Protein AF-A0A504YRT8-F1 (afdb_monomer_lite)

Organism: Fasciola gigantica (NCBI:txid46835)

Radius of gyration: 29.78 Å; chains: 1; bounding box: 108×51×91 Å

InterPro domains:
  IPR002293 Amino acid/polyamine transporter I [PF13520] (34-214)
  IPR029485 Cationic amino acid transporter, C-terminal [PF13906] (409-459)

Sequence (488 aa):
MGAIEKMKYFLSSLSRRKHIKAADINKTQLSRCLSLVDLTALGIGSTLGAGVYVVVGEVARTSAGPGVILSFLIAALSSILSGLCYAEFGARVPKTGSAYIYSYVAVGELMAFVTGWNLILQYIIGTSSVARAWSSNFDGIVNGQISGFFSKHLAMNATGLADYIDPFAFGITLAVTGVLSVGAQESSLVNNVFTLINLGVISYVTITGLFRVKLANWQVNPEDVPPDDPNRAHVTRGGGGGGAGRVGGGGGGGGGGEGGGGGEGGGGCGLTGMISPHENRILIITPECHYESSERKNSRTNSVSSQGRLTSSAPCSFKQYIKLCFTLRRDPIEPTPTSQWITVTNTYLLLLVIICLNAGLIYFDGRTAEYGEFSFVASVATIVVFGILALLICVSLQMQPENKSKVTFKVPGVPWLPALSILVNLHLMFKMSGTTWISYAVWMFFGFLIYFAYGFWKSTERKRENETDADASIQLERNSYCVDLVST

Structure (mmCIF, N/CA/C/O backbone):
data_AF-A0A504YRT8-F1
#
_entry.id   AF-A0A504YRT8-F1
#
loop_
_atom_site.group_PDB
_atom_site.id
_atom_site.type_symbol
_at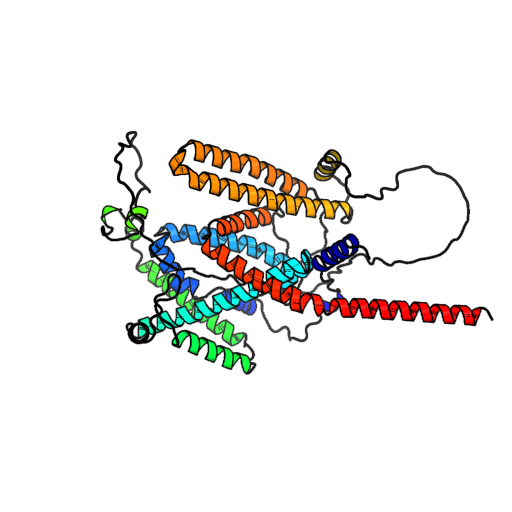om_site.label_atom_id
_atom_site.label_alt_id
_atom_site.label_comp_id
_atom_site.label_asym_id
_atom_site.label_entity_id
_atom_site.label_seq_id
_atom_site.pdbx_PDB_ins_code
_atom_site.Cartn_x
_atom_site.Cartn_y
_atom_site.Cartn_z
_atom_site.occupancy
_atom_site.B_iso_or_equiv
_atom_site.auth_seq_id
_atom_site.auth_comp_id
_atom_site.auth_asym_id
_atom_site.auth_atom_id
_atom_site.pdbx_PDB_model_num
ATOM 1 N N . MET A 1 1 ? -34.758 23.478 11.475 1.00 53.84 1 MET A N 1
ATOM 2 C CA . MET A 1 1 ? -33.375 23.035 11.757 1.00 53.84 1 MET A CA 1
ATOM 3 C C . MET A 1 1 ? -32.393 24.129 11.388 1.00 53.84 1 MET A C 1
ATOM 5 O O . MET A 1 1 ? -32.345 24.523 10.221 1.00 53.84 1 MET A O 1
ATOM 9 N N . GLY A 1 2 ? -31.647 24.633 12.371 1.00 71.69 2 GLY A N 1
ATOM 10 C CA . GLY A 1 2 ? -30.612 25.651 12.155 1.00 71.69 2 GLY A CA 1
ATOM 11 C C . GLY A 1 2 ? -29.423 25.110 11.349 1.00 71.69 2 GLY A C 1
ATOM 12 O O . GLY A 1 2 ? -29.207 23.900 11.286 1.00 71.69 2 GLY A O 1
ATOM 13 N N . ALA A 1 3 ? -28.624 25.993 10.741 1.00 71.00 3 ALA A N 1
ATOM 14 C CA . ALA A 1 3 ? -27.450 25.604 9.944 1.00 71.00 3 ALA A CA 1
ATOM 15 C C . ALA A 1 3 ? -26.454 24.725 10.731 1.00 71.00 3 ALA A C 1
ATOM 17 O O . ALA A 1 3 ? -25.880 23.789 10.184 1.00 71.00 3 ALA A O 1
ATOM 18 N N . ILE A 1 4 ? -26.321 24.968 12.039 1.00 71.44 4 ILE A N 1
ATOM 19 C CA . ILE A 1 4 ? -25.465 24.189 12.944 1.00 71.44 4 ILE A CA 1
ATOM 20 C C . ILE A 1 4 ? -26.008 22.768 13.154 1.00 71.44 4 ILE A C 1
ATOM 22 O O . ILE A 1 4 ? -25.230 21.820 13.186 1.00 71.44 4 ILE A O 1
ATOM 26 N N . GLU A 1 5 ? -27.326 22.589 13.264 1.00 70.62 5 GLU A N 1
ATOM 27 C CA . GLU A 1 5 ? -27.931 21.254 13.379 1.00 70.62 5 GLU A CA 1
ATOM 28 C C . GLU A 1 5 ? -27.801 20.472 12.079 1.00 70.62 5 GLU A C 1
ATOM 30 O O . GLU A 1 5 ? -27.438 19.300 12.108 1.00 70.62 5 GLU A O 1
ATOM 35 N N . LYS A 1 6 ? -28.010 21.136 10.934 1.00 71.06 6 LYS A N 1
ATOM 36 C CA . LYS A 1 6 ? -27.776 20.528 9.618 1.00 71.06 6 LYS A CA 1
ATOM 37 C C . LYS A 1 6 ? -26.317 20.105 9.451 1.00 71.06 6 LYS A C 1
ATOM 39 O O . LYS A 1 6 ? -26.062 19.009 8.967 1.00 71.06 6 LYS A O 1
ATOM 44 N N . MET A 1 7 ? -25.369 20.929 9.901 1.00 69.19 7 MET A N 1
ATOM 45 C CA . MET A 1 7 ? -23.941 20.603 9.863 1.00 69.19 7 MET A CA 1
ATOM 46 C C . MET A 1 7 ? -23.586 19.447 10.805 1.00 69.19 7 MET A C 1
ATOM 48 O O . MET A 1 7 ? -22.847 18.548 10.415 1.00 69.19 7 MET A O 1
ATOM 52 N N . LYS A 1 8 ? -24.141 19.417 12.023 1.00 69.31 8 LYS A N 1
ATOM 53 C CA . LYS A 1 8 ? -23.951 18.298 12.961 1.00 69.31 8 LYS A CA 1
ATOM 54 C C . LYS A 1 8 ? -24.527 16.993 12.414 1.00 69.31 8 LYS A C 1
ATOM 56 O O . LYS A 1 8 ? -23.851 15.974 12.498 1.00 69.31 8 LYS A O 1
ATOM 61 N N . TYR A 1 9 ? -25.722 17.035 11.825 1.00 69.06 9 TYR A N 1
ATOM 62 C CA . TYR A 1 9 ? -26.346 15.882 11.173 1.00 69.06 9 TYR A CA 1
ATOM 63 C C . TYR A 1 9 ? -25.541 15.408 9.956 1.00 69.06 9 TYR A C 1
ATOM 65 O O . TYR A 1 9 ? -25.356 14.216 9.737 1.00 69.06 9 TYR A O 1
ATOM 73 N N . PHE A 1 10 ? -25.007 16.342 9.170 1.00 69.56 10 PHE A N 1
ATOM 74 C CA . PHE A 1 10 ? -24.143 16.017 8.042 1.00 69.56 10 PHE A CA 1
ATOM 75 C C . PHE A 1 10 ? -22.844 15.332 8.496 1.00 69.56 10 PHE A C 1
ATOM 77 O O . PHE A 1 10 ? -22.493 14.274 7.977 1.00 69.56 10 PHE A O 1
ATOM 84 N N . LEU A 1 11 ? -22.169 15.878 9.512 1.00 67.62 11 LEU A N 1
ATOM 85 C CA . LEU A 1 11 ? -20.951 15.292 10.082 1.00 67.62 11 LEU A CA 1
ATOM 86 C C . LEU A 1 11 ? -21.208 13.928 10.738 1.00 67.62 11 LEU A C 1
ATOM 88 O O . LEU A 1 11 ? -20.389 13.019 10.592 1.00 67.62 11 LEU A O 1
ATOM 92 N N . SER A 1 12 ? -22.341 13.755 11.426 1.00 66.31 12 SER A N 1
ATOM 93 C CA . SER A 1 12 ? -22.705 12.460 12.012 1.00 66.31 12 SER A CA 1
ATOM 94 C C . SER A 1 12 ? -23.036 11.423 10.939 1.00 66.31 12 SER A C 1
ATOM 96 O O . SER A 1 12 ? -22.651 10.263 11.084 1.00 66.31 12 SER A O 1
ATOM 98 N N . SER A 1 13 ? -23.667 11.840 9.838 1.00 65.31 13 SER A N 1
ATOM 99 C CA . SER A 1 13 ? -23.930 10.981 8.683 1.00 65.31 13 SER A CA 1
ATOM 100 C C . SER A 1 13 ? -22.630 10.478 8.046 1.00 65.31 13 SER A C 1
ATOM 102 O O . SER A 1 13 ? -22.472 9.280 7.844 1.00 65.31 13 SER A O 1
ATOM 104 N N . LEU A 1 14 ? -21.634 11.351 7.848 1.00 69.19 14 LEU A N 1
ATOM 105 C CA . LEU A 1 14 ? -20.332 10.968 7.276 1.00 69.19 14 LEU A CA 1
ATOM 106 C C . LEU A 1 14 ? -19.501 10.028 8.166 1.00 69.19 14 LEU A C 1
ATOM 108 O O . LEU A 1 14 ? -18.634 9.309 7.664 1.00 69.19 14 LEU A O 1
ATOM 112 N N . SER A 1 15 ? -19.744 10.031 9.480 1.00 69.06 15 SER A N 1
ATOM 113 C CA . SER A 1 15 ? -19.041 9.167 10.437 1.00 69.06 15 SER A CA 1
ATOM 114 C C . SER A 1 15 ? -19.791 7.867 10.761 1.00 69.06 15 SER A C 1
ATOM 116 O O . SER A 1 15 ? -19.355 7.114 11.641 1.00 69.06 15 SER A O 1
ATOM 118 N N . ARG A 1 16 ? -20.918 7.595 10.092 1.00 70.31 16 ARG A N 1
ATOM 119 C CA . ARG A 1 16 ? -21.762 6.421 10.346 1.00 70.31 16 ARG A CA 1
ATOM 120 C C . ARG A 1 16 ? -20.976 5.127 10.116 1.00 70.31 16 ARG A C 1
ATOM 122 O O . ARG A 1 16 ? -20.227 5.006 9.154 1.00 70.31 16 ARG A O 1
ATOM 129 N N . ARG A 1 17 ? -21.133 4.149 11.009 1.00 68.94 17 ARG A N 1
ATOM 130 C CA . ARG A 1 17 ? -20.477 2.832 10.925 1.00 68.94 17 ARG A CA 1
ATOM 131 C C . ARG A 1 17 ? -21.501 1.763 10.577 1.00 68.94 17 ARG A C 1
ATOM 133 O O . ARG A 1 17 ? -22.638 1.833 11.042 1.00 68.94 17 ARG A O 1
ATOM 140 N N . LYS A 1 18 ? -21.104 0.744 9.808 1.00 67.75 18 LYS A N 1
ATOM 141 C CA . LYS A 1 18 ? -21.999 -0.394 9.531 1.00 67.75 18 LYS A CA 1
ATOM 142 C C . LYS A 1 18 ? -22.050 -1.271 10.752 1.00 67.75 18 LYS A C 1
ATOM 144 O O . LYS A 1 18 ? -21.040 -1.860 11.136 1.00 67.75 18 LYS A O 1
ATOM 149 N N . HIS A 1 19 ? -23.245 -1.424 11.295 1.00 57.94 19 HIS A N 1
ATOM 150 C CA . HIS A 1 19 ? -23.479 -2.438 12.293 1.00 57.94 19 HIS A CA 1
ATOM 151 C C . HIS A 1 19 ? -23.740 -3.782 11.607 1.00 57.94 19 HIS A C 1
ATOM 153 O O . HIS A 1 19 ? -24.767 -3.976 10.955 1.00 57.94 19 HIS A O 1
ATOM 159 N N . ILE A 1 20 ? -22.791 -4.713 11.703 1.00 60.22 20 ILE A N 1
ATOM 160 C CA . ILE A 1 20 ? -22.975 -6.067 11.178 1.00 60.22 20 ILE A CA 1
ATOM 161 C C . ILE A 1 20 ? -23.629 -6.899 12.281 1.00 60.22 20 ILE A C 1
ATOM 163 O O . ILE A 1 20 ? -22.967 -7.301 13.233 1.00 60.22 20 ILE A O 1
ATOM 167 N N . LYS A 1 21 ? -24.932 -7.172 12.146 1.00 54.66 21 LYS A N 1
ATOM 168 C CA . LYS A 1 21 ? -25.647 -8.075 13.058 1.00 54.66 21 LYS A CA 1
ATOM 169 C C . LYS A 1 21 ? -24.999 -9.464 13.023 1.00 54.66 21 LYS A C 1
ATOM 171 O O . LYS A 1 21 ? -24.708 -9.984 11.944 1.00 54.66 21 LYS A O 1
ATOM 176 N N . ALA A 1 22 ? -24.831 -10.089 14.191 1.00 52.69 22 ALA A N 1
ATOM 177 C CA . ALA A 1 22 ? -24.201 -11.408 14.325 1.00 52.69 22 ALA A CA 1
ATOM 178 C C . ALA A 1 22 ? -24.860 -12.489 13.439 1.00 52.69 22 ALA A C 1
ATOM 180 O O . ALA A 1 22 ? -24.171 -13.344 12.885 1.00 52.69 22 ALA A O 1
ATOM 181 N N . ALA A 1 23 ? -26.178 -12.394 13.223 1.00 51.81 23 ALA A N 1
ATOM 182 C CA . ALA A 1 23 ? -26.950 -13.292 12.361 1.00 51.81 23 ALA A CA 1
ATOM 183 C C . ALA A 1 23 ? -26.563 -13.231 10.869 1.00 51.81 23 ALA A C 1
ATOM 185 O O . ALA A 1 23 ? -26.784 -14.199 10.142 1.00 51.81 23 ALA A O 1
ATOM 186 N N . ASP A 1 24 ? -25.971 -12.125 10.412 1.00 60.75 24 ASP A N 1
ATOM 187 C CA . ASP A 1 24 ? -25.579 -11.940 9.015 1.00 60.75 24 ASP A CA 1
ATOM 188 C C . ASP A 1 24 ? -24.104 -12.274 8.769 1.00 60.75 24 ASP A C 1
ATOM 190 O O . ASP A 1 24 ? -23.693 -12.301 7.612 1.00 60.75 24 ASP A O 1
ATOM 194 N N . ILE A 1 25 ? -23.289 -12.496 9.812 1.00 60.59 25 ILE A N 1
ATOM 195 C CA . ILE A 1 25 ? -21.844 -12.779 9.685 1.00 60.59 25 ILE A CA 1
ATOM 196 C C . ILE A 1 25 ? -21.600 -14.080 8.909 1.00 60.59 25 ILE A C 1
ATOM 198 O O . ILE A 1 25 ? -20.715 -14.123 8.063 1.00 60.59 25 ILE A O 1
ATOM 202 N N . ASN A 1 26 ? -22.438 -15.095 9.131 1.00 56.81 26 ASN A N 1
ATOM 203 C CA . ASN A 1 26 ? -22.283 -16.425 8.534 1.00 56.81 26 ASN A CA 1
ATOM 204 C C . ASN A 1 26 ? -23.195 -16.692 7.327 1.00 56.81 26 ASN A C 1
ATOM 206 O O . ASN A 1 26 ? -23.107 -17.762 6.728 1.00 56.81 26 ASN A O 1
ATOM 210 N N . LYS A 1 27 ? -24.078 -15.755 6.959 1.00 51.25 27 LYS A N 1
ATOM 211 C CA . LYS A 1 27 ? -24.962 -15.917 5.798 1.00 51.25 27 LYS A CA 1
ATOM 212 C C . LYS A 1 27 ? -24.205 -15.554 4.525 1.00 51.25 27 LYS A C 1
ATOM 214 O O . LYS A 1 27 ? -24.113 -14.385 4.160 1.00 51.25 27 LYS A O 1
ATOM 219 N N . THR A 1 28 ? -23.680 -16.563 3.843 1.00 59.34 28 THR A N 1
ATOM 220 C CA . THR A 1 28 ? -23.096 -16.427 2.506 1.00 59.34 28 THR A CA 1
ATOM 221 C C . THR A 1 28 ? -23.783 -17.396 1.557 1.00 59.34 28 THR A C 1
ATOM 223 O O . THR A 1 28 ? -23.972 -18.556 1.905 1.00 59.34 28 THR A O 1
ATOM 226 N N . GLN A 1 29 ? -24.141 -16.932 0.358 1.00 54.00 29 GLN A N 1
ATOM 227 C CA . GLN A 1 29 ? -24.755 -17.781 -0.673 1.00 54.00 29 GLN A CA 1
ATOM 228 C C . GLN A 1 29 ? -23.737 -18.611 -1.477 1.00 54.00 29 GLN A C 1
ATOM 230 O O . GLN A 1 29 ? -24.128 -19.387 -2.339 1.00 54.00 29 GLN A O 1
ATOM 235 N N . LEU A 1 30 ? -22.438 -18.454 -1.202 1.00 63.66 30 LEU A N 1
ATOM 236 C CA . LEU A 1 30 ? -21.358 -19.169 -1.882 1.00 63.66 30 LEU A CA 1
ATOM 237 C C . LEU A 1 30 ? -20.956 -20.421 -1.095 1.00 63.66 30 LEU A C 1
ATOM 239 O O . LEU A 1 30 ? -20.836 -20.377 0.133 1.00 63.66 30 LEU A O 1
ATOM 243 N N . SER A 1 31 ? -20.711 -21.521 -1.808 1.00 56.59 31 SER A N 1
ATOM 244 C CA . SER A 1 31 ? -20.175 -22.751 -1.231 1.00 56.59 31 SER A CA 1
ATOM 245 C C . SER A 1 31 ? -18.743 -22.528 -0.736 1.00 56.59 31 SER A C 1
ATOM 247 O O . SER A 1 31 ? -17.891 -21.979 -1.436 1.00 56.59 31 SER A O 1
ATOM 249 N N . ARG A 1 32 ? -18.455 -22.955 0.497 1.00 66.00 32 ARG A N 1
ATOM 250 C CA . ARG A 1 32 ? -17.098 -22.917 1.058 1.00 66.00 32 ARG A CA 1
ATOM 251 C C . ARG A 1 32 ? -16.286 -24.072 0.472 1.00 66.00 32 ARG A C 1
ATOM 253 O O . ARG A 1 32 ? -16.315 -25.172 1.009 1.00 66.00 32 ARG A O 1
ATOM 260 N N . CYS A 1 33 ? -15.601 -23.818 -0.639 1.00 70.00 33 CYS A N 1
ATOM 261 C CA . CYS A 1 33 ? -14.839 -24.834 -1.380 1.00 70.00 33 CYS A CA 1
ATOM 262 C C . CYS A 1 33 ? -13.317 -24.647 -1.310 1.00 70.00 33 CYS A C 1
ATOM 264 O O . CYS A 1 33 ? -12.587 -25.460 -1.861 1.00 70.00 33 CYS A O 1
ATOM 266 N N . LEU A 1 34 ? -12.844 -23.570 -0.677 1.00 75.44 34 LEU A N 1
ATOM 267 C CA . LEU A 1 34 ? -11.444 -23.158 -0.718 1.00 75.44 34 LEU A CA 1
ATOM 268 C C . LEU A 1 34 ? -10.669 -23.720 0.477 1.00 75.44 34 LEU A C 1
ATOM 270 O O . LEU A 1 34 ? -11.030 -23.464 1.630 1.00 75.44 34 LEU A O 1
ATOM 274 N N . SER A 1 35 ? -9.604 -24.468 0.196 1.00 84.06 35 SER A N 1
ATOM 275 C CA . SER A 1 35 ? -8.669 -24.971 1.204 1.00 84.06 35 SER A CA 1
ATOM 276 C C . SER A 1 35 ? -7.630 -23.910 1.597 1.00 84.06 35 SER A C 1
ATOM 278 O O . SER A 1 35 ? -7.496 -22.868 0.954 1.00 84.06 35 SER A O 1
ATOM 280 N N . LEU A 1 36 ? -6.845 -24.188 2.642 1.00 86.56 36 LEU A N 1
ATOM 281 C CA . LEU A 1 36 ? -5.711 -23.353 3.050 1.00 86.56 36 LEU A CA 1
ATOM 282 C C . LEU A 1 36 ? -4.700 -23.193 1.907 1.00 86.56 36 LEU A C 1
ATOM 284 O O . LEU A 1 36 ? -4.233 -22.086 1.659 1.00 86.56 36 LEU A O 1
ATOM 288 N N . VAL A 1 37 ? -4.412 -24.279 1.182 1.00 85.25 37 VAL A N 1
ATOM 289 C CA . VAL A 1 37 ? -3.484 -24.257 0.041 1.00 85.25 37 VAL A CA 1
ATOM 290 C C . VAL A 1 37 ? -4.022 -23.358 -1.069 1.00 85.25 37 VAL A C 1
ATOM 292 O O . VAL A 1 37 ? -3.305 -22.471 -1.524 1.00 85.25 37 VAL A O 1
ATOM 295 N N . ASP A 1 38 ? -5.297 -23.509 -1.426 1.00 85.00 38 ASP A N 1
ATOM 296 C CA . ASP A 1 38 ? -5.953 -22.686 -2.447 1.00 85.00 38 ASP A CA 1
ATOM 297 C C . ASP A 1 38 ? -5.922 -21.201 -2.069 1.00 85.00 38 ASP A C 1
ATOM 299 O O . ASP A 1 38 ? -5.614 -20.346 -2.895 1.00 85.00 38 ASP A O 1
ATOM 303 N N . LEU A 1 39 ? -6.175 -20.881 -0.797 1.00 82.69 39 LEU A N 1
ATOM 304 C CA . LEU A 1 39 ? -6.152 -19.505 -0.311 1.00 82.69 39 LEU A CA 1
ATOM 305 C C . LEU A 1 39 ? -4.737 -18.910 -0.319 1.00 82.69 39 LEU A C 1
ATOM 307 O O . LEU A 1 39 ? -4.556 -17.751 -0.696 1.00 82.69 39 LEU A O 1
ATOM 311 N N . THR A 1 40 ? -3.725 -19.694 0.062 1.00 88.75 40 THR A N 1
ATOM 312 C CA . THR A 1 40 ? -2.324 -19.254 -0.029 1.00 88.75 40 THR A CA 1
ATOM 313 C C . THR A 1 40 ? -1.883 -19.071 -1.479 1.00 88.75 40 THR A C 1
ATOM 315 O O . THR A 1 40 ? -1.228 -18.079 -1.790 1.00 88.75 40 THR A O 1
ATOM 318 N N . ALA A 1 41 ? -2.294 -19.962 -2.383 1.00 86.19 41 ALA A N 1
ATOM 319 C CA . ALA A 1 41 ? -1.988 -19.869 -3.804 1.00 86.19 41 ALA A CA 1
ATOM 320 C C . ALA A 1 41 ? -2.683 -18.673 -4.467 1.00 86.19 41 ALA A C 1
ATOM 322 O O . ALA A 1 41 ? -2.077 -18.020 -5.315 1.00 86.19 41 ALA A O 1
ATOM 323 N N . LEU A 1 42 ? -3.913 -18.349 -4.058 1.00 83.38 42 LEU A N 1
ATOM 324 C CA . LEU A 1 42 ? -4.609 -17.122 -4.454 1.00 83.38 42 LEU A CA 1
ATOM 325 C C . LEU A 1 42 ? -3.865 -15.868 -3.981 1.00 83.38 42 LEU A C 1
ATOM 327 O O . LEU A 1 42 ? -3.685 -14.945 -4.767 1.00 83.38 42 LEU A O 1
ATOM 331 N N . GLY A 1 43 ? -3.385 -15.840 -2.733 1.00 84.69 43 GLY A N 1
ATOM 332 C CA . GLY A 1 43 ? -2.613 -14.706 -2.209 1.00 84.69 43 GLY A CA 1
ATOM 333 C C . GLY A 1 43 ? -1.246 -14.525 -2.884 1.00 84.69 43 GLY A C 1
ATOM 334 O O . GLY A 1 43 ? -0.836 -13.405 -3.182 1.00 84.69 43 GLY A O 1
ATOM 335 N N . ILE A 1 44 ? -0.534 -15.620 -3.162 1.00 87.94 44 ILE A N 1
ATOM 336 C CA . ILE A 1 44 ? 0.736 -15.573 -3.905 1.00 87.94 44 ILE A CA 1
ATOM 337 C C . ILE A 1 44 ? 0.475 -15.167 -5.363 1.00 87.94 44 ILE A C 1
ATOM 339 O O . ILE A 1 44 ? 1.166 -14.306 -5.897 1.00 87.94 44 ILE A O 1
ATOM 343 N N . GLY A 1 45 ? -0.553 -15.733 -5.999 1.00 83.12 45 GLY A N 1
ATOM 344 C CA . GLY A 1 45 ? -0.912 -15.426 -7.384 1.00 83.12 45 GLY A CA 1
ATOM 345 C C . GLY A 1 45 ? -1.300 -13.961 -7.587 1.00 83.12 45 GLY A C 1
ATOM 346 O O . GLY A 1 45 ? -0.882 -13.353 -8.567 1.00 83.12 45 GLY A O 1
ATOM 347 N N . SER A 1 46 ? -2.028 -13.362 -6.638 1.00 78.94 46 SER A N 1
ATOM 348 C CA . SER A 1 46 ? -2.431 -11.952 -6.722 1.00 78.94 46 SER A CA 1
ATOM 349 C C . SER A 1 46 ? -1.305 -10.956 -6.423 1.00 78.94 46 SER A C 1
ATOM 351 O O . SER A 1 46 ? -1.403 -9.793 -6.813 1.00 78.94 46 SER A O 1
ATOM 353 N N . THR A 1 47 ? -0.233 -11.387 -5.749 1.00 82.56 47 THR A N 1
ATOM 354 C CA . THR A 1 47 ? 0.925 -10.535 -5.417 1.00 82.56 47 THR A CA 1
ATOM 355 C C . THR A 1 47 ? 2.052 -10.637 -6.445 1.00 82.56 47 THR A C 1
ATOM 357 O O . THR A 1 47 ? 2.773 -9.660 -6.669 1.00 82.56 47 THR A O 1
ATOM 360 N N . LEU A 1 48 ? 2.191 -11.784 -7.115 1.00 82.75 48 LEU A N 1
ATOM 361 C CA . LEU A 1 48 ? 3.139 -11.989 -8.210 1.00 82.75 48 LEU A CA 1
ATOM 362 C C . LEU A 1 48 ? 2.621 -11.355 -9.509 1.00 82.75 48 LEU A C 1
ATOM 364 O O . LEU A 1 48 ? 1.980 -12.001 -10.332 1.00 82.75 48 LEU A O 1
ATOM 368 N N . GLY A 1 49 ? 2.922 -10.071 -9.699 1.00 76.75 49 GLY A N 1
ATOM 369 C CA . GLY A 1 49 ? 2.603 -9.335 -10.924 1.00 76.75 49 GLY A CA 1
ATOM 370 C C . GLY A 1 49 ? 3.826 -8.982 -11.773 1.00 76.75 49 GLY A C 1
ATOM 371 O O . GLY A 1 49 ? 4.957 -9.391 -11.503 1.00 76.75 49 GLY A O 1
ATOM 372 N N . ALA A 1 50 ? 3.604 -8.109 -12.759 1.00 76.06 50 ALA A N 1
ATOM 373 C CA . ALA A 1 50 ? 4.656 -7.515 -13.589 1.00 76.06 50 ALA A CA 1
ATOM 374 C C . ALA A 1 50 ? 5.789 -6.853 -12.775 1.00 76.06 50 ALA A C 1
ATOM 376 O O . ALA A 1 50 ? 6.919 -6.758 -13.250 1.00 76.06 50 ALA A O 1
ATOM 377 N N . GLY A 1 51 ? 5.506 -6.436 -11.535 1.00 79.06 51 GLY A N 1
ATOM 378 C CA . GLY A 1 51 ? 6.479 -5.819 -10.634 1.00 79.06 51 GLY A CA 1
ATOM 379 C C . GLY A 1 51 ? 7.720 -6.677 -10.377 1.00 79.06 51 GLY A C 1
ATOM 380 O O . GLY A 1 51 ? 8.832 -6.164 -10.452 1.00 79.06 51 GLY A O 1
ATOM 381 N N . VAL A 1 52 ? 7.558 -7.982 -10.137 1.00 83.31 52 VAL A N 1
ATOM 382 C CA . VAL A 1 52 ? 8.697 -8.874 -9.835 1.00 83.31 52 VAL A CA 1
ATOM 383 C C . VAL A 1 52 ? 9.590 -9.080 -11.062 1.00 83.31 52 VAL A C 1
ATOM 385 O O . VAL A 1 52 ? 10.805 -9.184 -10.927 1.00 83.31 52 VAL A O 1
ATOM 388 N N . TYR A 1 53 ? 9.002 -9.103 -12.258 1.00 84.12 53 TYR A N 1
ATOM 389 C CA . TYR A 1 53 ? 9.719 -9.425 -13.492 1.00 84.12 53 TYR A CA 1
ATOM 390 C C . TYR A 1 53 ? 10.332 -8.204 -14.186 1.00 84.12 53 TYR A C 1
ATOM 392 O O . TYR A 1 53 ? 11.405 -8.316 -14.769 1.00 84.12 53 TYR A O 1
ATOM 400 N N . VAL A 1 54 ? 9.670 -7.045 -14.125 1.00 81.69 54 VAL A N 1
ATOM 401 C CA . VAL A 1 54 ? 10.086 -5.838 -14.860 1.00 81.69 54 VAL A CA 1
ATOM 402 C C . VAL A 1 54 ? 10.671 -4.786 -13.919 1.00 81.69 54 VAL A C 1
ATOM 404 O O . VAL A 1 54 ? 11.770 -4.285 -14.145 1.00 81.69 54 VAL A O 1
ATOM 407 N N . VAL A 1 55 ? 9.970 -4.469 -12.827 1.00 80.94 55 VAL A N 1
ATOM 408 C CA . VAL A 1 55 ? 10.324 -3.325 -11.965 1.00 80.94 55 VAL A CA 1
ATOM 409 C C . VAL A 1 55 ? 11.589 -3.594 -11.147 1.00 80.94 55 VAL A C 1
ATOM 411 O O . VAL A 1 55 ? 12.371 -2.675 -10.928 1.00 80.94 55 VAL A O 1
ATOM 414 N N . VAL A 1 56 ? 11.843 -4.842 -10.735 1.00 86.69 56 VAL A N 1
ATOM 415 C CA . VAL A 1 56 ? 13.065 -5.199 -9.984 1.00 86.69 56 VAL A CA 1
ATOM 416 C C . VAL A 1 56 ? 14.330 -4.846 -10.775 1.00 86.69 56 VAL A C 1
ATOM 418 O O . VAL A 1 56 ? 15.258 -4.265 -10.214 1.00 86.69 56 VAL A O 1
ATOM 421 N N . GLY A 1 57 ? 14.359 -5.174 -12.072 1.00 84.50 57 GLY A N 1
ATOM 422 C CA . GLY A 1 57 ? 15.501 -4.893 -12.945 1.00 84.50 57 GLY A CA 1
ATOM 423 C C . GLY A 1 57 ? 15.695 -3.398 -13.187 1.00 84.50 57 GLY A C 1
ATOM 424 O O . GLY A 1 57 ? 16.819 -2.907 -13.113 1.00 84.50 57 GLY A O 1
ATOM 425 N N . GLU A 1 58 ? 14.596 -2.672 -13.396 1.00 82.88 58 GLU A N 1
ATOM 426 C CA . GLU A 1 58 ? 14.619 -1.221 -13.585 1.00 82.88 58 GLU A CA 1
ATOM 427 C C . GLU A 1 58 ? 15.162 -0.502 -12.343 1.00 82.88 58 GLU A C 1
ATOM 429 O O . GLU A 1 58 ? 16.126 0.253 -12.437 1.00 82.88 58 GLU A O 1
ATOM 434 N N . VAL A 1 59 ? 14.638 -0.818 -11.154 1.00 84.69 59 VAL A N 1
ATOM 435 C CA . VAL A 1 59 ? 15.095 -0.213 -9.890 1.00 84.69 59 VAL A CA 1
ATOM 436 C C . VAL A 1 59 ? 16.558 -0.555 -9.598 1.00 84.69 59 VAL A C 1
ATOM 438 O O . VAL A 1 59 ? 17.301 0.293 -9.096 1.00 84.69 59 VAL A O 1
ATOM 441 N N . ALA A 1 60 ? 16.996 -1.774 -9.924 1.00 86.00 60 ALA A N 1
ATOM 442 C CA . ALA A 1 60 ? 18.399 -2.159 -9.803 1.00 86.00 60 ALA A CA 1
ATOM 443 C C . ALA A 1 60 ? 19.301 -1.359 -10.759 1.00 86.00 60 ALA A C 1
ATOM 445 O O . ALA A 1 60 ? 20.423 -1.026 -10.387 1.00 86.00 60 ALA A O 1
ATOM 446 N N . ARG A 1 61 ? 18.819 -1.020 -11.960 1.00 81.19 61 ARG A N 1
ATOM 447 C CA . ARG A 1 61 ? 19.578 -0.273 -12.971 1.00 81.19 61 ARG A CA 1
ATOM 448 C C . ARG A 1 61 ? 19.639 1.230 -12.687 1.00 81.19 61 ARG A C 1
ATOM 450 O O . ARG A 1 61 ? 20.710 1.805 -12.840 1.00 81.19 61 ARG A O 1
ATOM 457 N N . THR A 1 62 ? 18.523 1.860 -12.319 1.00 79.31 62 THR A N 1
ATOM 458 C CA . THR A 1 62 ? 18.401 3.332 -12.322 1.00 79.31 62 THR A CA 1
ATOM 459 C C . THR A 1 62 ? 18.404 3.985 -10.949 1.00 79.31 62 THR A C 1
ATOM 461 O O . THR A 1 62 ? 18.578 5.193 -10.861 1.00 79.31 62 THR A O 1
ATOM 464 N N . SER A 1 63 ? 18.189 3.227 -9.868 1.00 78.44 63 SER A N 1
ATOM 465 C CA . SER A 1 63 ? 18.012 3.821 -8.533 1.00 78.44 63 SER A CA 1
ATOM 466 C C . SER A 1 63 ? 18.903 3.205 -7.456 1.00 78.44 63 SER A C 1
ATOM 468 O O . SER A 1 63 ? 19.623 3.921 -6.767 1.00 78.44 63 SER A O 1
ATOM 470 N N . ALA A 1 64 ? 18.833 1.885 -7.260 1.00 81.56 64 ALA A N 1
ATOM 471 C CA . ALA A 1 64 ? 19.383 1.236 -6.066 1.00 81.56 64 ALA A CA 1
ATOM 472 C C . ALA A 1 64 ? 20.702 0.479 -6.300 1.00 81.56 64 ALA A C 1
ATOM 474 O O . ALA A 1 64 ? 21.409 0.179 -5.333 1.00 81.56 64 ALA A O 1
ATOM 475 N N . GLY A 1 65 ? 21.040 0.137 -7.549 1.00 85.12 65 GLY A N 1
ATOM 476 C CA . GLY A 1 65 ? 22.220 -0.680 -7.842 1.00 85.12 65 GLY A CA 1
ATOM 477 C C . GLY A 1 65 ? 22.182 -2.038 -7.117 1.00 85.12 65 GLY A C 1
ATOM 478 O O . GLY A 1 65 ? 21.102 -2.584 -6.862 1.00 85.12 65 GLY A O 1
ATOM 479 N N . PRO A 1 66 ? 23.342 -2.574 -6.689 1.00 84.50 66 PRO A N 1
ATOM 480 C CA . PRO A 1 66 ? 23.412 -3.769 -5.837 1.00 84.50 66 PRO A CA 1
ATOM 481 C C . PRO A 1 66 ? 22.665 -3.627 -4.495 1.00 84.50 66 PRO A C 1
ATOM 483 O O . PRO A 1 66 ? 22.257 -4.625 -3.899 1.00 84.50 66 PRO A O 1
ATOM 486 N N . GLY A 1 67 ? 22.430 -2.391 -4.032 1.00 85.44 67 GLY A N 1
ATOM 487 C CA . GLY A 1 67 ? 21.667 -2.077 -2.820 1.00 85.44 67 GLY A CA 1
ATOM 488 C C . GLY A 1 67 ? 20.167 -2.378 -2.916 1.00 85.44 67 GLY A C 1
ATOM 489 O O . GLY A 1 67 ? 19.472 -2.313 -1.901 1.00 85.44 67 GLY A O 1
ATOM 490 N N . VAL A 1 68 ? 19.668 -2.773 -4.094 1.00 88.62 68 VAL A N 1
ATOM 491 C CA . VAL A 1 68 ? 18.265 -3.153 -4.337 1.00 88.62 68 VAL A CA 1
ATOM 492 C C . VAL A 1 68 ? 17.746 -4.204 -3.346 1.00 88.62 68 VAL A C 1
ATOM 494 O O . VAL A 1 68 ? 16.579 -4.166 -2.959 1.00 88.62 68 VAL A O 1
ATOM 497 N N . ILE A 1 69 ? 18.618 -5.089 -2.849 1.00 89.88 69 ILE A N 1
ATOM 498 C CA . ILE A 1 69 ? 18.274 -6.103 -1.839 1.00 89.88 69 ILE A CA 1
ATOM 499 C C . ILE A 1 69 ? 17.793 -5.444 -0.538 1.00 89.88 69 ILE A C 1
ATOM 501 O O . ILE A 1 69 ? 16.793 -5.876 0.036 1.00 89.88 69 ILE A O 1
ATOM 505 N N . LEU A 1 70 ? 18.463 -4.379 -0.085 1.00 90.12 70 LEU A N 1
ATOM 506 C CA . LEU A 1 70 ? 18.068 -3.647 1.122 1.00 90.12 70 LEU A CA 1
ATOM 507 C C . LEU A 1 70 ? 16.740 -2.915 0.910 1.00 90.12 70 LEU A C 1
ATOM 509 O O . LEU A 1 70 ? 15.883 -2.940 1.794 1.00 90.12 70 LEU A O 1
ATOM 513 N N . SER A 1 71 ? 16.532 -2.330 -0.273 1.00 89.62 71 SER A N 1
ATOM 514 C CA . SER A 1 71 ? 15.268 -1.677 -0.634 1.00 89.62 71 SER A CA 1
ATOM 515 C C . SER A 1 71 ? 14.089 -2.656 -0.580 1.00 89.62 71 SER A C 1
ATOM 517 O O . SER A 1 71 ? 13.081 -2.369 0.071 1.00 89.62 71 SER A O 1
ATOM 519 N N . PHE A 1 72 ? 14.225 -3.840 -1.190 1.00 89.88 72 PHE A N 1
ATOM 520 C CA . PHE A 1 72 ? 13.180 -4.870 -1.154 1.00 89.88 72 PHE A CA 1
ATOM 521 C C . PHE A 1 72 ? 12.990 -5.475 0.238 1.00 89.88 72 PHE A C 1
ATOM 523 O O . PHE A 1 72 ? 11.855 -5.771 0.608 1.00 89.88 72 PHE A O 1
ATOM 530 N N . LEU A 1 73 ? 14.051 -5.611 1.039 1.00 91.94 73 LEU A N 1
ATOM 531 C CA . LEU A 1 73 ? 13.940 -6.091 2.417 1.00 91.94 73 LEU A CA 1
ATOM 532 C C . LEU A 1 73 ? 13.104 -5.135 3.283 1.00 91.94 73 LEU A C 1
ATOM 534 O O . LEU A 1 73 ? 12.212 -5.582 4.003 1.00 91.94 73 LEU A O 1
ATOM 538 N N . ILE A 1 74 ? 13.345 -3.823 3.184 1.00 90.00 74 ILE A N 1
ATOM 539 C CA . ILE A 1 74 ? 12.570 -2.807 3.917 1.00 90.00 74 ILE A CA 1
ATOM 540 C C . ILE A 1 74 ? 11.101 -2.820 3.466 1.00 90.00 74 ILE A C 1
ATOM 542 O O . ILE A 1 74 ? 10.196 -2.812 4.307 1.00 90.00 74 ILE A O 1
ATOM 546 N N . ALA A 1 75 ? 10.848 -2.903 2.155 1.00 89.12 75 ALA A N 1
ATOM 547 C CA . ALA A 1 75 ? 9.492 -2.995 1.610 1.00 89.12 75 ALA A CA 1
ATOM 548 C C . ALA A 1 75 ? 8.761 -4.278 2.062 1.00 89.12 75 ALA A C 1
ATOM 550 O O . ALA A 1 75 ? 7.581 -4.229 2.430 1.00 89.12 75 ALA A O 1
ATOM 551 N N . ALA A 1 76 ? 9.464 -5.415 2.096 1.00 91.88 76 ALA A N 1
ATOM 552 C CA . ALA A 1 76 ? 8.928 -6.692 2.561 1.00 91.88 76 ALA A CA 1
ATOM 553 C C . ALA A 1 76 ? 8.578 -6.648 4.054 1.00 91.88 76 ALA A C 1
ATOM 555 O O . ALA A 1 76 ? 7.473 -7.039 4.434 1.00 91.88 76 ALA A O 1
ATOM 556 N N . LEU A 1 77 ? 9.463 -6.107 4.899 1.00 91.81 77 LEU A N 1
ATOM 557 C CA . LEU A 1 77 ? 9.195 -5.933 6.330 1.00 91.81 77 LEU A CA 1
ATOM 558 C C . LEU A 1 77 ? 7.975 -5.033 6.571 1.00 91.81 77 LEU A C 1
ATOM 560 O O . LEU A 1 77 ? 7.093 -5.400 7.346 1.00 91.81 77 LEU A O 1
ATOM 564 N N . SER A 1 78 ? 7.871 -3.905 5.859 1.00 91.12 78 SER A N 1
ATOM 565 C CA . SER A 1 78 ? 6.700 -3.014 5.927 1.00 91.12 78 SER A CA 1
ATOM 566 C C . SER A 1 78 ? 5.391 -3.731 5.558 1.00 91.12 78 SER A C 1
ATOM 568 O O . SER A 1 78 ? 4.357 -3.577 6.224 1.00 91.12 78 SER A O 1
ATOM 570 N N . SER A 1 79 ? 5.448 -4.568 4.519 1.00 91.88 79 SER A N 1
ATOM 571 C CA . SER A 1 79 ? 4.305 -5.349 4.040 1.00 91.88 79 SER A CA 1
ATOM 572 C C . SER A 1 79 ? 3.892 -6.436 5.035 1.00 91.88 79 SER A C 1
ATOM 574 O O . SER A 1 79 ? 2.699 -6.619 5.263 1.00 91.88 79 SER A O 1
ATOM 576 N N . ILE A 1 80 ? 4.847 -7.113 5.685 1.00 93.06 80 ILE A N 1
ATOM 577 C CA . ILE A 1 80 ? 4.571 -8.122 6.725 1.00 93.06 80 ILE A CA 1
ATOM 578 C C . ILE A 1 80 ? 3.888 -7.480 7.938 1.00 93.06 80 ILE A C 1
ATOM 580 O O . ILE A 1 80 ? 2.882 -8.004 8.417 1.00 93.06 80 ILE A O 1
ATOM 584 N N . LEU A 1 81 ? 4.385 -6.331 8.412 1.00 91.62 81 LEU A N 1
ATOM 585 C CA . LEU A 1 81 ? 3.781 -5.608 9.540 1.00 91.62 81 LEU A CA 1
ATOM 586 C C . LEU A 1 81 ? 2.324 -5.219 9.243 1.00 91.62 81 LEU A C 1
ATOM 588 O O . LEU A 1 81 ? 1.433 -5.436 10.070 1.00 91.62 81 LEU A O 1
ATOM 592 N N . SER A 1 82 ? 2.073 -4.720 8.031 1.00 91.00 82 SER A N 1
ATOM 593 C CA . SER A 1 82 ? 0.723 -4.394 7.563 1.00 91.00 82 SER A CA 1
ATOM 594 C C . SER A 1 82 ? -0.142 -5.653 7.438 1.00 91.00 82 SER A C 1
ATOM 596 O O . SER A 1 82 ? -1.282 -5.671 7.902 1.00 91.00 82 SER A O 1
ATOM 598 N N . GLY A 1 83 ? 0.407 -6.732 6.872 1.00 90.56 83 GLY A N 1
ATOM 599 C CA . GLY A 1 83 ? -0.268 -8.017 6.688 1.00 90.56 83 GLY A CA 1
ATOM 600 C C . GLY A 1 83 ? -0.732 -8.649 8.000 1.00 90.56 83 GLY A C 1
ATOM 601 O O . GLY A 1 83 ? -1.861 -9.131 8.075 1.00 90.56 83 GLY A O 1
ATOM 602 N N . LEU A 1 84 ? 0.076 -8.568 9.064 1.00 90.75 84 LEU A N 1
ATOM 603 C CA . LEU A 1 84 ? -0.321 -9.012 10.405 1.00 90.75 84 LEU A CA 1
ATOM 604 C C . LEU A 1 84 ? -1.543 -8.232 10.914 1.00 90.75 84 LEU A C 1
ATOM 606 O O . LEU A 1 84 ? -2.487 -8.835 11.426 1.00 90.75 84 LEU A O 1
ATOM 610 N N . CYS A 1 85 ? -1.568 -6.909 10.719 1.00 89.75 85 CYS A N 1
ATOM 611 C CA . CYS A 1 85 ? -2.715 -6.073 11.088 1.00 89.75 85 CYS A CA 1
ATOM 612 C C . CYS A 1 85 ? -3.980 -6.466 10.310 1.00 89.75 85 CYS A C 1
ATOM 614 O O . CYS A 1 85 ? -5.060 -6.593 10.890 1.00 89.75 85 CYS A O 1
ATOM 616 N N . TYR A 1 86 ? -3.846 -6.724 9.008 1.00 87.31 86 TYR A N 1
ATOM 617 C CA . TYR A 1 86 ? -4.951 -7.203 8.175 1.00 87.31 86 TYR A CA 1
ATOM 618 C C . TYR A 1 86 ? -5.444 -8.601 8.570 1.00 87.31 86 TYR A C 1
ATOM 620 O O . TYR A 1 86 ? -6.651 -8.848 8.508 1.00 87.31 86 TYR A O 1
ATOM 628 N N . ALA A 1 87 ? -4.558 -9.496 9.014 1.00 88.25 87 ALA A N 1
ATOM 629 C CA . ALA A 1 87 ? -4.933 -10.831 9.477 1.00 88.25 87 ALA A CA 1
ATOM 630 C C . ALA A 1 87 ? -5.850 -10.775 10.711 1.00 88.25 87 ALA A C 1
ATOM 632 O O . ALA A 1 87 ? -6.831 -11.516 10.792 1.00 88.25 87 ALA A O 1
ATOM 633 N N . GLU A 1 88 ? -5.599 -9.851 11.643 1.00 86.56 88 GLU A N 1
ATOM 634 C CA . GLU A 1 88 ? -6.486 -9.638 12.792 1.00 86.56 88 GLU A CA 1
ATOM 635 C C . GLU A 1 88 ? -7.848 -9.063 12.381 1.00 86.56 88 GLU A C 1
ATOM 637 O O . GLU A 1 88 ? -8.878 -9.513 12.891 1.00 86.56 88 GLU A O 1
ATOM 642 N N . PHE A 1 89 ? -7.896 -8.129 11.424 1.00 83.75 89 PHE A N 1
ATOM 643 C CA . PHE A 1 89 ? -9.175 -7.645 10.890 1.00 83.75 89 PHE A CA 1
ATOM 644 C C . PHE A 1 89 ? -9.971 -8.752 10.190 1.00 83.75 89 PHE A C 1
ATOM 646 O O . PHE A 1 89 ? -11.173 -8.868 10.434 1.00 83.75 89 PHE A O 1
ATOM 653 N N . GLY A 1 90 ? -9.313 -9.603 9.398 1.00 82.50 90 GLY A N 1
ATOM 654 C CA . GLY A 1 90 ? -9.949 -10.753 8.749 1.00 82.50 90 GLY A CA 1
ATOM 655 C C . GLY A 1 90 ? -10.470 -11.795 9.742 1.00 82.50 90 GLY A C 1
ATOM 656 O O . GLY A 1 90 ? -11.553 -12.344 9.549 1.00 82.50 90 GLY A O 1
ATOM 657 N N . ALA A 1 91 ? -9.756 -12.011 10.852 1.00 83.94 91 ALA A N 1
ATOM 658 C CA . ALA A 1 91 ? -10.213 -12.885 11.933 1.00 83.94 91 ALA A CA 1
ATOM 659 C C . ALA A 1 91 ? -11.404 -12.300 12.718 1.00 83.94 91 ALA A C 1
ATOM 661 O O . ALA A 1 91 ? -12.227 -13.053 13.238 1.00 83.94 91 ALA A O 1
ATOM 662 N N . ARG A 1 92 ? -11.507 -10.966 12.818 1.00 79.06 92 ARG A N 1
ATOM 663 C CA . ARG A 1 92 ? -12.588 -10.266 13.540 1.00 79.06 92 ARG A CA 1
ATOM 664 C C . ARG A 1 92 ? -13.845 -10.058 12.695 1.00 79.06 92 ARG A C 1
ATOM 666 O O . ARG A 1 92 ? -14.950 -10.090 13.232 1.00 79.06 92 ARG A O 1
ATOM 673 N N . VAL A 1 93 ? -13.690 -9.824 11.393 1.00 79.25 93 VAL A N 1
ATOM 674 C CA . VAL A 1 93 ? -14.790 -9.556 10.458 1.00 79.25 93 VAL A CA 1
ATOM 675 C C . VAL A 1 93 ? -14.681 -10.528 9.278 1.00 79.25 93 VAL A C 1
ATOM 677 O O . VAL A 1 93 ? -14.207 -10.137 8.212 1.00 79.25 93 VAL A O 1
ATOM 680 N N . PRO A 1 94 ? -15.139 -11.789 9.425 1.00 72.50 94 PRO A N 1
ATOM 681 C CA . PRO A 1 94 ? -15.020 -12.825 8.395 1.00 72.50 94 PRO A CA 1
ATOM 682 C C . PRO A 1 94 ? -16.084 -12.652 7.294 1.00 72.50 94 PRO A C 1
ATOM 684 O O . PRO A 1 94 ? -16.818 -13.578 6.951 1.00 72.50 94 PRO A O 1
ATOM 687 N N . LYS A 1 95 ? -16.208 -11.433 6.760 1.00 70.19 95 LYS A N 1
ATOM 688 C CA . LYS A 1 95 ? -17.070 -11.098 5.625 1.00 70.19 95 LYS A CA 1
ATOM 689 C C . LYS A 1 95 ? -16.231 -10.737 4.410 1.00 70.19 95 LYS A C 1
ATOM 691 O O . LYS A 1 95 ? -15.225 -10.042 4.517 1.00 70.19 95 LYS A O 1
ATOM 696 N N . THR A 1 96 ? -16.707 -11.139 3.238 1.00 67.69 96 THR A N 1
ATOM 697 C CA . THR A 1 96 ? -16.102 -10.778 1.955 1.00 67.69 96 THR A CA 1
ATOM 698 C C . THR A 1 96 ? -16.192 -9.270 1.727 1.00 67.69 96 THR A C 1
ATOM 700 O O . THR A 1 96 ? -17.290 -8.744 1.556 1.00 67.69 96 THR A O 1
ATOM 703 N N . GLY A 1 97 ? -15.051 -8.575 1.708 1.00 65.50 97 GLY A N 1
ATOM 704 C CA . GLY A 1 97 ? -14.993 -7.171 1.278 1.00 65.50 97 GLY A CA 1
ATOM 705 C C . GLY A 1 97 ? -13.738 -6.367 1.623 1.00 65.50 97 GLY A C 1
ATOM 706 O O . GLY A 1 97 ? -13.805 -5.139 1.591 1.00 65.50 97 GLY A O 1
ATOM 707 N N . SER A 1 98 ? -12.612 -7.042 1.897 1.00 78.94 98 SER A N 1
ATOM 708 C CA . SER A 1 98 ? -11.263 -6.453 2.017 1.00 78.94 98 SER A CA 1
ATOM 709 C C . SER A 1 98 ? -11.224 -5.187 2.907 1.00 78.94 98 SER A C 1
ATOM 711 O O . SER A 1 98 ? -12.042 -5.021 3.816 1.00 78.94 98 SER A O 1
ATOM 713 N N . ALA A 1 99 ? -10.264 -4.291 2.667 1.00 83.00 99 ALA A N 1
ATOM 714 C CA . ALA A 1 99 ? -10.033 -3.073 3.438 1.00 83.00 99 ALA A CA 1
ATOM 715 C C . ALA A 1 99 ? -11.266 -2.153 3.506 1.00 83.00 99 ALA A C 1
ATOM 717 O O . ALA A 1 99 ? -11.475 -1.493 4.520 1.00 83.00 99 ALA A O 1
ATOM 718 N N . TYR A 1 100 ? -12.120 -2.145 2.474 1.00 85.75 100 TYR A N 1
ATOM 719 C CA . TYR A 1 100 ? -13.345 -1.341 2.452 1.00 85.75 100 TYR A CA 1
ATOM 720 C C . TYR A 1 100 ? -14.288 -1.692 3.611 1.00 85.75 100 TYR A C 1
ATOM 722 O O . TYR A 1 100 ? -14.674 -0.808 4.380 1.00 85.75 100 TYR A O 1
ATOM 730 N N . ILE A 1 101 ? -14.637 -2.975 3.776 1.00 80.94 101 ILE A N 1
ATOM 731 C CA . ILE A 1 101 ? -15.537 -3.396 4.862 1.00 80.94 101 ILE A CA 1
ATOM 732 C C . ILE A 1 101 ? -14.879 -3.178 6.225 1.00 80.94 101 ILE A C 1
ATOM 734 O O . ILE A 1 101 ? -15.559 -2.741 7.156 1.00 80.94 101 ILE A O 1
ATOM 738 N N . TYR A 1 102 ? -13.572 -3.428 6.346 1.00 85.19 102 TYR A N 1
ATOM 739 C CA . TYR A 1 102 ? -12.849 -3.210 7.601 1.00 85.19 102 TYR A CA 1
ATOM 740 C C . TYR A 1 102 ? -12.886 -1.733 8.020 1.00 85.19 102 TYR A C 1
ATOM 742 O O . TYR A 1 102 ? -13.259 -1.435 9.156 1.00 85.19 102 TYR A O 1
ATOM 750 N N . SER A 1 103 ? -12.620 -0.805 7.095 1.00 85.56 103 SER A N 1
ATOM 751 C CA . SER A 1 103 ? -12.720 0.643 7.330 1.00 85.56 103 SER A CA 1
ATOM 752 C C . SER A 1 103 ? -14.148 1.092 7.656 1.00 85.56 103 SER A C 1
ATOM 754 O O . SER A 1 103 ? -14.345 1.937 8.533 1.00 85.56 103 SER A O 1
ATOM 756 N N . TYR A 1 104 ? -15.156 0.499 7.007 1.00 82.38 104 TYR A N 1
ATOM 757 C CA . TYR A 1 104 ? -16.567 0.834 7.235 1.00 82.38 104 TYR A CA 1
ATOM 758 C C . TYR A 1 104 ? -17.037 0.431 8.641 1.00 82.38 104 TYR A C 1
ATOM 760 O O . TYR A 1 104 ? -17.804 1.154 9.282 1.00 82.38 104 TYR A O 1
ATOM 768 N N . VAL A 1 105 ? -16.571 -0.715 9.143 1.00 79.62 105 VAL A N 1
ATOM 769 C CA . VAL A 1 105 ? -16.903 -1.196 10.494 1.00 79.62 105 VAL A CA 1
ATOM 770 C C . VAL A 1 105 ? -16.076 -0.472 11.565 1.00 79.62 105 VAL A C 1
ATOM 772 O O . VAL A 1 105 ? -16.614 -0.104 12.610 1.00 79.62 105 VAL A O 1
ATOM 775 N N . ALA A 1 106 ? -14.781 -0.246 11.323 1.00 78.88 106 ALA A N 1
ATOM 776 C CA . ALA A 1 106 ? -13.864 0.282 12.333 1.00 78.88 106 ALA A CA 1
ATOM 777 C C . ALA A 1 106 ? -13.905 1.812 12.475 1.00 78.88 106 ALA A C 1
ATOM 779 O O . ALA A 1 106 ? -13.840 2.317 13.599 1.00 78.88 106 ALA A O 1
ATOM 780 N N . VAL A 1 107 ? -14.000 2.552 11.365 1.00 81.50 107 VAL A N 1
ATOM 781 C CA . VAL A 1 107 ? -13.824 4.014 11.350 1.00 81.50 107 VAL A CA 1
ATOM 782 C C . VAL A 1 107 ? -15.129 4.724 11.003 1.00 81.50 107 VAL A C 1
ATOM 784 O O . VAL A 1 107 ? -15.616 5.508 11.823 1.00 81.50 107 VAL A O 1
ATOM 787 N N . GLY A 1 108 ? -15.722 4.405 9.850 1.00 79.19 108 GLY A N 1
ATOM 788 C CA . GLY A 1 108 ? -16.982 4.985 9.378 1.00 79.19 108 GLY A CA 1
ATOM 789 C C . GLY A 1 108 ? -17.061 5.132 7.857 1.00 79.19 108 GLY A C 1
ATOM 790 O O . GLY A 1 108 ? -16.128 4.783 7.131 1.00 79.19 108 GLY A O 1
ATOM 791 N N . GLU A 1 109 ? -18.186 5.661 7.384 1.00 82.81 109 GLU A N 1
ATOM 792 C CA . GLU A 1 109 ? -18.573 5.724 5.972 1.00 82.81 109 GLU A CA 1
ATOM 793 C C . GLU A 1 109 ? -17.596 6.527 5.109 1.00 82.81 109 GLU A C 1
ATOM 795 O O . GLU A 1 109 ? -17.172 6.034 4.065 1.00 82.81 109 GLU A O 1
ATOM 800 N N . LEU A 1 110 ? -17.160 7.712 5.554 1.00 85.06 110 LEU A N 1
ATOM 801 C CA . LEU A 1 110 ? -16.234 8.547 4.779 1.00 85.06 110 LEU A CA 1
ATOM 802 C C . LEU A 1 110 ? -14.890 7.847 4.526 1.00 85.06 110 LEU A C 1
ATOM 804 O O . LEU A 1 110 ? -14.404 7.815 3.399 1.00 85.06 110 LEU A O 1
ATOM 808 N N . MET A 1 111 ? -14.292 7.259 5.565 1.00 86.44 111 MET A N 1
ATOM 809 C CA . MET A 1 111 ? -13.006 6.561 5.435 1.00 86.44 111 MET A CA 1
ATOM 810 C C . MET A 1 111 ? -13.149 5.260 4.653 1.00 86.44 111 MET A C 1
ATOM 812 O O . MET A 1 111 ? -12.238 4.881 3.915 1.00 86.44 111 MET A O 1
ATOM 816 N N . ALA A 1 112 ? -14.305 4.603 4.743 1.00 86.25 112 ALA A N 1
ATOM 817 C CA . ALA A 1 112 ? -14.616 3.481 3.877 1.00 86.25 112 ALA A CA 1
ATOM 818 C C . ALA A 1 112 ? -14.737 3.911 2.415 1.00 86.25 112 ALA A C 1
ATOM 820 O O . ALA A 1 112 ? -14.162 3.250 1.559 1.00 86.25 112 ALA A O 1
ATOM 821 N N . PHE A 1 113 ? -15.406 5.028 2.120 1.00 89.06 113 PHE A N 1
ATOM 822 C CA . PHE A 1 113 ? -15.482 5.566 0.764 1.00 89.06 113 PHE A CA 1
ATOM 823 C C . PHE A 1 113 ? -14.090 5.867 0.200 1.00 89.06 113 PHE A C 1
ATOM 825 O O . PHE A 1 113 ? -13.762 5.368 -0.873 1.00 89.06 113 PHE A O 1
ATOM 832 N N . VAL A 1 114 ? -13.248 6.594 0.945 1.00 90.38 114 VAL A N 1
ATOM 833 C CA . VAL A 1 114 ? -11.857 6.878 0.544 1.00 90.38 114 VAL A CA 1
ATOM 834 C C . VAL A 1 114 ? -11.094 5.577 0.276 1.00 90.38 114 VAL A C 1
ATOM 836 O O . VAL A 1 114 ? -10.474 5.428 -0.773 1.00 90.38 114 VAL A O 1
ATOM 839 N N . THR A 1 115 ? -11.199 4.597 1.180 1.00 89.19 115 THR A N 1
ATOM 840 C CA . THR A 1 115 ? -10.564 3.278 1.011 1.00 89.19 115 THR A CA 1
ATOM 841 C C . THR A 1 115 ? -11.064 2.565 -0.252 1.00 89.19 115 THR A C 1
ATOM 843 O O . THR A 1 115 ? -10.266 2.042 -1.023 1.00 89.19 115 THR A O 1
ATOM 846 N N . GLY A 1 116 ? -12.377 2.545 -0.487 1.00 88.81 116 GLY A N 1
ATOM 847 C CA . GLY A 1 116 ? -12.988 1.885 -1.643 1.00 88.81 116 GLY A CA 1
ATOM 848 C C . GLY A 1 116 ? -12.636 2.559 -2.970 1.00 88.81 116 GLY A C 1
ATOM 849 O O . GLY A 1 116 ? -12.307 1.875 -3.935 1.00 88.81 116 GLY A O 1
ATOM 850 N N . TRP A 1 117 ? -12.643 3.892 -3.007 1.00 91.00 117 TRP A N 1
ATOM 851 C CA . TRP A 1 117 ? -12.246 4.670 -4.181 1.00 91.00 117 TRP A CA 1
ATOM 852 C C . TRP A 1 117 ? -10.769 4.451 -4.535 1.00 91.00 117 TRP A C 1
ATOM 854 O O . TRP A 1 117 ? -10.429 4.267 -5.705 1.00 91.00 117 TRP A O 1
ATOM 864 N N . ASN A 1 118 ? -9.907 4.363 -3.518 1.00 90.25 118 ASN A N 1
ATOM 865 C CA . ASN A 1 118 ? -8.497 4.023 -3.695 1.00 90.25 118 ASN A CA 1
ATOM 866 C C . ASN A 1 118 ? -8.287 2.599 -4.208 1.00 90.25 118 ASN A C 1
ATOM 868 O O . ASN A 1 118 ? -7.436 2.395 -5.068 1.00 90.25 118 ASN A O 1
ATOM 872 N N . LEU A 1 119 ? -9.074 1.625 -3.738 1.00 88.06 119 LEU A N 1
ATOM 873 C CA . LEU A 1 119 ? -9.013 0.260 -4.267 1.00 88.06 119 LEU A CA 1
ATOM 874 C C . LEU A 1 119 ? -9.356 0.229 -5.762 1.00 88.06 119 LEU A C 1
ATOM 876 O O . LEU A 1 119 ? -8.671 -0.447 -6.522 1.00 88.06 119 LEU A O 1
ATOM 880 N N . ILE A 1 120 ? -10.364 0.990 -6.205 1.00 88.94 120 ILE A N 1
ATOM 881 C CA . ILE A 1 120 ? -10.713 1.088 -7.633 1.00 88.94 120 ILE A CA 1
ATOM 882 C C . ILE A 1 120 ? -9.542 1.661 -8.438 1.00 88.94 120 ILE A C 1
ATOM 884 O O . ILE A 1 120 ? -9.140 1.057 -9.432 1.00 88.94 120 ILE A O 1
ATOM 888 N N . LEU A 1 121 ? -8.963 2.785 -7.995 1.00 86.69 121 LEU A N 1
ATOM 889 C CA . LEU A 1 121 ? -7.788 3.378 -8.644 1.00 86.69 121 LEU A CA 1
ATOM 890 C C . LEU A 1 121 ? -6.632 2.376 -8.727 1.00 86.69 121 LEU A C 1
ATOM 892 O O . LEU A 1 121 ? -6.040 2.199 -9.791 1.00 86.69 121 LEU A O 1
ATOM 896 N N . GLN A 1 122 ? -6.347 1.685 -7.625 1.00 85.38 122 GLN A N 1
ATOM 897 C CA . GLN A 1 122 ? -5.285 0.690 -7.553 1.00 85.38 122 GLN A CA 1
ATOM 898 C C . GLN A 1 122 ? -5.507 -0.449 -8.555 1.00 85.38 122 GLN A C 1
ATOM 900 O O . GLN A 1 122 ? -4.561 -0.840 -9.238 1.00 85.38 122 GLN A O 1
ATOM 905 N N . TYR A 1 123 ? -6.733 -0.966 -8.683 1.00 85.75 123 TYR A N 1
ATOM 906 C CA . TYR A 1 123 ? -7.036 -2.032 -9.641 1.00 85.75 123 TYR A CA 1
ATOM 907 C C . TYR A 1 123 ? -6.919 -1.569 -11.097 1.00 85.75 123 TYR A C 1
ATOM 909 O O . TYR A 1 123 ? -6.415 -2.326 -11.928 1.00 85.75 123 TYR A O 1
ATOM 917 N N . ILE A 1 124 ? -7.325 -0.335 -11.412 1.00 88.62 124 ILE A N 1
ATOM 918 C CA . ILE A 1 124 ? -7.199 0.229 -12.767 1.00 88.62 124 ILE A CA 1
ATOM 919 C C . ILE A 1 124 ? -5.722 0.394 -13.145 1.00 88.62 124 ILE A C 1
ATOM 921 O O . ILE A 1 124 ? -5.302 -0.066 -14.211 1.00 88.62 124 ILE A O 1
ATOM 925 N N . ILE A 1 125 ? -4.920 0.999 -12.261 1.00 85.31 125 ILE A N 1
ATOM 926 C CA . ILE A 1 125 ? -3.478 1.193 -12.483 1.00 85.31 125 ILE A CA 1
ATOM 927 C C . ILE A 1 125 ? -2.764 -0.160 -12.564 1.00 85.31 125 ILE A C 1
ATOM 929 O O . ILE A 1 125 ? -1.965 -0.378 -13.473 1.00 85.31 125 ILE A O 1
ATOM 933 N N . GLY A 1 126 ? -3.087 -1.090 -11.661 1.00 84.94 126 GLY A N 1
ATOM 934 C CA . GLY A 1 126 ? -2.509 -2.433 -11.640 1.00 84.94 126 GLY A CA 1
ATOM 935 C C . GLY A 1 126 ? -2.794 -3.210 -12.926 1.00 84.94 126 GLY A C 1
ATOM 936 O O . GLY A 1 126 ? -1.869 -3.737 -13.539 1.00 84.94 126 GLY A O 1
ATOM 937 N N . THR A 1 127 ? -4.049 -3.216 -13.385 1.00 85.50 127 THR A N 1
ATOM 938 C CA . THR A 1 127 ? -4.446 -3.905 -14.628 1.00 85.50 127 THR A CA 1
ATOM 939 C C . THR A 1 127 ? -3.754 -3.296 -15.848 1.00 85.50 127 THR A C 1
ATOM 941 O O . THR A 1 127 ? -3.206 -4.023 -16.675 1.00 85.50 127 THR A O 1
ATOM 944 N N . SER A 1 128 ? -3.702 -1.962 -15.923 1.00 87.81 128 SER A N 1
ATOM 945 C CA . SER A 1 128 ? -3.035 -1.244 -17.018 1.00 87.81 128 SER A CA 1
ATOM 946 C C . SER A 1 128 ? -1.526 -1.517 -17.045 1.00 87.81 128 SER A C 1
ATOM 948 O O . SER A 1 128 ? -0.949 -1.738 -18.109 1.00 87.81 128 SER A O 1
ATOM 950 N N . SER A 1 129 ? -0.890 -1.558 -15.870 1.00 86.81 129 SER A N 1
ATOM 951 C CA . SER A 1 129 ? 0.533 -1.880 -15.714 1.00 86.81 129 SER A CA 1
ATOM 952 C C . SER A 1 129 ? 0.851 -3.302 -16.186 1.00 86.81 129 SER A C 1
ATOM 954 O O . SER A 1 129 ? 1.796 -3.504 -16.949 1.00 86.81 129 SER A O 1
ATOM 956 N N . VAL A 1 130 ? 0.023 -4.285 -15.814 1.00 86.50 130 VAL A N 1
ATOM 957 C CA . VAL A 1 130 ? 0.191 -5.676 -16.263 1.00 86.50 130 VAL A CA 1
ATOM 958 C C . VAL A 1 130 ? 0.020 -5.788 -17.779 1.00 86.50 130 VAL A C 1
ATOM 960 O O . VAL A 1 130 ? 0.861 -6.406 -18.430 1.00 86.50 130 VAL A O 1
ATOM 963 N N . ALA A 1 131 ? -1.002 -5.156 -18.362 1.00 89.94 131 ALA A N 1
ATOM 964 C CA . ALA A 1 131 ? -1.210 -5.165 -19.811 1.00 89.94 131 ALA A CA 1
ATOM 965 C C . ALA A 1 131 ? -0.022 -4.547 -20.573 1.00 89.94 131 ALA A C 1
ATOM 967 O O . ALA A 1 131 ? 0.461 -5.127 -21.548 1.00 89.94 131 ALA A O 1
ATOM 968 N N . ARG A 1 132 ? 0.509 -3.416 -20.088 1.00 86.75 132 ARG A N 1
ATOM 969 C CA . ARG A 1 132 ? 1.704 -2.776 -20.662 1.00 86.75 132 ARG A CA 1
ATOM 970 C C . ARG A 1 132 ? 2.946 -3.658 -20.535 1.00 86.75 132 ARG A C 1
ATOM 972 O O . ARG A 1 132 ? 3.741 -3.735 -21.467 1.00 86.75 132 ARG A O 1
ATOM 979 N N . ALA A 1 133 ? 3.118 -4.343 -19.406 1.00 87.25 133 ALA A N 1
ATOM 980 C CA . ALA A 1 133 ? 4.234 -5.263 -19.224 1.00 87.25 133 ALA A CA 1
ATOM 981 C C . ALA A 1 133 ? 4.175 -6.426 -20.222 1.00 87.25 133 ALA A C 1
ATOM 983 O O . ALA A 1 133 ? 5.197 -6.769 -20.811 1.00 87.25 133 ALA A O 1
ATOM 984 N N . TRP A 1 134 ? 2.993 -6.996 -20.465 1.00 87.00 134 TRP A N 1
ATOM 985 C CA . TRP A 1 134 ? 2.811 -8.022 -21.497 1.00 87.00 134 TRP A CA 1
ATOM 986 C C . TRP A 1 134 ? 3.150 -7.508 -22.895 1.00 87.00 134 TRP A C 1
ATOM 988 O O . TRP A 1 134 ? 3.862 -8.189 -23.629 1.00 87.00 134 TRP A O 1
ATOM 998 N N . SER A 1 135 ? 2.699 -6.299 -23.232 1.00 89.31 135 SER A N 1
ATOM 999 C CA . SER A 1 135 ? 3.021 -5.658 -24.508 1.00 89.31 135 SER A CA 1
ATOM 1000 C C . SER A 1 135 ? 4.524 -5.472 -24.709 1.00 89.31 135 SER A C 1
ATOM 1002 O O . SER A 1 135 ? 5.073 -5.919 -25.712 1.00 89.31 135 SER A O 1
ATOM 1004 N N . SER A 1 136 ? 5.213 -4.930 -23.702 1.00 85.69 136 SER A N 1
ATOM 1005 C CA . SER A 1 136 ? 6.668 -4.737 -23.727 1.00 85.69 136 SER A CA 1
ATOM 1006 C C . SER A 1 136 ? 7.437 -6.059 -23.872 1.00 85.69 136 SER A C 1
ATOM 1008 O O . SER A 1 136 ? 8.350 -6.169 -24.689 1.00 85.69 136 SER A O 1
ATOM 1010 N N . ASN A 1 137 ? 7.032 -7.105 -23.142 1.00 87.38 137 ASN A N 1
ATOM 1011 C CA . ASN A 1 137 ? 7.658 -8.424 -23.266 1.00 87.38 137 ASN A CA 1
ATOM 1012 C C . ASN A 1 137 ? 7.424 -9.043 -24.653 1.00 87.38 137 ASN A C 1
ATOM 1014 O O . ASN A 1 137 ? 8.338 -9.641 -25.218 1.00 87.38 137 ASN A O 1
ATOM 1018 N N . PHE A 1 138 ? 6.221 -8.897 -25.213 1.00 89.06 138 PHE A N 1
ATOM 1019 C CA . PHE A 1 138 ? 5.911 -9.404 -26.546 1.00 89.06 138 PHE A CA 1
ATOM 1020 C C . PHE A 1 138 ? 6.686 -8.653 -27.634 1.00 89.06 138 PHE A C 1
ATOM 1022 O O . PHE A 1 138 ? 7.262 -9.284 -28.517 1.00 89.06 138 PHE A O 1
ATOM 1029 N N . ASP A 1 139 ? 6.790 -7.328 -27.531 1.00 88.56 139 ASP A N 1
ATOM 1030 C CA . ASP A 1 139 ? 7.614 -6.520 -28.432 1.00 88.56 139 ASP A CA 1
ATOM 1031 C C . ASP A 1 139 ? 9.095 -6.933 -28.377 1.00 88.56 139 ASP A C 1
ATOM 1033 O O . ASP A 1 139 ? 9.737 -7.074 -29.420 1.00 88.56 139 ASP A O 1
ATOM 1037 N N . GLY A 1 140 ? 9.613 -7.255 -27.186 1.00 85.88 140 GLY A N 1
ATOM 1038 C CA . GLY A 1 140 ? 10.953 -7.825 -27.017 1.00 85.88 140 GLY A CA 1
ATOM 1039 C C . GLY A 1 140 ? 11.156 -9.155 -27.756 1.00 85.88 140 GLY A C 1
ATOM 1040 O O . GLY A 1 140 ? 12.213 -9.373 -28.346 1.00 85.88 140 GLY A O 1
ATOM 1041 N N . ILE A 1 141 ? 10.139 -10.024 -27.792 1.00 89.31 141 ILE A N 1
ATOM 1042 C CA . ILE A 1 141 ? 10.182 -11.299 -28.535 1.00 89.31 141 ILE A CA 1
ATOM 1043 C C . ILE A 1 141 ? 10.169 -11.060 -30.054 1.00 89.31 141 ILE A C 1
ATOM 1045 O O . ILE A 1 141 ? 10.817 -11.793 -30.802 1.00 89.31 141 ILE A O 1
ATOM 1049 N N . VAL A 1 142 ? 9.470 -10.022 -30.522 1.00 89.31 142 VAL A N 1
ATOM 1050 C CA . VAL A 1 142 ? 9.374 -9.655 -31.949 1.00 89.31 142 VAL A CA 1
ATOM 1051 C C . VAL A 1 142 ? 10.468 -8.644 -32.350 1.00 89.31 142 VAL A C 1
ATOM 1053 O O . VAL A 1 142 ? 10.356 -7.962 -33.365 1.00 89.31 142 VAL A O 1
ATOM 1056 N N . ASN A 1 143 ? 11.564 -8.553 -31.587 1.00 86.44 143 ASN A N 1
ATOM 1057 C CA . ASN A 1 143 ? 12.705 -7.665 -31.856 1.00 86.44 143 ASN A CA 1
ATOM 1058 C C . ASN A 1 143 ? 12.321 -6.180 -32.058 1.00 86.44 143 ASN A C 1
ATOM 1060 O O . ASN A 1 143 ? 12.882 -5.510 -32.928 1.00 86.44 143 ASN A O 1
ATOM 1064 N N . GLY A 1 144 ? 11.355 -5.661 -31.298 1.00 83.31 144 GLY A N 1
ATOM 1065 C CA . GLY A 1 144 ? 11.004 -4.234 -31.300 1.00 83.31 144 GLY A CA 1
ATOM 1066 C C . GLY A 1 144 ? 10.200 -3.752 -32.514 1.00 83.31 144 GLY A C 1
ATOM 1067 O O . GLY A 1 144 ? 10.092 -2.549 -32.755 1.00 83.31 144 GLY A O 1
ATOM 1068 N N . GLN A 1 145 ? 9.669 -4.660 -33.338 1.00 83.31 145 GLN A N 1
ATOM 1069 C CA . GLN A 1 145 ? 8.931 -4.277 -34.549 1.00 83.31 145 GLN A CA 1
ATOM 1070 C C . GLN A 1 145 ? 7.599 -3.579 -34.234 1.00 83.31 145 GLN A C 1
ATOM 1072 O O . GLN A 1 145 ? 7.159 -2.725 -35.006 1.00 83.31 145 GLN A O 1
ATOM 1077 N N . ILE A 1 146 ? 6.955 -3.923 -33.114 1.00 81.50 146 ILE A N 1
ATOM 1078 C CA . ILE A 1 146 ? 5.642 -3.383 -32.739 1.00 81.50 146 ILE A CA 1
ATOM 1079 C C . ILE A 1 146 ? 5.820 -1.954 -32.233 1.00 81.50 146 ILE A C 1
ATOM 1081 O O . ILE A 1 146 ? 5.154 -1.043 -32.735 1.00 81.50 146 ILE A O 1
ATOM 1085 N N . SER A 1 147 ? 6.767 -1.734 -31.316 1.00 80.12 147 SER A N 1
ATOM 1086 C CA . SER A 1 147 ? 7.105 -0.384 -30.854 1.00 80.12 147 SER A CA 1
ATOM 1087 C C . SER A 1 147 ? 7.634 0.485 -31.993 1.00 80.12 147 SER A C 1
ATOM 1089 O O . SER A 1 147 ? 7.198 1.626 -32.125 1.00 80.12 147 SER A O 1
ATOM 1091 N N . GLY A 1 148 ? 8.479 -0.046 -32.883 1.00 79.81 148 GLY A N 1
ATOM 1092 C CA . GLY A 1 148 ? 8.979 0.688 -34.050 1.00 79.81 148 GLY A CA 1
ATOM 1093 C C . GLY A 1 148 ? 7.874 1.111 -35.028 1.00 79.81 148 GLY A C 1
ATOM 1094 O O . GLY A 1 148 ? 7.865 2.247 -35.512 1.00 79.81 148 GLY A O 1
ATOM 1095 N N . PHE A 1 149 ? 6.904 0.231 -35.296 1.00 83.88 149 PHE A N 1
ATOM 1096 C CA . PHE A 1 149 ? 5.770 0.544 -36.167 1.00 83.88 149 PHE A CA 1
ATOM 1097 C C . PHE A 1 149 ? 4.844 1.601 -35.551 1.00 83.88 149 PHE A C 1
ATOM 1099 O O . PHE A 1 149 ? 4.473 2.564 -36.233 1.00 83.88 149 PHE A O 1
ATOM 1106 N N . PHE A 1 150 ? 4.486 1.451 -34.272 1.00 82.56 150 PHE A N 1
ATOM 1107 C CA . PHE A 1 150 ? 3.548 2.356 -33.606 1.00 82.56 150 PHE A CA 1
ATOM 1108 C C . PHE A 1 150 ? 4.183 3.667 -33.157 1.00 82.56 150 PHE A C 1
ATOM 1110 O O . PHE A 1 150 ? 3.525 4.697 -33.248 1.00 82.56 150 PHE A O 1
ATOM 1117 N N . SER A 1 151 ? 5.464 3.688 -32.800 1.00 80.00 151 SER A N 1
ATOM 1118 C CA . SER A 1 151 ? 6.192 4.938 -32.566 1.00 80.00 151 SER A CA 1
ATOM 1119 C C . SER A 1 151 ? 6.232 5.806 -33.829 1.00 80.00 151 SER A C 1
ATOM 1121 O O . SER A 1 151 ? 6.125 7.022 -33.744 1.00 80.00 151 SER A O 1
ATOM 1123 N N . LYS A 1 152 ? 6.272 5.207 -35.028 1.00 79.12 152 LYS A N 1
ATOM 1124 C CA . LYS A 1 152 ? 6.248 5.970 -36.285 1.00 79.12 152 LYS A CA 1
ATOM 1125 C C . LYS A 1 152 ? 4.862 6.512 -36.662 1.00 79.12 152 LYS A C 1
ATOM 1127 O O . LYS A 1 152 ? 4.779 7.592 -37.241 1.00 79.12 152 LYS A O 1
ATOM 1132 N N . HIS A 1 153 ? 3.789 5.769 -36.383 1.00 81.94 153 HIS A N 1
ATOM 1133 C CA . HIS A 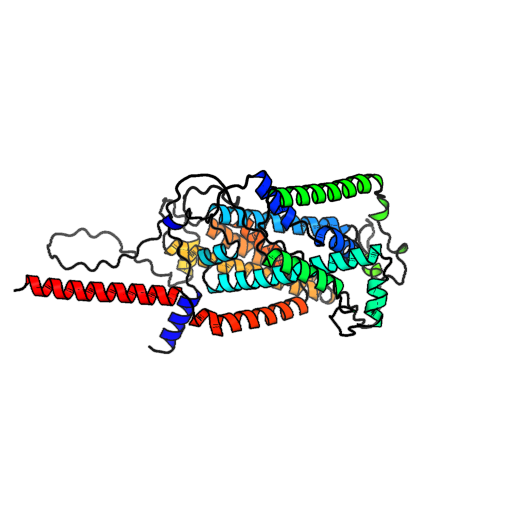1 153 ? 2.431 6.117 -36.835 1.00 81.94 153 HIS A CA 1
ATOM 1134 C C . HIS A 1 153 ? 1.540 6.736 -35.743 1.00 81.94 153 HIS A C 1
ATOM 1136 O O . HIS A 1 153 ? 0.581 7.429 -36.070 1.00 81.94 153 HIS A O 1
ATOM 1142 N N . LEU A 1 154 ? 1.835 6.486 -34.465 1.00 80.25 154 LEU A N 1
ATOM 1143 C CA . LEU A 1 154 ? 1.042 6.864 -33.288 1.00 80.25 154 LEU A CA 1
ATOM 1144 C C . LEU A 1 154 ? 1.944 7.395 -32.152 1.00 80.25 154 LEU A C 1
ATOM 1146 O O . LEU A 1 154 ? 1.762 7.038 -30.984 1.00 80.25 154 LEU A O 1
ATOM 1150 N N . ALA A 1 155 ? 2.927 8.236 -32.493 1.00 79.38 155 ALA A N 1
ATOM 1151 C CA . ALA A 1 155 ? 3.764 8.928 -31.513 1.00 79.38 155 ALA A CA 1
ATOM 1152 C C . ALA A 1 155 ? 2.932 9.883 -30.653 1.00 79.38 155 ALA A C 1
ATOM 1154 O O . ALA A 1 155 ? 2.116 10.655 -31.166 1.00 79.38 155 ALA A O 1
ATOM 1155 N N . MET A 1 156 ? 3.196 9.885 -29.353 1.00 77.38 156 MET A N 1
ATOM 1156 C CA . MET A 1 156 ? 2.538 10.767 -28.402 1.00 77.38 156 MET A CA 1
ATOM 1157 C C . MET A 1 156 ? 3.618 11.563 -27.672 1.00 77.38 156 MET A C 1
ATOM 1159 O O . MET A 1 156 ? 4.178 11.140 -26.673 1.00 77.38 156 MET A O 1
ATOM 1163 N N . ASN A 1 157 ? 3.958 12.725 -28.228 1.00 66.00 157 ASN A N 1
ATOM 1164 C CA . ASN A 1 157 ? 5.124 13.503 -27.806 1.00 66.00 157 ASN A CA 1
ATOM 1165 C C . ASN A 1 157 ? 4.744 14.568 -26.760 1.00 66.00 157 ASN A C 1
ATOM 1167 O O . ASN A 1 157 ? 4.966 15.764 -26.955 1.00 66.00 157 ASN A O 1
ATOM 1171 N N . ALA A 1 158 ? 4.084 14.137 -25.683 1.00 72.69 158 ALA A N 1
ATOM 1172 C CA . ALA A 1 158 ? 3.679 14.996 -24.573 1.00 72.69 158 ALA A CA 1
ATOM 1173 C C . ALA A 1 158 ? 4.461 14.627 -23.308 1.00 72.69 158 ALA A C 1
ATOM 1175 O O . ALA A 1 158 ? 4.617 13.452 -22.978 1.00 72.69 158 ALA A O 1
ATOM 1176 N N . THR A 1 159 ? 4.938 15.637 -22.582 1.00 69.12 159 THR A N 1
ATOM 1177 C CA . THR A 1 159 ? 5.686 15.444 -21.338 1.00 69.12 159 THR A CA 1
ATOM 1178 C C . THR A 1 159 ? 4.835 14.694 -20.307 1.00 69.12 159 THR A C 1
ATOM 1180 O O . THR A 1 159 ? 3.709 15.083 -20.003 1.00 69.12 159 THR A O 1
ATOM 1183 N N . GLY A 1 160 ? 5.366 13.585 -19.783 1.00 65.19 160 GLY A N 1
ATOM 1184 C CA . GLY A 1 160 ? 4.682 12.730 -18.803 1.00 65.19 160 GLY A CA 1
ATOM 1185 C C . GLY A 1 160 ? 3.750 11.660 -19.389 1.00 65.19 160 GLY A C 1
ATOM 1186 O O . GLY A 1 160 ? 3.203 10.865 -18.626 1.00 65.19 160 GLY A O 1
ATOM 1187 N N . LEU A 1 161 ? 3.579 11.603 -20.712 1.00 70.81 161 LEU A N 1
ATOM 1188 C CA . LEU A 1 161 ? 2.843 10.543 -21.406 1.00 70.81 161 LEU A CA 1
ATOM 1189 C C . LEU A 1 161 ? 3.810 9.524 -22.033 1.00 70.81 161 LEU A C 1
ATOM 1191 O O . LEU A 1 161 ? 5.003 9.778 -22.157 1.00 70.81 161 LEU A O 1
ATOM 1195 N N . ALA A 1 162 ? 3.301 8.337 -22.378 1.00 72.12 162 ALA A N 1
ATOM 1196 C CA . ALA A 1 162 ? 4.095 7.314 -23.060 1.00 72.12 162 ALA A CA 1
ATOM 1197 C C . ALA A 1 162 ? 4.482 7.768 -24.477 1.00 72.12 162 ALA A C 1
ATOM 1199 O O .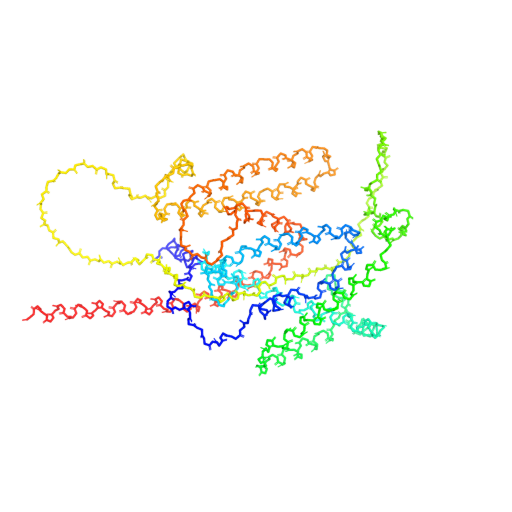 ALA A 1 162 ? 3.673 8.411 -25.137 1.00 72.12 162 ALA A O 1
ATOM 1200 N N . ASP A 1 163 ? 5.659 7.354 -24.961 1.00 76.88 163 ASP A N 1
ATOM 1201 C CA . ASP A 1 163 ? 6.209 7.751 -26.272 1.00 76.88 163 ASP A CA 1
ATOM 1202 C C . ASP A 1 163 ? 5.284 7.423 -27.459 1.00 76.88 163 ASP A C 1
ATOM 1204 O O . ASP A 1 163 ? 5.316 8.080 -28.502 1.00 76.88 163 ASP A O 1
ATOM 1208 N N . TYR A 1 164 ? 4.449 6.393 -27.312 1.00 83.31 164 TYR A N 1
ATOM 1209 C CA . TYR A 1 164 ? 3.465 5.970 -28.300 1.00 83.31 164 TYR A CA 1
ATOM 1210 C C . TYR A 1 164 ? 2.205 5.425 -27.623 1.00 83.31 164 TYR A C 1
ATOM 1212 O O . TYR A 1 164 ? 2.229 4.967 -26.477 1.00 83.31 164 TYR A O 1
ATOM 1220 N N . ILE A 1 165 ? 1.087 5.464 -28.348 1.00 84.81 165 ILE A N 1
ATOM 1221 C CA . ILE A 1 165 ? -0.143 4.780 -27.931 1.00 84.81 165 ILE A CA 1
ATOM 1222 C C . ILE A 1 165 ? 0.039 3.280 -28.165 1.00 84.81 165 ILE A C 1
ATOM 1224 O O . ILE A 1 165 ? 0.365 2.882 -29.278 1.00 84.81 165 ILE A O 1
ATOM 1228 N N . ASP A 1 166 ? -0.217 2.459 -27.144 1.00 87.44 166 ASP A N 1
ATOM 1229 C CA . ASP A 1 166 ? -0.075 1.000 -27.194 1.00 87.44 166 ASP A CA 1
ATOM 1230 C C . ASP A 1 166 ? -1.429 0.296 -27.460 1.00 87.44 166 ASP A C 1
ATOM 1232 O O . ASP A 1 166 ? -2.162 -0.039 -26.519 1.00 87.44 166 ASP A O 1
ATOM 1236 N N . PRO A 1 167 ? -1.805 0.059 -28.736 1.00 88.19 167 PRO A N 1
ATOM 1237 C CA . PRO A 1 167 ? -3.052 -0.624 -29.073 1.00 88.19 167 PRO A CA 1
ATOM 1238 C C . PRO A 1 167 ? -3.038 -2.110 -28.700 1.00 88.19 167 PRO A C 1
ATOM 1240 O O . PRO A 1 167 ? -4.107 -2.705 -28.555 1.00 88.19 167 PRO A O 1
ATOM 1243 N N . PHE A 1 168 ? -1.864 -2.723 -28.533 1.00 89.25 168 PHE A N 1
ATOM 1244 C CA . PHE A 1 168 ? -1.755 -4.137 -28.190 1.00 89.25 168 PHE A CA 1
ATOM 1245 C C . PHE A 1 168 ? -2.143 -4.374 -26.726 1.00 89.25 168 PHE A C 1
ATOM 1247 O O . PHE A 1 168 ? -3.003 -5.215 -26.447 1.00 89.25 168 PHE A O 1
ATOM 1254 N N . ALA A 1 169 ? -1.613 -3.567 -25.799 1.00 90.81 169 ALA A N 1
ATOM 1255 C CA . ALA A 1 169 ? -2.033 -3.589 -24.395 1.00 90.81 169 ALA A CA 1
ATOM 1256 C C . ALA A 1 169 ? -3.540 -3.300 -24.238 1.00 90.81 169 ALA A C 1
ATOM 1258 O O . ALA A 1 169 ? -4.234 -3.959 -23.452 1.00 90.81 169 ALA A O 1
ATOM 1259 N N . PHE A 1 170 ? -4.067 -2.350 -25.020 1.00 91.88 170 PHE A N 1
ATOM 1260 C CA . PHE A 1 170 ? -5.501 -2.050 -25.053 1.00 91.88 170 PHE A CA 1
ATOM 1261 C C . PHE A 1 170 ? -6.331 -3.250 -25.541 1.00 91.88 170 PHE A C 1
ATOM 1263 O O . PHE A 1 170 ? -7.323 -3.615 -24.905 1.00 91.88 170 PHE A O 1
ATOM 1270 N N . GLY A 1 171 ? -5.893 -3.914 -26.616 1.00 93.19 171 GLY A N 1
ATOM 1271 C CA . GLY A 1 171 ? -6.539 -5.109 -27.160 1.00 93.19 171 GLY A CA 1
ATOM 1272 C C . GLY A 1 171 ? -6.588 -6.276 -26.170 1.00 93.19 171 GLY A C 1
ATOM 1273 O O . GLY A 1 171 ? -7.649 -6.876 -25.993 1.00 93.19 171 GLY A O 1
ATOM 1274 N N . ILE A 1 172 ? -5.484 -6.555 -25.465 1.00 92.25 172 ILE A N 1
ATOM 1275 C CA . ILE A 1 172 ? -5.446 -7.588 -24.411 1.00 92.25 172 ILE A CA 1
ATOM 1276 C C . ILE A 1 172 ? -6.437 -7.252 -23.294 1.00 92.25 172 ILE A C 1
ATOM 1278 O O . ILE A 1 172 ? -7.204 -8.115 -22.864 1.00 92.25 172 ILE A O 1
ATOM 1282 N N . THR A 1 173 ? -6.462 -5.995 -22.850 1.00 92.38 173 THR A N 1
ATOM 1283 C CA . THR A 1 173 ? -7.367 -5.551 -21.781 1.00 92.38 173 THR A CA 1
ATOM 1284 C C . THR A 1 173 ? -8.834 -5.740 -22.176 1.00 92.38 173 THR A C 1
ATOM 1286 O O . THR A 1 173 ? -9.626 -6.259 -21.385 1.00 92.38 173 THR A O 1
ATOM 1289 N N . LEU A 1 174 ? -9.204 -5.385 -23.412 1.00 94.12 174 LEU A N 1
ATOM 1290 C CA . LEU A 1 174 ? -10.555 -5.609 -23.934 1.00 94.12 174 LEU A CA 1
ATOM 1291 C C . LEU A 1 174 ? -10.900 -7.094 -24.055 1.00 94.12 174 LEU A C 1
ATOM 1293 O O . LEU A 1 174 ? -12.008 -7.483 -23.691 1.00 94.12 174 LEU A O 1
ATOM 1297 N N . ALA A 1 175 ? -9.969 -7.926 -24.523 1.00 92.31 175 ALA A N 1
ATOM 1298 C CA . ALA A 1 175 ? -10.190 -9.364 -24.649 1.00 92.31 175 ALA A CA 1
ATOM 1299 C C . ALA A 1 175 ? -10.463 -10.012 -23.283 1.00 92.31 175 ALA A C 1
ATOM 1301 O O . ALA A 1 175 ? -11.459 -10.721 -23.126 1.00 92.31 175 ALA A O 1
ATOM 1302 N N . VAL A 1 176 ? -9.637 -9.710 -22.275 1.00 89.75 176 VAL A N 1
ATOM 1303 C CA . VAL A 1 176 ? -9.831 -10.204 -20.901 1.00 89.75 176 VAL A CA 1
ATOM 1304 C C . VAL A 1 176 ? -11.145 -9.684 -20.317 1.00 89.75 176 VAL A C 1
ATOM 1306 O O . VAL A 1 176 ? -11.904 -10.453 -19.734 1.00 89.75 176 VAL A O 1
ATOM 1309 N N . THR A 1 177 ? -11.470 -8.407 -20.538 1.00 91.62 177 THR A N 1
ATOM 1310 C CA . THR A 1 177 ? -12.759 -7.834 -20.114 1.00 91.62 177 THR A CA 1
ATOM 1311 C C . THR A 1 177 ? -13.935 -8.567 -20.761 1.00 91.62 177 THR A C 1
ATOM 1313 O O . THR A 1 177 ? -14.914 -8.874 -20.083 1.00 91.62 177 THR A O 1
ATOM 1316 N N . GLY A 1 178 ? -13.829 -8.904 -22.049 1.00 91.25 178 GLY A N 1
ATOM 1317 C CA . GLY A 1 178 ? -14.812 -9.706 -22.771 1.00 91.25 178 GLY A CA 1
ATOM 1318 C C . GLY A 1 178 ? -15.020 -11.076 -22.126 1.00 91.25 178 GLY A C 1
ATOM 1319 O O . GLY A 1 178 ? -16.153 -11.426 -21.803 1.00 91.25 178 GLY A O 1
ATOM 1320 N N . VAL A 1 179 ? -13.939 -11.811 -21.850 1.00 89.06 179 VAL A N 1
ATOM 1321 C CA . VAL A 1 179 ? -13.996 -13.125 -21.178 1.00 89.06 179 VAL A CA 1
ATOM 1322 C C . VAL A 1 179 ? -14.660 -13.026 -19.802 1.00 89.06 179 VAL A C 1
ATOM 1324 O O . VAL A 1 179 ? -15.550 -13.817 -19.487 1.00 89.06 179 VAL A O 1
ATOM 1327 N N . LEU A 1 180 ? -14.290 -12.023 -19.003 1.00 86.06 180 LEU A N 1
ATOM 1328 C CA . LEU A 1 180 ? -14.874 -11.811 -17.676 1.00 86.06 180 LEU A CA 1
ATOM 1329 C C . LEU A 1 180 ? -16.351 -11.397 -17.752 1.00 86.06 180 LEU A C 1
ATOM 1331 O O . LEU A 1 180 ? -17.151 -11.818 -16.916 1.00 86.06 180 LEU A O 1
ATOM 1335 N N . SER A 1 181 ? -16.745 -10.625 -18.770 1.00 88.56 181 SER A N 1
ATOM 1336 C CA . SER A 1 181 ? -18.139 -10.201 -18.965 1.00 88.56 181 SER A CA 1
ATOM 1337 C C . SER A 1 181 ? -19.093 -11.359 -19.283 1.00 88.56 181 SER A C 1
ATOM 1339 O O . SER A 1 181 ? -20.273 -11.282 -18.947 1.00 88.56 181 SER A O 1
ATOM 1341 N N . VAL A 1 182 ? -18.581 -12.459 -19.852 1.00 89.81 182 VAL A N 1
ATOM 1342 C CA . VAL A 1 182 ? -19.342 -13.702 -20.093 1.00 89.81 182 VAL A CA 1
ATOM 1343 C C . VAL A 1 182 ? -19.636 -14.447 -18.778 1.00 89.81 182 VAL A C 1
ATOM 1345 O O . VAL A 1 182 ? -20.427 -15.387 -18.751 1.00 89.81 182 VAL A O 1
ATOM 1348 N N . GLY A 1 183 ? -19.056 -14.001 -17.659 1.00 78.44 183 GLY A N 1
ATOM 1349 C CA . GLY A 1 183 ? -19.278 -14.593 -16.344 1.00 78.44 183 GLY A CA 1
ATOM 1350 C C . GLY A 1 183 ? -18.522 -15.904 -16.160 1.00 78.44 183 GLY A C 1
ATOM 1351 O O . GLY A 1 183 ? -18.987 -16.774 -15.422 1.00 78.44 183 GLY A O 1
ATOM 1352 N N . ALA A 1 184 ? -17.374 -16.054 -16.834 1.00 73.25 184 ALA A N 1
ATOM 1353 C CA . ALA A 1 184 ? -16.467 -17.170 -16.607 1.00 73.25 184 ALA A CA 1
ATOM 1354 C C . ALA A 1 184 ? -16.161 -17.260 -15.106 1.00 73.25 184 ALA A C 1
ATOM 1356 O O . ALA A 1 184 ? -15.610 -16.336 -14.509 1.00 73.25 184 ALA A O 1
ATOM 1357 N N . GLN A 1 185 ? -16.591 -18.352 -14.476 1.00 64.44 185 GLN A N 1
ATOM 1358 C CA . GLN A 1 185 ? -16.316 -18.567 -13.065 1.00 64.44 185 GLN A CA 1
ATOM 1359 C C . GLN A 1 185 ? -14.838 -18.914 -12.910 1.00 64.44 185 GLN A C 1
ATOM 1361 O O . GLN A 1 185 ? -14.359 -19.888 -13.491 1.00 64.44 185 GLN A O 1
ATOM 1366 N N . GLU A 1 186 ? -14.132 -18.112 -12.117 1.00 64.50 186 GLU A N 1
ATOM 1367 C CA . GLU A 1 186 ? -12.739 -18.357 -11.761 1.00 64.50 186 GLU A CA 1
ATOM 1368 C C . GLU A 1 186 ? -12.617 -19.716 -11.064 1.00 64.50 186 GLU A C 1
ATOM 1370 O O . GLU A 1 186 ? -13.114 -19.923 -9.953 1.00 64.50 186 GLU A O 1
ATOM 1375 N N . SER A 1 187 ? -11.969 -20.668 -11.733 1.00 73.50 187 SER A N 1
ATOM 1376 C CA . SER A 1 187 ? -11.698 -21.982 -11.161 1.00 73.50 187 SER A CA 1
ATOM 1377 C C . SER A 1 187 ? -10.471 -21.897 -10.258 1.00 73.50 187 SER A C 1
ATOM 1379 O O . SER A 1 187 ? -9.389 -21.501 -10.698 1.00 73.50 187 SER A O 1
ATOM 1381 N N . SER A 1 188 ? -10.604 -22.326 -9.001 1.00 76.88 188 SER A N 1
ATOM 1382 C CA . SER A 1 188 ? -9.479 -22.381 -8.056 1.00 76.88 188 SER A CA 1
ATOM 1383 C C . SER A 1 188 ? -8.335 -23.264 -8.564 1.00 76.88 188 SER A C 1
ATOM 1385 O O . SER A 1 188 ? -7.170 -22.959 -8.319 1.00 76.88 188 SER A O 1
ATOM 1387 N N . LEU A 1 189 ? -8.646 -24.313 -9.334 1.00 82.00 189 LEU A N 1
ATOM 1388 C CA . LEU A 1 189 ? -7.643 -25.171 -9.966 1.00 82.00 189 LEU A CA 1
ATOM 1389 C C . LEU A 1 189 ? -6.809 -24.390 -10.980 1.00 82.00 189 LEU A C 1
ATOM 1391 O O . LEU A 1 189 ? -5.584 -24.482 -10.961 1.00 82.00 189 LEU A O 1
ATOM 1395 N N . VAL A 1 190 ? -7.465 -23.607 -11.840 1.00 84.25 190 VAL A N 1
ATOM 1396 C CA . VAL A 1 190 ? -6.786 -22.790 -12.854 1.00 84.25 190 VAL A CA 1
ATOM 1397 C C . VAL A 1 190 ? -5.847 -21.796 -12.174 1.00 84.25 190 VAL A C 1
ATOM 1399 O O . VAL A 1 190 ? -4.673 -21.725 -12.535 1.00 84.25 190 VAL A O 1
ATOM 1402 N N . ASN A 1 191 ? -6.317 -21.120 -11.122 1.00 84.00 191 ASN A N 1
ATOM 1403 C CA . ASN A 1 191 ? -5.470 -20.235 -10.327 1.00 84.00 191 ASN A CA 1
ATOM 1404 C C . ASN A 1 191 ? -4.260 -20.971 -9.723 1.00 84.00 191 ASN A C 1
ATOM 1406 O O . ASN A 1 191 ? -3.129 -20.514 -9.865 1.00 84.00 191 ASN A O 1
ATOM 1410 N N . ASN A 1 192 ? -4.472 -22.127 -9.087 1.00 86.00 192 ASN A N 1
ATOM 1411 C CA . ASN A 1 192 ? -3.385 -22.894 -8.474 1.00 86.00 192 ASN A CA 1
ATOM 1412 C C . ASN A 1 192 ? -2.320 -23.315 -9.498 1.00 86.00 192 ASN A C 1
ATOM 1414 O O . ASN A 1 192 ? -1.128 -23.248 -9.196 1.00 86.00 192 ASN A O 1
ATOM 1418 N N . VAL A 1 193 ? -2.732 -23.713 -10.707 1.00 90.12 193 VAL A N 1
ATOM 1419 C CA . VAL A 1 193 ? -1.810 -24.058 -11.800 1.00 90.12 193 VAL A CA 1
ATOM 1420 C C . VAL A 1 193 ? -0.987 -22.839 -12.221 1.00 90.12 193 VAL A C 1
ATOM 1422 O O . VAL A 1 193 ? 0.237 -22.942 -12.300 1.00 90.12 193 VAL A O 1
ATOM 1425 N N . PHE A 1 194 ? -1.615 -21.677 -12.429 1.00 87.12 194 PHE A N 1
ATOM 1426 C CA . PHE A 1 194 ? -0.890 -20.448 -12.774 1.00 87.12 194 PHE A CA 1
ATOM 1427 C C . PHE A 1 194 ? 0.092 -20.022 -11.680 1.00 87.12 194 PHE A C 1
ATOM 1429 O O . PHE A 1 194 ? 1.241 -19.687 -11.980 1.00 87.12 194 PHE A O 1
ATOM 1436 N N . THR A 1 195 ? -0.312 -20.091 -10.411 1.00 89.62 195 THR A N 1
ATOM 1437 C CA . THR A 1 195 ? 0.582 -19.791 -9.287 1.00 89.62 195 THR A CA 1
ATOM 1438 C C . THR A 1 195 ? 1.761 -20.764 -9.241 1.00 89.62 195 THR A C 1
ATOM 1440 O O . THR A 1 195 ? 2.896 -20.332 -9.041 1.00 89.62 195 THR A O 1
ATOM 1443 N N . LEU A 1 196 ? 1.532 -22.060 -9.475 1.00 90.81 196 LEU A N 1
ATOM 1444 C CA . LEU A 1 196 ? 2.598 -23.064 -9.493 1.00 90.81 196 LEU A CA 1
ATOM 1445 C C . LEU A 1 196 ? 3.595 -22.820 -10.634 1.00 90.81 196 LEU A C 1
ATOM 1447 O O . LEU A 1 196 ? 4.802 -22.900 -10.410 1.00 90.81 196 LEU A O 1
ATOM 1451 N N . ILE A 1 197 ? 3.107 -22.476 -11.830 1.00 92.38 197 ILE A N 1
ATOM 1452 C CA . ILE A 1 197 ? 3.958 -22.105 -12.971 1.00 92.38 197 ILE A CA 1
ATOM 1453 C C . ILE A 1 197 ? 4.815 -20.886 -12.615 1.00 92.38 197 ILE A C 1
ATOM 1455 O O . ILE A 1 197 ? 6.032 -20.926 -12.797 1.00 92.38 197 ILE A O 1
ATOM 1459 N N . ASN A 1 198 ? 4.212 -19.835 -12.054 1.00 90.19 198 ASN A N 1
ATOM 1460 C CA . ASN A 1 198 ? 4.932 -18.624 -11.651 1.00 90.19 198 ASN A CA 1
ATOM 1461 C C . ASN A 1 198 ? 6.018 -18.911 -10.604 1.00 90.19 198 ASN A C 1
ATOM 1463 O O . ASN A 1 198 ? 7.155 -18.459 -10.750 1.00 90.19 198 ASN A O 1
ATOM 1467 N N . LEU A 1 199 ? 5.707 -19.709 -9.580 1.00 91.69 199 LEU A N 1
ATOM 1468 C CA . LEU A 1 199 ? 6.702 -20.144 -8.595 1.00 91.69 199 LEU A CA 1
ATOM 1469 C C . LEU A 1 199 ? 7.818 -20.977 -9.241 1.00 91.69 199 LEU A C 1
ATOM 1471 O O . LEU A 1 199 ? 8.989 -20.806 -8.896 1.00 91.69 199 LEU A O 1
ATOM 1475 N N . GLY A 1 200 ? 7.476 -21.821 -10.217 1.00 93.56 200 GLY A N 1
ATOM 1476 C CA . GLY A 1 200 ? 8.433 -22.565 -11.032 1.00 93.56 200 GLY A CA 1
ATOM 1477 C C . GLY A 1 200 ? 9.412 -21.643 -11.763 1.00 93.56 200 GLY A C 1
ATOM 1478 O O . GLY A 1 200 ? 10.624 -21.811 -11.621 1.00 93.56 200 GLY A O 1
ATOM 1479 N N . VAL A 1 201 ? 8.913 -20.622 -12.464 1.00 92.19 201 VAL A N 1
ATOM 1480 C CA . VAL A 1 201 ? 9.750 -19.638 -13.176 1.00 92.19 201 VAL A CA 1
ATOM 1481 C C . VAL A 1 201 ? 10.683 -18.898 -12.213 1.00 92.19 201 VAL A C 1
ATOM 1483 O O . VAL A 1 201 ? 11.886 -18.822 -12.467 1.00 92.19 201 VAL A O 1
ATOM 1486 N N . ILE A 1 202 ? 10.168 -18.411 -11.080 1.00 91.44 202 ILE A N 1
ATOM 1487 C CA . ILE A 1 202 ? 10.979 -17.708 -10.070 1.00 91.44 202 ILE A CA 1
ATOM 1488 C C . ILE A 1 202 ? 12.073 -18.625 -9.511 1.00 91.44 202 ILE A C 1
ATOM 1490 O O . ILE A 1 202 ? 13.230 -18.212 -9.389 1.00 91.44 202 ILE A O 1
ATOM 1494 N N . SER A 1 203 ? 11.738 -19.881 -9.205 1.00 92.94 203 SER A N 1
ATOM 1495 C CA . SER A 1 203 ? 12.717 -20.855 -8.718 1.00 92.94 203 SER A CA 1
ATOM 1496 C C . SER A 1 203 ? 13.807 -21.136 -9.757 1.00 92.94 203 SER A C 1
ATOM 1498 O O . SER A 1 203 ? 14.989 -21.129 -9.418 1.00 92.94 203 SER A O 1
ATOM 1500 N N . TYR A 1 204 ? 13.438 -21.276 -11.033 1.00 94.06 204 TYR A N 1
ATOM 1501 C CA . TYR A 1 204 ? 14.378 -21.491 -12.130 1.00 94.06 204 TYR A CA 1
ATOM 1502 C C . TYR A 1 204 ? 15.342 -20.309 -12.298 1.00 94.06 204 TYR A C 1
ATOM 1504 O O . TYR A 1 204 ? 16.559 -20.509 -12.359 1.00 94.06 204 TYR A O 1
ATOM 1512 N N . VAL A 1 205 ? 14.824 -19.076 -12.319 1.00 91.56 205 VAL A N 1
ATOM 1513 C CA . VAL A 1 205 ? 15.645 -17.855 -12.410 1.00 91.56 205 VAL A CA 1
ATOM 1514 C C . VAL A 1 205 ? 16.581 -17.741 -11.207 1.00 91.56 205 VAL A C 1
ATOM 1516 O O . VAL A 1 205 ? 17.753 -17.414 -11.368 1.00 91.56 205 VAL A O 1
ATOM 1519 N N . THR A 1 206 ? 16.102 -18.080 -10.009 1.00 91.81 206 THR A N 1
ATOM 1520 C CA . THR A 1 206 ? 16.919 -18.050 -8.788 1.00 91.81 206 THR A CA 1
ATOM 1521 C C . THR A 1 206 ? 18.051 -19.074 -8.859 1.00 91.81 206 THR A C 1
ATOM 1523 O O . THR A 1 206 ? 19.210 -18.724 -8.652 1.00 91.81 206 THR A O 1
ATOM 1526 N N . ILE A 1 207 ? 17.750 -20.328 -9.208 1.00 94.44 207 ILE A N 1
ATOM 1527 C CA . ILE A 1 207 ? 18.741 -21.412 -9.270 1.00 94.44 207 ILE A CA 1
ATOM 1528 C C . ILE A 1 207 ? 19.788 -21.130 -10.354 1.00 94.44 207 ILE A C 1
ATOM 1530 O O . ILE A 1 207 ? 20.986 -21.203 -10.090 1.00 94.44 207 ILE A O 1
ATOM 1534 N N . THR A 1 208 ? 19.361 -20.770 -11.566 1.00 93.25 208 THR A N 1
ATOM 1535 C CA . THR A 1 208 ? 20.289 -20.440 -12.663 1.00 93.25 208 THR A CA 1
ATOM 1536 C C . THR A 1 208 ? 21.095 -19.174 -12.379 1.00 93.25 208 THR A C 1
ATOM 1538 O O . THR A 1 208 ? 22.286 -19.123 -12.695 1.00 93.25 208 THR A O 1
ATOM 1541 N N . GLY A 1 209 ? 20.471 -18.188 -11.729 1.00 89.94 209 GLY A N 1
ATOM 1542 C CA . GLY A 1 209 ? 21.114 -16.975 -11.245 1.00 89.94 209 GLY A CA 1
ATOM 1543 C C . GLY A 1 209 ? 22.259 -17.285 -10.289 1.00 89.94 209 GLY A C 1
ATOM 1544 O O . GLY A 1 209 ? 23.365 -16.808 -10.526 1.00 89.94 209 GLY A O 1
ATOM 1545 N N . LEU A 1 210 ? 22.036 -18.148 -9.288 1.00 90.94 210 LEU A N 1
ATOM 1546 C CA . LEU A 1 210 ? 23.046 -18.551 -8.297 1.00 90.94 210 LEU A CA 1
ATOM 1547 C C . LEU A 1 210 ? 24.326 -19.110 -8.937 1.00 90.94 210 LEU A C 1
ATOM 1549 O O . LEU A 1 210 ? 25.421 -18.752 -8.511 1.00 90.94 210 LEU A O 1
ATOM 1553 N N . PHE A 1 211 ? 24.214 -19.916 -9.997 1.00 91.94 211 PHE A N 1
ATOM 1554 C CA . PHE A 1 211 ? 25.384 -20.456 -10.708 1.00 91.94 211 PHE A CA 1
ATOM 1555 C C . PHE A 1 211 ? 26.127 -19.423 -11.569 1.00 91.94 211 PHE A C 1
ATOM 1557 O O . PHE A 1 211 ? 27.270 -19.656 -11.962 1.00 91.94 211 PHE A O 1
ATOM 1564 N N . ARG A 1 212 ? 25.491 -18.292 -11.896 1.00 88.75 212 ARG A N 1
ATOM 1565 C CA . ARG A 1 212 ? 26.037 -17.239 -12.770 1.00 88.75 212 ARG A CA 1
ATOM 1566 C C . ARG A 1 212 ? 26.422 -15.963 -12.007 1.00 88.75 212 ARG A C 1
ATOM 1568 O O . ARG A 1 212 ? 26.871 -15.007 -12.643 1.00 88.75 212 ARG A O 1
ATOM 1575 N N . VAL A 1 213 ? 26.279 -15.927 -10.675 1.00 86.81 213 VAL A N 1
ATOM 1576 C CA . VAL A 1 213 ? 26.634 -14.753 -9.860 1.00 86.81 213 VAL A CA 1
ATOM 1577 C C . VAL A 1 213 ? 28.143 -14.519 -9.891 1.00 86.81 213 VAL A C 1
ATOM 1579 O O . VAL A 1 213 ? 28.935 -15.366 -9.485 1.00 86.81 213 VAL A O 1
ATOM 1582 N N . LYS A 1 214 ? 28.542 -13.317 -10.310 1.00 86.50 214 LYS A N 1
ATOM 1583 C CA . LYS A 1 214 ? 29.902 -12.800 -10.134 1.00 86.50 214 LYS A CA 1
ATOM 1584 C C . LYS A 1 214 ? 29.881 -11.756 -9.023 1.00 86.50 214 LYS A C 1
ATOM 1586 O O . LYS A 1 214 ? 29.244 -10.718 -9.178 1.00 86.50 214 LYS A O 1
ATOM 1591 N N . LEU A 1 215 ? 30.604 -12.013 -7.931 1.00 82.50 215 LEU A N 1
ATOM 1592 C CA . LEU A 1 215 ? 30.717 -11.088 -6.792 1.00 82.50 215 LEU A CA 1
ATOM 1593 C C . LEU A 1 215 ? 31.312 -9.725 -7.189 1.00 82.50 215 LEU A C 1
ATOM 1595 O O . LEU A 1 215 ? 30.998 -8.721 -6.563 1.00 82.50 215 LEU A O 1
ATOM 1599 N N . ALA A 1 216 ? 32.092 -9.670 -8.275 1.00 80.25 216 ALA A N 1
ATOM 1600 C CA . ALA A 1 216 ? 32.602 -8.422 -8.843 1.00 80.25 216 ALA A CA 1
ATOM 1601 C C . ALA A 1 216 ? 31.482 -7.431 -9.217 1.00 80.25 216 ALA A C 1
ATOM 1603 O O . ALA A 1 216 ? 31.638 -6.233 -9.028 1.00 80.25 216 ALA A O 1
ATOM 1604 N N . ASN A 1 217 ? 30.311 -7.917 -9.649 1.00 81.69 217 ASN A N 1
ATOM 1605 C CA . ASN A 1 217 ? 29.183 -7.052 -10.014 1.00 81.69 217 ASN A CA 1
ATOM 1606 C C . ASN A 1 217 ? 28.540 -6.352 -8.799 1.00 81.69 217 ASN A C 1
ATOM 1608 O O . ASN A 1 217 ? 27.696 -5.479 -8.977 1.00 81.69 217 ASN A O 1
ATOM 1612 N N . TRP A 1 218 ? 28.888 -6.751 -7.570 1.00 80.44 218 TRP A N 1
ATOM 1613 C CA . TRP A 1 218 ? 28.394 -6.120 -6.340 1.00 80.44 218 TRP A CA 1
ATOM 1614 C C . TRP A 1 218 ? 29.301 -4.980 -5.863 1.00 80.44 218 TRP A C 1
ATOM 1616 O O . TRP A 1 218 ? 28.857 -4.142 -5.082 1.00 80.44 218 TRP A O 1
ATOM 1626 N N . GLN A 1 219 ? 30.550 -4.940 -6.331 1.00 75.94 219 GLN A N 1
ATOM 1627 C CA . GLN A 1 219 ? 31.541 -3.910 -6.021 1.00 75.94 219 GLN A CA 1
ATOM 1628 C C . GLN A 1 219 ? 31.854 -3.140 -7.303 1.00 75.94 219 GLN A C 1
ATOM 1630 O O . GLN A 1 219 ? 32.898 -3.325 -7.920 1.00 75.94 219 GLN A O 1
ATOM 1635 N N . VAL A 1 220 ? 30.903 -2.318 -7.744 1.00 68.12 220 VAL A N 1
ATOM 1636 C CA . VAL A 1 220 ? 31.095 -1.483 -8.933 1.00 68.12 220 VAL A CA 1
ATOM 1637 C C . VAL A 1 220 ? 32.011 -0.321 -8.553 1.00 68.12 220 VAL A C 1
ATOM 1639 O O . VAL A 1 220 ? 31.630 0.517 -7.735 1.00 68.12 220 VAL A O 1
ATOM 1642 N N . ASN A 1 221 ? 33.215 -0.271 -9.127 1.00 65.31 221 ASN A N 1
ATOM 1643 C CA . ASN A 1 221 ? 34.091 0.884 -8.971 1.00 65.31 221 ASN A CA 1
ATOM 1644 C C . ASN A 1 221 ? 33.574 2.047 -9.838 1.00 65.31 221 ASN A C 1
ATOM 1646 O O . ASN A 1 221 ? 33.178 1.821 -10.983 1.00 65.31 221 ASN A O 1
ATOM 1650 N N . PRO A 1 222 ? 33.623 3.304 -9.353 1.00 61.75 222 PRO A N 1
ATOM 1651 C CA . PRO A 1 222 ? 33.186 4.477 -10.124 1.00 61.75 222 PRO A CA 1
ATOM 1652 C C . PRO A 1 222 ? 33.938 4.684 -11.451 1.00 61.75 222 PRO A C 1
ATOM 1654 O O . PRO A 1 222 ? 33.469 5.414 -12.325 1.00 61.75 222 PRO A O 1
ATOM 1657 N N . GLU A 1 223 ? 35.121 4.081 -11.581 1.00 60.41 223 GLU A N 1
ATOM 1658 C CA . GLU A 1 223 ? 35.999 4.175 -12.751 1.00 60.41 223 GLU A CA 1
ATOM 1659 C C . GLU A 1 223 ? 35.569 3.250 -13.900 1.00 60.41 223 GLU A C 1
ATOM 1661 O O . GLU A 1 223 ? 35.830 3.570 -15.056 1.00 60.41 223 GLU A O 1
ATOM 1666 N N . ASP A 1 224 ? 34.845 2.165 -13.601 1.00 66.25 224 ASP A N 1
ATOM 1667 C CA . ASP A 1 224 ? 34.368 1.186 -14.591 1.00 66.25 224 ASP A CA 1
ATOM 1668 C C . ASP A 1 224 ? 33.036 1.603 -15.250 1.00 66.25 224 ASP A C 1
ATOM 1670 O O . ASP A 1 224 ? 32.534 0.928 -16.152 1.00 66.25 224 ASP A O 1
ATOM 1674 N N . VAL A 1 225 ? 32.441 2.715 -14.801 1.00 66.75 225 VAL A N 1
ATOM 1675 C CA . VAL A 1 225 ? 31.177 3.247 -15.324 1.00 66.75 225 VAL A CA 1
ATOM 1676 C C . VAL A 1 225 ? 31.465 4.251 -16.446 1.00 66.75 225 VAL A C 1
ATOM 1678 O O . VAL A 1 225 ? 32.200 5.218 -16.208 1.00 66.75 225 VAL A O 1
ATOM 1681 N N . PRO A 1 226 ? 30.880 4.078 -17.650 1.00 70.81 226 PRO A N 1
ATOM 1682 C CA . PRO A 1 226 ? 31.043 5.019 -18.753 1.00 70.81 226 PRO A CA 1
ATOM 1683 C C . PRO A 1 226 ? 30.746 6.466 -18.325 1.00 70.81 226 PRO A C 1
ATOM 1685 O O . PRO A 1 226 ? 29.788 6.700 -17.585 1.00 70.81 226 PRO A O 1
ATOM 1688 N N . PRO A 1 227 ? 31.532 7.454 -18.789 1.00 61.03 227 PRO A N 1
ATOM 1689 C CA . PRO A 1 227 ? 31.360 8.852 -18.394 1.00 61.03 227 PRO A CA 1
ATOM 1690 C C . PRO A 1 227 ? 29.997 9.444 -18.789 1.00 61.03 227 PRO A C 1
ATOM 1692 O O . PRO A 1 227 ? 29.563 10.390 -18.139 1.00 61.03 227 PRO A O 1
ATOM 1695 N N . ASP A 1 228 ? 29.323 8.861 -19.786 1.00 65.81 228 ASP A N 1
ATOM 1696 C CA . ASP A 1 228 ? 28.004 9.278 -20.279 1.00 65.81 228 ASP A CA 1
ATOM 1697 C C . ASP A 1 228 ? 26.821 8.633 -19.523 1.00 65.81 228 ASP A C 1
ATOM 1699 O O . ASP A 1 228 ? 25.664 8.921 -19.834 1.00 65.81 228 ASP A O 1
ATOM 1703 N N . ASP A 1 229 ? 27.068 7.745 -18.547 1.00 64.25 229 ASP A N 1
ATOM 1704 C CA . ASP A 1 229 ? 25.987 7.116 -17.778 1.00 64.25 229 ASP A CA 1
ATOM 1705 C C . ASP A 1 229 ? 25.468 8.079 -16.687 1.00 64.25 229 ASP A C 1
ATOM 1707 O O . ASP A 1 229 ? 26.244 8.485 -15.809 1.00 64.25 229 ASP A O 1
ATOM 1711 N N . PRO A 1 230 ? 24.162 8.423 -16.672 1.00 62.28 230 PRO A N 1
ATOM 1712 C CA . PRO A 1 230 ? 23.579 9.299 -15.652 1.00 62.28 230 PRO A CA 1
ATOM 1713 C C . PRO A 1 230 ? 23.753 8.756 -14.223 1.00 62.28 230 PRO A C 1
ATOM 1715 O O . PRO A 1 230 ? 23.712 9.524 -13.262 1.00 62.28 230 PRO A O 1
ATOM 1718 N N . ASN A 1 231 ? 24.008 7.453 -14.063 1.00 57.03 231 ASN A N 1
ATOM 1719 C CA . ASN A 1 231 ? 24.152 6.806 -12.762 1.00 57.03 231 ASN A CA 1
ATOM 1720 C C . ASN A 1 231 ? 25.578 6.844 -12.198 1.00 57.03 231 ASN A C 1
ATOM 1722 O O . ASN A 1 231 ? 25.792 6.431 -11.056 1.00 57.03 231 ASN A O 1
ATOM 1726 N N . ARG A 1 232 ? 26.561 7.378 -12.937 1.00 57.62 232 ARG A N 1
ATOM 1727 C CA . ARG A 1 232 ? 27.959 7.478 -12.477 1.00 57.62 232 ARG A CA 1
ATOM 1728 C C . ARG A 1 232 ? 28.098 8.250 -11.159 1.00 57.62 232 ARG A C 1
ATOM 1730 O O . ARG A 1 232 ? 28.906 7.885 -10.306 1.00 57.62 232 ARG A O 1
ATOM 1737 N N . ALA A 1 233 ? 27.266 9.272 -10.955 1.00 56.91 233 ALA A N 1
ATOM 1738 C CA . ALA A 1 233 ? 27.231 10.048 -9.715 1.00 56.91 233 ALA A CA 1
ATOM 1739 C C . ALA A 1 233 ? 26.796 9.211 -8.492 1.00 56.91 233 ALA A C 1
ATOM 1741 O O . ALA A 1 233 ? 27.273 9.456 -7.385 1.00 56.91 233 ALA A O 1
ATOM 1742 N N . HIS A 1 234 ? 25.951 8.191 -8.686 1.00 54.31 234 HIS A N 1
ATOM 1743 C CA . HIS A 1 234 ? 25.432 7.331 -7.616 1.00 54.31 234 HIS A CA 1
ATOM 1744 C C . HIS A 1 234 ? 26.413 6.238 -7.165 1.00 54.31 234 HIS A C 1
ATOM 1746 O O . HIS A 1 234 ? 26.243 5.673 -6.087 1.00 54.31 234 HIS A O 1
ATOM 1752 N N . VAL A 1 235 ? 27.461 5.961 -7.947 1.00 55.28 235 VAL A N 1
ATOM 1753 C CA . VAL A 1 235 ? 28.476 4.935 -7.634 1.00 55.28 235 VAL A CA 1
ATOM 1754 C C . VAL A 1 235 ? 29.553 5.462 -6.671 1.00 55.28 235 VAL A C 1
ATOM 1756 O O . VAL A 1 235 ? 30.360 4.699 -6.144 1.00 55.28 235 VAL A O 1
ATOM 1759 N N . THR A 1 236 ? 29.550 6.758 -6.344 1.00 46.47 236 THR A N 1
ATOM 1760 C CA . THR A 1 236 ? 30.595 7.344 -5.494 1.00 46.47 236 THR A CA 1
ATOM 1761 C C . THR A 1 236 ? 30.171 7.436 -4.025 1.00 46.47 236 THR A C 1
ATOM 1763 O O . THR A 1 236 ? 29.168 8.062 -3.691 1.00 46.47 236 THR A O 1
ATOM 1766 N N . ARG A 1 237 ? 31.048 6.910 -3.151 1.00 44.56 237 ARG A N 1
ATOM 1767 C CA . ARG A 1 237 ? 31.113 7.068 -1.681 1.00 44.56 237 ARG A CA 1
ATOM 1768 C C . ARG A 1 237 ? 30.483 5.952 -0.834 1.00 44.56 237 ARG A C 1
ATOM 1770 O O . ARG A 1 237 ? 29.774 6.208 0.133 1.00 44.56 237 ARG A O 1
ATOM 1777 N N . GLY A 1 238 ? 30.862 4.707 -1.114 1.00 36.91 238 GLY A N 1
ATOM 1778 C CA . GLY A 1 238 ? 30.668 3.585 -0.195 1.00 36.91 238 GLY A CA 1
ATOM 1779 C C . GLY A 1 238 ? 31.860 2.630 -0.187 1.00 36.91 238 GLY A C 1
ATOM 1780 O O . GLY A 1 238 ? 31.878 1.690 -0.965 1.00 36.91 238 GLY A O 1
ATOM 1781 N N . GLY A 1 239 ? 32.824 2.844 0.719 1.00 32.25 239 GLY A N 1
ATOM 1782 C CA . GLY A 1 239 ? 33.773 1.801 1.139 1.00 32.25 239 GLY A CA 1
ATOM 1783 C C . GLY A 1 239 ? 35.254 2.057 0.842 1.00 32.25 239 GLY A C 1
ATOM 1784 O O . GLY A 1 239 ? 35.763 1.670 -0.199 1.00 32.25 239 GLY A O 1
ATOM 1785 N N . GLY A 1 240 ? 35.965 2.623 1.819 1.00 28.59 240 GLY A N 1
ATOM 1786 C CA . GLY A 1 240 ? 37.428 2.656 1.884 1.00 28.59 240 GLY A CA 1
ATOM 1787 C C . GLY A 1 240 ? 37.864 3.262 3.217 1.00 28.59 240 GLY A C 1
ATOM 1788 O O . GLY A 1 240 ? 37.780 4.471 3.404 1.00 28.59 240 GLY A O 1
ATOM 1789 N N . GLY A 1 241 ? 38.213 2.419 4.189 1.00 30.06 241 GLY A N 1
ATOM 1790 C CA . GLY A 1 241 ? 38.584 2.848 5.537 1.00 30.06 241 GLY A CA 1
ATOM 1791 C C . GLY A 1 241 ? 39.936 3.568 5.603 1.00 30.06 241 GLY A C 1
ATOM 1792 O O . GLY A 1 241 ? 40.845 3.260 4.845 1.00 30.06 241 GLY A O 1
ATOM 1793 N N . GLY A 1 242 ? 40.058 4.463 6.590 1.00 31.11 242 GLY A N 1
ATOM 1794 C CA . GLY A 1 242 ? 41.330 4.940 7.143 1.00 31.11 242 GLY A CA 1
ATOM 1795 C C . GLY A 1 242 ? 41.993 6.100 6.397 1.00 31.11 242 GLY A C 1
ATOM 1796 O O . GLY A 1 242 ? 42.759 5.889 5.468 1.00 31.11 242 GLY A O 1
ATOM 1797 N N . GLY A 1 243 ? 41.791 7.331 6.874 1.00 24.64 243 GLY A N 1
ATOM 1798 C CA . GLY A 1 243 ? 42.608 8.471 6.451 1.00 24.64 243 GLY A CA 1
ATOM 1799 C C . GLY A 1 243 ? 41.927 9.813 6.671 1.00 24.64 243 GLY A C 1
ATOM 1800 O O . GLY A 1 243 ? 40.971 10.160 5.990 1.00 24.64 243 GLY A O 1
ATOM 1801 N N . ALA A 1 244 ? 42.421 10.564 7.646 1.00 29.52 244 ALA A N 1
ATOM 1802 C CA . ALA A 1 244 ? 41.993 11.916 7.950 1.00 29.52 244 ALA A CA 1
ATOM 1803 C C . ALA A 1 244 ? 42.224 12.897 6.782 1.00 29.52 244 ALA A C 1
ATOM 1805 O O . ALA A 1 244 ? 43.270 12.871 6.142 1.00 29.52 244 ALA A O 1
ATOM 1806 N N . GLY A 1 245 ? 41.310 13.861 6.642 1.00 29.08 245 GLY A N 1
ATOM 1807 C CA . GLY A 1 245 ? 41.653 15.224 6.232 1.00 29.08 245 GLY A CA 1
ATOM 1808 C C . GLY A 1 245 ? 41.474 15.600 4.756 1.00 29.08 245 GLY A C 1
ATOM 1809 O O . GLY A 1 245 ? 42.020 14.976 3.858 1.00 29.08 245 GLY A O 1
ATOM 1810 N N . ARG A 1 246 ? 40.839 16.772 4.584 1.00 26.77 246 ARG A N 1
ATOM 1811 C CA . ARG A 1 246 ? 40.830 17.675 3.412 1.00 26.77 246 ARG A CA 1
ATOM 1812 C C . ARG A 1 246 ? 39.823 17.345 2.303 1.00 26.77 246 ARG A C 1
ATOM 1814 O O . ARG A 1 246 ? 40.148 16.738 1.293 1.00 26.77 246 ARG A O 1
ATOM 1821 N N . VAL A 1 247 ? 38.624 17.916 2.437 1.00 29.80 247 VAL A N 1
ATOM 1822 C CA . VAL A 1 247 ? 37.809 18.306 1.278 1.00 29.80 247 VAL A CA 1
ATOM 1823 C C . VAL A 1 247 ? 38.294 19.688 0.840 1.00 29.80 247 VAL A C 1
ATOM 1825 O O . VAL A 1 247 ? 38.038 20.689 1.508 1.00 29.80 247 VAL A O 1
ATOM 1828 N N . GLY A 1 248 ? 39.078 19.718 -0.238 1.00 24.28 248 GLY A N 1
ATOM 1829 C CA . GLY A 1 248 ? 39.385 20.933 -0.984 1.00 24.28 248 GLY A CA 1
ATOM 1830 C C . GLY A 1 248 ? 38.191 21.309 -1.856 1.00 24.28 248 GLY A C 1
ATOM 1831 O O . GLY A 1 248 ? 37.620 20.453 -2.527 1.00 24.28 248 GLY A O 1
ATOM 1832 N N . GLY A 1 249 ? 37.801 22.580 -1.798 1.00 27.94 249 GLY A N 1
ATOM 1833 C CA . GLY A 1 249 ? 36.730 23.138 -2.610 1.00 27.94 249 GLY A CA 1
ATOM 1834 C C . GLY A 1 249 ? 37.079 23.190 -4.097 1.00 27.94 249 GLY A C 1
ATOM 1835 O O . GLY A 1 249 ? 38.228 23.392 -4.482 1.00 27.94 249 GLY A O 1
ATOM 1836 N N . GLY A 1 250 ? 36.044 23.058 -4.919 1.00 23.45 250 GLY A N 1
ATOM 1837 C CA . GLY A 1 250 ? 36.077 23.304 -6.354 1.00 23.45 250 GLY A CA 1
ATOM 1838 C C . GLY A 1 250 ? 34.645 23.465 -6.842 1.00 23.45 250 GLY A C 1
ATOM 1839 O O . GLY A 1 250 ? 33.899 22.493 -6.893 1.00 23.45 250 GLY A O 1
ATOM 1840 N N . GLY A 1 251 ? 34.246 24.710 -7.101 1.00 23.88 251 GLY A N 1
ATOM 1841 C CA . GLY A 1 251 ? 32.929 25.056 -7.622 1.00 23.88 251 GLY A CA 1
ATOM 1842 C C . GLY A 1 251 ? 32.742 24.636 -9.081 1.00 23.88 251 GLY A C 1
ATOM 1843 O O . GLY A 1 251 ? 33.698 24.537 -9.843 1.00 23.88 251 GLY A O 1
ATOM 1844 N N . GLY A 1 252 ? 31.484 24.448 -9.468 1.00 23.23 252 GLY A N 1
ATOM 1845 C CA . GLY A 1 252 ? 31.060 24.249 -10.849 1.00 23.23 252 GLY A CA 1
ATOM 1846 C C . GLY A 1 252 ? 29.551 24.427 -10.938 1.00 23.23 252 GLY A C 1
ATOM 1847 O O . GLY A 1 252 ? 28.811 23.699 -10.288 1.00 23.23 252 GLY A O 1
ATOM 1848 N N . GLY A 1 253 ? 29.132 25.476 -11.646 1.00 22.27 253 GLY A N 1
ATOM 1849 C CA . GLY A 1 253 ? 27.764 25.976 -11.720 1.00 22.27 253 GLY A CA 1
ATOM 1850 C C . GLY A 1 253 ? 26.772 25.077 -12.458 1.00 22.27 253 GLY A C 1
ATOM 1851 O O . GLY A 1 253 ? 27.116 24.049 -13.031 1.00 22.27 253 GLY A O 1
ATOM 1852 N N . GLY A 1 254 ? 25.514 25.507 -12.383 1.00 23.31 254 GLY A N 1
ATOM 1853 C CA . GLY A 1 254 ? 24.333 24.751 -12.763 1.00 23.31 254 GLY A CA 1
ATOM 1854 C C . GLY A 1 254 ? 24.184 24.400 -14.241 1.00 23.31 254 GLY A C 1
ATOM 1855 O O . GLY A 1 254 ? 24.763 25.006 -15.137 1.00 23.31 254 GLY A O 1
ATOM 1856 N N . GLY A 1 255 ? 23.296 23.436 -14.449 1.00 21.62 255 GLY A N 1
ATOM 1857 C CA . GLY A 1 255 ? 22.720 23.051 -15.725 1.00 21.62 255 GLY A CA 1
ATOM 1858 C C . GLY A 1 255 ? 21.506 22.184 -15.429 1.00 21.62 255 GLY A C 1
ATOM 1859 O O . GLY A 1 255 ? 21.653 21.040 -15.011 1.00 21.62 255 GLY A O 1
ATOM 1860 N N . GLY A 1 256 ? 20.312 22.764 -15.560 1.00 25.28 256 GLY A N 1
ATOM 1861 C CA . GLY A 1 256 ? 19.059 22.025 -15.501 1.00 25.28 256 GLY A CA 1
ATOM 1862 C C . GLY A 1 256 ? 18.985 21.037 -16.661 1.00 25.28 256 GLY A C 1
ATOM 1863 O O . GLY A 1 256 ? 19.213 21.407 -17.811 1.00 25.28 256 GLY A O 1
ATOM 1864 N N . GLY A 1 257 ? 18.674 19.789 -16.338 1.00 21.31 257 GLY A N 1
ATOM 1865 C CA . GLY A 1 257 ? 18.379 18.730 -17.289 1.00 21.31 257 GLY A CA 1
ATOM 1866 C C . GLY A 1 257 ? 17.266 17.880 -16.704 1.00 21.31 257 GLY A C 1
ATOM 1867 O O . GLY A 1 257 ? 17.509 17.022 -15.860 1.00 21.31 257 GLY A O 1
ATOM 1868 N N . GLU A 1 258 ? 16.035 18.176 -17.110 1.00 25.00 258 GLU A N 1
ATOM 1869 C CA . GLU A 1 258 ? 14.866 17.340 -16.864 1.00 25.00 258 GLU A CA 1
ATOM 1870 C C . GLU A 1 258 ? 15.061 16.003 -17.594 1.00 25.00 258 GLU A C 1
ATOM 1872 O O . GLU A 1 258 ? 14.857 15.888 -18.800 1.00 25.00 258 GLU A O 1
ATOM 1877 N N . GLY A 1 259 ? 15.502 14.984 -16.856 1.00 21.80 259 GLY A N 1
ATOM 1878 C CA . GLY A 1 259 ? 15.502 13.593 -17.295 1.00 21.80 259 GLY A CA 1
ATOM 1879 C C . GLY A 1 259 ? 14.173 12.943 -16.930 1.00 21.80 259 GLY A C 1
ATOM 1880 O O . GLY A 1 259 ? 13.991 12.477 -15.806 1.00 21.80 259 GLY A O 1
ATOM 1881 N N . GLY A 1 260 ? 13.232 12.937 -17.874 1.00 24.98 260 GLY A N 1
ATOM 1882 C CA . GLY A 1 260 ? 11.964 12.221 -17.764 1.00 24.98 260 GLY A CA 1
ATOM 1883 C C . GLY A 1 260 ? 12.178 10.708 -17.759 1.00 24.98 260 GLY A C 1
ATOM 1884 O O . GLY A 1 260 ? 12.279 10.088 -18.810 1.00 24.98 260 GLY A O 1
ATOM 1885 N N . GLY A 1 261 ? 12.225 10.118 -16.567 1.00 22.09 261 GLY A N 1
ATOM 1886 C CA . GLY A 1 261 ? 12.206 8.674 -16.336 1.00 22.09 261 GLY A CA 1
ATOM 1887 C C . GLY A 1 261 ? 10.962 8.292 -15.544 1.00 22.09 261 GLY A C 1
ATOM 1888 O O . GLY A 1 261 ? 11.032 8.026 -14.348 1.00 22.09 261 GLY A O 1
ATOM 1889 N N . GLY A 1 262 ? 9.800 8.334 -16.197 1.00 23.84 262 GLY A N 1
ATOM 1890 C CA . GLY A 1 262 ? 8.513 7.937 -15.624 1.00 23.84 262 GLY A CA 1
ATOM 1891 C C . GLY A 1 262 ? 8.394 6.419 -15.505 1.00 23.84 262 GLY A C 1
ATOM 1892 O O . GLY A 1 262 ? 7.728 5.777 -16.314 1.00 23.84 262 GLY A O 1
ATOM 1893 N N . GLY A 1 263 ? 9.042 5.851 -14.492 1.00 23.92 263 GLY A N 1
ATOM 1894 C CA . GLY A 1 263 ? 8.879 4.467 -14.058 1.00 23.92 263 GLY A CA 1
ATOM 1895 C C . GLY A 1 263 ? 8.134 4.401 -12.729 1.00 23.92 263 GLY A C 1
ATOM 1896 O O . GLY A 1 263 ? 8.691 3.941 -11.737 1.00 23.92 263 GLY A O 1
ATOM 1897 N N . GLU A 1 264 ? 6.885 4.877 -12.671 1.00 27.09 264 GLU A N 1
ATOM 1898 C CA . GLU A 1 264 ? 6.018 4.622 -11.514 1.00 27.09 264 GLU A CA 1
ATOM 1899 C C . GLU A 1 264 ? 5.669 3.125 -11.482 1.00 27.09 264 GLU A C 1
ATOM 1901 O O . GLU A 1 264 ? 4.693 2.652 -12.067 1.00 27.09 264 GLU A O 1
ATOM 1906 N N . GLY A 1 265 ? 6.523 2.352 -10.810 1.00 25.44 265 GLY A N 1
ATOM 1907 C CA . GLY A 1 265 ? 6.297 0.956 -10.465 1.00 25.44 265 GLY A CA 1
ATOM 1908 C C . GLY A 1 265 ? 5.147 0.836 -9.470 1.00 25.44 265 GLY A C 1
ATOM 1909 O O . GLY A 1 265 ? 5.362 0.675 -8.271 1.00 25.44 265 GLY A O 1
ATOM 1910 N N . GLY A 1 266 ? 3.915 0.906 -9.974 1.00 24.83 266 GLY A N 1
ATOM 1911 C CA . GLY A 1 266 ? 2.685 0.615 -9.241 1.00 24.83 266 GLY A CA 1
ATOM 1912 C C . GLY A 1 266 ? 2.573 -0.872 -8.901 1.00 24.83 266 GLY A C 1
ATOM 1913 O O . GLY A 1 266 ? 1.745 -1.586 -9.462 1.00 24.83 266 GLY A O 1
ATOM 1914 N N . GLY A 1 267 ? 3.413 -1.351 -7.982 1.00 24.81 267 GLY A N 1
ATOM 1915 C CA . GLY A 1 267 ? 3.260 -2.639 -7.311 1.00 24.81 267 GLY A CA 1
ATOM 1916 C C . GLY A 1 267 ? 2.135 -2.551 -6.285 1.00 24.81 267 GLY A C 1
ATOM 1917 O O . GLY A 1 267 ? 2.380 -2.444 -5.086 1.00 24.81 267 GLY A O 1
ATOM 1918 N N . GLY A 1 268 ? 0.890 -2.527 -6.757 1.00 26.58 268 GLY A N 1
ATOM 1919 C CA . GLY A 1 268 ? -0.282 -2.524 -5.894 1.00 26.58 268 GLY A CA 1
ATOM 1920 C C . GLY A 1 268 ? -0.405 -3.852 -5.152 1.00 26.58 268 GLY A C 1
ATOM 1921 O O . GLY A 1 268 ? -0.965 -4.800 -5.687 1.00 26.58 268 GLY A O 1
ATOM 1922 N N . CYS A 1 269 ? 0.056 -3.905 -3.903 1.00 28.41 269 CYS A N 1
ATOM 1923 C CA . CYS A 1 269 ? -0.177 -5.023 -2.991 1.00 28.41 269 CYS A CA 1
ATOM 1924 C C . CYS A 1 269 ? -1.651 -4.998 -2.542 1.00 28.41 269 CYS A C 1
ATOM 1926 O O . CYS A 1 269 ? -2.012 -4.444 -1.503 1.00 28.41 269 CYS A O 1
ATOM 1928 N N . GLY A 1 270 ? -2.542 -5.499 -3.397 1.00 28.03 270 GLY A N 1
ATOM 1929 C CA . GLY A 1 270 ? -3.948 -5.696 -3.074 1.00 28.03 270 GLY A CA 1
ATOM 1930 C C . GLY A 1 270 ? -4.086 -6.953 -2.230 1.00 28.03 270 GLY A C 1
ATOM 1931 O O . GLY A 1 270 ? -4.137 -8.052 -2.770 1.00 28.03 270 GLY A O 1
ATOM 1932 N N . LEU A 1 271 ? -4.149 -6.806 -0.905 1.00 30.22 271 LEU A N 1
ATOM 1933 C CA . LEU A 1 271 ? -4.559 -7.884 -0.002 1.00 30.22 271 LEU A CA 1
ATOM 1934 C C . LEU A 1 271 ? -6.024 -8.245 -0.304 1.00 30.22 271 LEU A C 1
ATOM 1936 O O . LEU A 1 271 ? -6.978 -7.692 0.261 1.00 30.22 271 LEU A O 1
ATOM 1940 N N . THR A 1 272 ? -6.208 -9.162 -1.251 1.00 30.44 272 THR A N 1
ATOM 1941 C CA . THR A 1 272 ? -7.474 -9.847 -1.497 1.00 30.44 272 THR A CA 1
ATOM 1942 C C . THR A 1 272 ? -7.852 -10.576 -0.208 1.00 30.44 272 THR A C 1
ATOM 1944 O O . THR A 1 272 ? -7.030 -11.268 0.390 1.00 30.44 272 THR A O 1
ATOM 1947 N N . GLY A 1 273 ? -9.069 -10.334 0.284 1.00 30.86 273 GLY A N 1
ATOM 1948 C CA . GLY A 1 273 ? -9.500 -10.761 1.614 1.00 30.86 273 GLY A CA 1
ATOM 1949 C C . GLY A 1 273 ? -9.303 -12.260 1.839 1.00 30.86 273 GLY A C 1
ATOM 1950 O O . GLY A 1 273 ? -9.936 -13.077 1.176 1.00 30.86 273 GLY A O 1
ATOM 1951 N N . MET A 1 274 ? -8.441 -12.607 2.795 1.00 30.19 274 MET A N 1
ATOM 1952 C CA . MET A 1 274 ? -8.231 -13.980 3.239 1.00 30.19 274 MET A CA 1
ATOM 1953 C C . MET A 1 274 ? -9.445 -14.452 4.047 1.00 30.19 274 MET A C 1
ATOM 1955 O O . MET A 1 274 ? -9.770 -13.892 5.094 1.00 30.19 274 MET A O 1
ATOM 1959 N N . ILE A 1 275 ? -10.127 -15.478 3.540 1.00 28.98 275 ILE A N 1
ATOM 1960 C CA . ILE A 1 275 ? -11.259 -16.138 4.193 1.00 28.98 275 ILE A CA 1
ATOM 1961 C C . ILE A 1 275 ? -10.689 -17.152 5.187 1.00 28.98 275 ILE A C 1
ATOM 1963 O O . ILE A 1 275 ? -10.123 -18.159 4.780 1.00 28.98 275 ILE A O 1
ATOM 1967 N N . SER A 1 276 ? -10.833 -16.901 6.488 1.00 26.25 276 SER A N 1
ATOM 1968 C CA . SER A 1 276 ? -10.476 -17.888 7.513 1.00 26.25 276 SER A CA 1
ATOM 1969 C C . SER A 1 276 ? -11.614 -18.902 7.702 1.00 26.25 276 SER A C 1
ATOM 1971 O O . SER A 1 276 ? -12.745 -18.487 7.981 1.00 26.25 276 SER A O 1
ATOM 1973 N N . PRO A 1 277 ? -11.359 -20.218 7.579 1.00 32.31 277 PRO A N 1
ATOM 1974 C CA . PRO A 1 277 ? -12.271 -21.246 8.040 1.00 32.31 277 PRO A CA 1
ATOM 1975 C C . PRO A 1 277 ? -11.882 -21.638 9.469 1.00 32.31 277 PRO A C 1
ATOM 1977 O O . PRO A 1 277 ? -10.787 -22.131 9.694 1.00 32.31 277 PRO A O 1
ATOM 1980 N N . HIS A 1 278 ? -12.762 -21.408 10.441 1.00 29.14 278 HIS A N 1
ATOM 1981 C CA . HIS A 1 278 ? -13.118 -22.385 11.477 1.00 29.14 278 HIS A CA 1
ATOM 1982 C C . HIS A 1 278 ? -14.122 -21.780 12.464 1.00 29.14 278 HIS A C 1
ATOM 1984 O O . HIS A 1 278 ? -14.053 -20.611 12.841 1.00 29.14 278 HIS A O 1
ATOM 1990 N N . GLU A 1 279 ? -15.082 -22.614 12.852 1.00 35.19 279 GLU A N 1
ATOM 1991 C CA . GLU A 1 279 ? -16.082 -22.371 13.887 1.00 35.19 279 GLU A CA 1
ATOM 1992 C C . GLU A 1 279 ? -15.466 -21.916 15.217 1.00 35.19 279 GLU A C 1
ATOM 1994 O O . GLU A 1 279 ? -14.619 -22.596 15.790 1.00 35.19 279 GLU A O 1
ATOM 1999 N N . ASN A 1 280 ? -15.983 -20.827 15.787 1.00 28.66 280 ASN A N 1
ATOM 2000 C CA . ASN A 1 280 ? -16.842 -20.902 16.971 1.00 28.66 280 ASN A CA 1
ATOM 2001 C C . ASN A 1 280 ? -17.371 -19.510 17.342 1.00 28.66 280 ASN A C 1
ATOM 2003 O O . ASN A 1 280 ? -16.720 -18.495 17.123 1.00 28.66 280 ASN A O 1
ATOM 2007 N N . ARG A 1 281 ? -18.600 -19.496 17.863 1.00 29.27 281 ARG A N 1
ATOM 2008 C CA . ARG A 1 281 ? -19.432 -18.336 18.233 1.00 29.27 281 ARG A CA 1
ATOM 2009 C C . ARG A 1 281 ? -18.637 -17.113 18.720 1.00 29.27 281 ARG A C 1
ATOM 2011 O O . ARG A 1 281 ? -17.962 -17.190 19.741 1.00 29.27 281 ARG A O 1
ATOM 2018 N N . ILE A 1 282 ? -18.835 -15.960 18.074 1.00 28.16 282 ILE A N 1
ATOM 2019 C CA . ILE A 1 282 ? -18.432 -14.656 18.619 1.00 28.16 282 ILE A CA 1
ATOM 2020 C C . ILE A 1 282 ? -19.649 -13.733 18.609 1.00 28.16 282 ILE A C 1
ATOM 2022 O O . ILE A 1 282 ? -20.141 -13.295 17.570 1.00 28.16 282 ILE A O 1
ATOM 2026 N N . LEU A 1 283 ? -20.156 -13.503 19.816 1.00 23.39 283 LEU A N 1
ATOM 2027 C CA . LEU A 1 283 ? -21.254 -12.611 20.135 1.00 23.39 283 LEU A CA 1
ATOM 2028 C C . LEU A 1 283 ? -20.687 -11.183 20.179 1.00 23.39 283 LEU A C 1
ATOM 2030 O O . LEU A 1 283 ? -20.071 -10.790 21.168 1.00 23.39 283 LEU A O 1
ATOM 2034 N N . ILE A 1 284 ? -20.842 -10.412 19.101 1.00 26.02 284 ILE A N 1
ATOM 2035 C CA . ILE A 1 284 ? -20.656 -8.959 19.175 1.00 26.02 284 ILE A CA 1
ATOM 2036 C C . ILE A 1 284 ? -21.951 -8.401 19.764 1.00 26.02 284 ILE A C 1
ATOM 2038 O O . ILE A 1 284 ? -22.915 -8.160 19.041 1.00 26.02 284 ILE A O 1
ATOM 2042 N N . ILE A 1 285 ? -21.986 -8.259 21.090 1.00 25.52 285 ILE A N 1
ATOM 2043 C CA . ILE A 1 285 ? -22.966 -7.396 21.748 1.00 25.52 285 ILE A CA 1
ATOM 2044 C C . ILE A 1 285 ? -22.473 -5.968 21.527 1.00 25.52 285 ILE A C 1
ATOM 2046 O O . ILE A 1 285 ? -21.522 -5.518 22.165 1.00 25.52 285 ILE A O 1
ATOM 2050 N N . THR A 1 286 ? -23.098 -5.249 20.605 1.00 26.27 286 THR A N 1
ATOM 2051 C CA . THR A 1 286 ? -23.221 -3.801 20.773 1.00 26.27 286 THR A CA 1
ATOM 2052 C C . THR A 1 286 ? -24.318 -3.523 21.783 1.00 26.27 286 THR A C 1
ATOM 2054 O O . THR A 1 286 ? -25.328 -4.227 21.750 1.00 26.27 286 THR A O 1
ATOM 2057 N N . PRO A 1 287 ? -24.166 -2.512 22.649 1.00 26.17 287 PRO A N 1
ATOM 2058 C CA . PRO A 1 287 ? -25.228 -2.142 23.563 1.00 26.17 287 PRO A CA 1
ATOM 2059 C C . PRO A 1 287 ? -26.421 -1.657 22.737 1.00 26.17 287 PRO A C 1
ATOM 2061 O O . PRO A 1 287 ? -26.346 -0.650 22.031 1.00 26.17 287 PRO A O 1
ATOM 2064 N N . GLU A 1 288 ? -27.509 -2.415 22.800 1.00 23.00 288 GLU A N 1
ATOM 2065 C CA . GLU A 1 288 ? -28.842 -1.940 22.474 1.00 23.00 288 GLU A CA 1
ATOM 2066 C C . GLU A 1 288 ? -29.123 -0.709 23.339 1.00 23.00 288 GLU A C 1
ATOM 2068 O O . GLU A 1 288 ? -29.314 -0.804 24.550 1.00 23.00 288 GLU A O 1
ATOM 2073 N N . CYS A 1 289 ? -29.146 0.472 22.722 1.00 22.36 289 CYS A N 1
A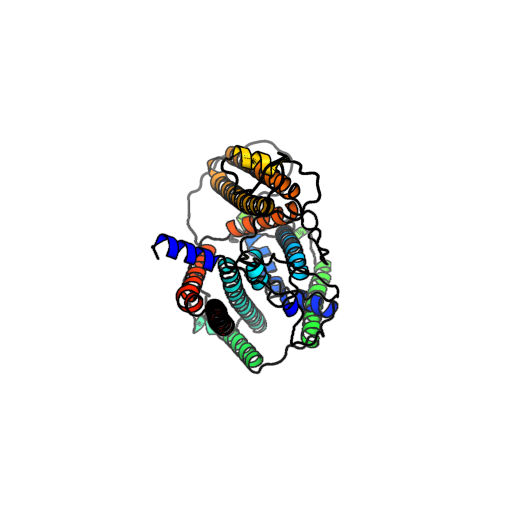TOM 2074 C CA . CYS A 1 289 ? -29.860 1.607 23.289 1.00 22.36 289 CYS A CA 1
ATOM 2075 C C . CYS A 1 289 ? -31.358 1.326 23.132 1.00 22.36 289 CYS A C 1
ATOM 2077 O O . CYS A 1 289 ? -32.005 1.859 22.232 1.00 22.36 289 CYS A O 1
ATOM 2079 N N . HIS A 1 290 ? -31.900 0.459 23.988 1.00 20.86 290 HIS A N 1
ATOM 2080 C CA . HIS A 1 290 ? -33.337 0.385 24.199 1.00 20.86 290 HIS A CA 1
ATOM 2081 C C . HIS A 1 290 ? -33.758 1.646 24.960 1.00 20.86 290 HIS A C 1
ATOM 2083 O O . HIS A 1 290 ? -33.410 1.852 26.123 1.00 20.86 290 HIS A O 1
ATOM 2089 N N . TYR A 1 291 ? -34.463 2.531 24.259 1.00 22.45 291 TYR A N 1
ATOM 2090 C CA . TYR A 1 291 ? -35.177 3.649 24.854 1.00 22.45 291 TYR A CA 1
ATOM 2091 C C . TYR A 1 291 ? -36.474 3.089 25.442 1.00 22.45 291 TYR A C 1
ATOM 2093 O O . TYR A 1 291 ? -37.471 2.956 24.740 1.00 22.45 291 TYR A O 1
ATOM 2101 N N . GLU A 1 292 ? -36.441 2.685 26.710 1.00 21.28 292 GLU A N 1
ATOM 2102 C CA . GLU A 1 292 ? -37.628 2.207 27.415 1.00 21.28 292 GLU A CA 1
ATOM 2103 C C . GLU A 1 292 ? -38.127 3.316 28.348 1.00 21.28 292 GLU A C 1
ATOM 2105 O O . GLU A 1 292 ? -37.604 3.555 29.438 1.00 21.28 292 GLU A O 1
ATOM 2110 N N . SER A 1 293 ? -39.122 4.063 27.865 1.00 23.08 293 SER A N 1
ATOM 2111 C CA . SER A 1 293 ? -39.930 4.951 28.692 1.00 23.08 293 SER A CA 1
ATOM 2112 C C . SER A 1 293 ? -40.859 4.093 29.549 1.00 23.08 293 SER A C 1
ATOM 2114 O O . SER A 1 293 ? -41.794 3.495 29.022 1.00 23.08 293 SER A O 1
ATOM 2116 N N . SER A 1 294 ? -40.631 4.040 30.860 1.00 22.77 294 SER A N 1
ATOM 2117 C CA . SER A 1 294 ? -41.601 3.462 31.791 1.00 22.77 294 SER A CA 1
ATOM 2118 C C . SER A 1 294 ? -41.790 4.351 33.011 1.00 22.77 294 SER A C 1
ATOM 2120 O O . SER A 1 294 ? -40.858 4.920 33.578 1.00 22.77 294 SER A O 1
ATOM 2122 N N . GLU A 1 295 ? -43.061 4.465 33.357 1.00 26.69 295 GLU A N 1
ATOM 2123 C CA . GLU A 1 295 ? -43.705 5.422 34.231 1.00 26.69 295 GLU A CA 1
ATOM 2124 C C . GLU A 1 295 ? -43.371 5.292 35.723 1.00 26.69 295 GLU A C 1
ATOM 2126 O O . GLU A 1 295 ? -42.889 4.284 36.237 1.00 26.69 295 GLU A O 1
ATOM 2131 N N . ARG A 1 296 ? -43.722 6.375 36.425 1.00 24.62 296 ARG A N 1
ATOM 2132 C CA . ARG A 1 296 ? -43.789 6.550 37.879 1.00 24.62 296 ARG A CA 1
ATOM 2133 C C . ARG A 1 296 ? -44.342 5.320 38.614 1.00 24.62 296 ARG A C 1
ATOM 2135 O O . ARG A 1 296 ? -45.512 4.997 38.446 1.00 24.62 296 ARG A O 1
ATOM 2142 N N . LYS A 1 297 ? -43.614 4.831 39.625 1.00 24.20 297 LYS A N 1
ATOM 2143 C CA . LYS A 1 297 ? -44.220 4.417 40.904 1.00 24.20 297 LYS A CA 1
ATOM 2144 C C . LYS A 1 297 ? -43.398 4.924 42.084 1.00 24.20 297 LYS A C 1
ATOM 2146 O O . LYS A 1 297 ? -42.192 4.739 42.183 1.00 24.20 297 LYS A O 1
ATOM 2151 N N . ASN A 1 298 ? -44.114 5.639 42.939 1.00 24.16 298 ASN A N 1
ATOM 2152 C CA . ASN A 1 298 ? -43.678 6.291 44.156 1.00 24.16 298 ASN A CA 1
ATOM 2153 C C . ASN A 1 298 ? -43.795 5.294 45.318 1.00 24.16 298 ASN A C 1
ATOM 2155 O O . ASN A 1 298 ? -44.894 4.811 45.573 1.00 24.16 298 ASN A O 1
ATOM 2159 N N . SER A 1 299 ? -42.709 5.033 46.045 1.00 25.09 299 SER A N 1
ATOM 2160 C CA . SER A 1 299 ? -42.772 4.480 47.405 1.00 25.09 299 SER A CA 1
ATOM 2161 C C . SER A 1 299 ? -41.453 4.720 48.146 1.00 25.09 299 SER A C 1
ATOM 2163 O O . SER A 1 299 ? -40.382 4.299 47.719 1.00 25.09 299 SER A O 1
ATOM 2165 N N . ARG A 1 300 ? -41.574 5.463 49.251 1.00 24.20 300 ARG A N 1
ATOM 2166 C CA . ARG A 1 300 ? -40.551 5.828 50.243 1.00 24.20 300 ARG A CA 1
ATOM 2167 C C . ARG A 1 300 ? -39.924 4.588 50.896 1.00 24.20 300 ARG A C 1
ATOM 2169 O O . ARG A 1 300 ? -40.685 3.707 51.262 1.00 24.20 300 ARG A O 1
ATOM 2176 N N . THR A 1 301 ? -38.607 4.610 51.154 1.00 23.62 301 THR A N 1
ATOM 2177 C CA . THR A 1 301 ? -37.994 4.591 52.511 1.00 23.62 301 THR A CA 1
ATOM 2178 C C . THR A 1 301 ? -36.452 4.597 52.467 1.00 23.62 301 THR A C 1
ATOM 2180 O O . THR A 1 301 ? -35.839 3.720 51.875 1.00 23.62 301 THR A O 1
ATOM 2183 N N . ASN A 1 302 ? -35.881 5.580 53.175 1.00 22.64 302 ASN A N 1
ATOM 2184 C CA . ASN A 1 302 ? -34.652 5.588 53.989 1.00 22.64 302 ASN A CA 1
ATOM 2185 C C . ASN A 1 302 ? -33.249 5.372 53.372 1.00 22.64 302 ASN A C 1
ATOM 2187 O O . ASN A 1 302 ? -32.752 4.265 53.214 1.00 22.64 302 ASN A O 1
ATOM 2191 N N . SER A 1 303 ? -32.578 6.516 53.176 1.00 24.20 303 SER A N 1
ATOM 2192 C CA . SER A 1 303 ? -31.240 6.880 53.684 1.00 24.20 303 SER A CA 1
ATOM 2193 C C . SER A 1 303 ? -30.173 5.788 53.872 1.00 24.20 303 SER A C 1
ATOM 2195 O O . SER A 1 303 ? -30.053 5.229 54.958 1.00 24.20 303 SER A O 1
ATOM 2197 N N . VAL A 1 304 ? -29.262 5.685 52.899 1.00 25.58 304 VAL A N 1
ATOM 2198 C CA . VAL A 1 304 ? -27.810 5.629 53.151 1.00 25.58 304 VAL A CA 1
ATOM 2199 C C . VAL A 1 304 ? -27.113 6.458 52.072 1.00 25.58 304 VAL A C 1
ATOM 2201 O O . VAL A 1 304 ? -27.154 6.150 50.884 1.00 25.58 304 VAL A O 1
ATOM 2204 N N . SER A 1 305 ? -26.478 7.544 52.499 1.00 28.06 305 SER A N 1
ATOM 2205 C CA . SER A 1 305 ? -25.530 8.327 51.716 1.00 28.06 305 SER A CA 1
ATOM 2206 C C . SER A 1 305 ? -24.274 7.499 51.436 1.00 28.06 305 SER A C 1
ATOM 2208 O O . SER A 1 305 ? -23.498 7.240 52.352 1.00 28.06 305 SER A O 1
ATOM 2210 N N . SER A 1 306 ? -24.042 7.110 50.183 1.00 24.11 306 SER A N 1
ATOM 2211 C CA . SER A 1 306 ? -22.709 6.723 49.708 1.00 24.11 306 SER A CA 1
ATOM 2212 C C . SER A 1 306 ? -22.601 6.885 48.189 1.00 24.11 306 SER A C 1
ATOM 2214 O O . SER A 1 306 ? -23.486 6.507 47.432 1.00 24.11 306 SER A O 1
ATOM 2216 N N . GLN A 1 307 ? -21.513 7.544 47.795 1.00 25.45 307 GLN A N 1
ATOM 2217 C CA . GLN A 1 307 ? -20.907 7.634 46.468 1.00 25.45 307 GLN A CA 1
ATOM 2218 C C . GLN A 1 307 ? -21.800 7.793 45.216 1.00 25.45 307 GLN A C 1
ATOM 2220 O O . GLN A 1 307 ? -22.256 6.845 44.592 1.00 25.45 307 GLN A O 1
ATOM 2225 N N . GLY A 1 308 ? -21.790 9.023 44.694 1.00 25.05 308 GLY A N 1
ATOM 2226 C CA . GLY A 1 308 ? -21.053 9.270 43.450 1.00 25.05 308 GLY A CA 1
ATOM 2227 C C . GLY A 1 308 ? -21.612 8.629 42.182 1.00 25.05 308 GLY A C 1
ATOM 2228 O O . GLY A 1 308 ? -21.001 7.741 41.595 1.00 25.05 308 GLY A O 1
ATOM 2229 N N . ARG A 1 309 ? -22.712 9.192 41.688 1.00 24.03 309 ARG A N 1
ATOM 2230 C CA . ARG A 1 309 ? -23.155 9.092 40.295 1.00 24.03 309 ARG A CA 1
ATOM 2231 C C . ARG A 1 309 ? -22.047 9.625 39.360 1.00 24.03 309 ARG A C 1
ATOM 2233 O O . ARG A 1 309 ? -22.003 10.817 39.077 1.00 24.03 309 ARG A O 1
ATOM 2240 N N . LEU A 1 310 ? -21.136 8.766 38.890 1.00 29.31 310 LEU A N 1
ATOM 2241 C CA . LEU A 1 310 ? -20.205 9.084 37.797 1.00 29.31 310 LEU A CA 1
ATOM 2242 C C . LEU A 1 310 ? -20.912 8.868 36.452 1.00 29.31 310 LEU A C 1
ATOM 2244 O O . LEU A 1 310 ? -20.687 7.890 35.745 1.00 29.31 310 LEU A O 1
ATOM 2248 N N . THR A 1 311 ? -21.756 9.821 36.067 1.00 32.59 311 THR A N 1
ATOM 2249 C CA . THR A 1 311 ? -22.033 10.057 34.647 1.00 32.59 311 THR A CA 1
ATOM 2250 C C . THR A 1 311 ? -20.763 10.668 34.057 1.00 32.59 311 THR A C 1
ATOM 2252 O O . THR A 1 311 ? -20.560 11.877 34.139 1.00 32.59 311 THR A O 1
ATOM 2255 N N . SER A 1 312 ? -19.833 9.842 33.573 1.00 42.19 312 SER A N 1
ATOM 2256 C CA . SER A 1 312 ? -18.560 10.354 33.063 1.00 42.19 312 SER A CA 1
ATOM 2257 C C . SER A 1 312 ? -18.746 10.967 31.676 1.00 42.19 312 SER A C 1
ATOM 2259 O O . SER A 1 312 ? -18.606 10.295 30.657 1.00 42.19 312 SER A O 1
ATOM 2261 N N . SER A 1 313 ? -19.032 12.266 31.654 1.00 52.88 313 SER A N 1
ATOM 2262 C CA . SER A 1 313 ? -18.785 13.141 30.510 1.00 52.88 313 SER A CA 1
ATOM 2263 C C . SER A 1 313 ? -17.281 13.209 30.200 1.00 52.88 313 SER A C 1
ATOM 2265 O O . SER A 1 313 ? -16.450 12.913 31.064 1.00 52.88 313 SER A O 1
ATOM 2267 N N . ALA A 1 314 ? -16.925 13.589 28.968 1.00 54.69 314 ALA A N 1
ATOM 2268 C CA . ALA A 1 314 ? -15.538 13.817 28.553 1.00 54.69 314 ALA A CA 1
ATOM 2269 C C . ALA A 1 314 ? -14.781 14.713 29.564 1.00 54.69 314 ALA A C 1
ATOM 2271 O O . ALA A 1 314 ? -15.399 15.591 30.174 1.00 54.69 314 ALA A O 1
ATOM 2272 N N . PRO A 1 315 ? -13.465 14.504 29.779 1.00 57.19 315 PRO A N 1
ATOM 2273 C CA . PRO A 1 315 ? -12.708 15.294 30.745 1.00 57.19 315 PRO A CA 1
ATOM 2274 C C . PRO A 1 315 ? -12.709 16.775 30.344 1.00 57.19 315 PRO A C 1
ATOM 2276 O O . PRO A 1 315 ? -12.232 17.133 29.273 1.00 57.19 315 PRO A O 1
ATOM 2279 N N . CYS A 1 316 ? -13.196 17.648 31.228 1.00 54.97 316 CYS A N 1
ATOM 2280 C CA . CYS A 1 316 ? -13.252 19.094 30.982 1.00 54.97 316 CYS A CA 1
ATOM 2281 C C . CYS A 1 316 ? -11.877 19.790 31.070 1.00 54.97 316 CYS A C 1
ATOM 2283 O O . CYS A 1 316 ? -11.779 20.978 30.780 1.00 54.97 316 CYS A O 1
ATOM 2285 N N . SER A 1 317 ? -10.812 19.091 31.497 1.00 75.38 317 SER A N 1
ATOM 2286 C CA . SER A 1 317 ? -9.475 19.670 31.698 1.00 75.38 317 SER A CA 1
ATOM 2287 C C . SER A 1 317 ? -8.344 18.731 31.269 1.00 75.38 317 SER A C 1
ATOM 2289 O O . SER A 1 317 ? -8.372 17.530 31.543 1.00 75.38 317 SER A O 1
ATOM 2291 N N . PHE A 1 318 ? -7.289 19.299 30.680 1.00 73.25 318 PHE A N 1
ATOM 2292 C CA . PHE A 1 318 ? -6.082 18.586 30.244 1.00 73.25 318 PHE A CA 1
ATOM 2293 C C . PHE A 1 318 ? -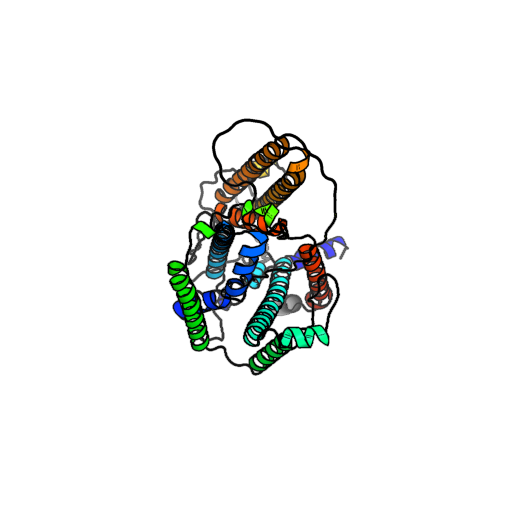5.398 17.796 31.373 1.00 73.25 318 PHE A C 1
ATOM 2295 O O . PHE A 1 318 ? -4.950 16.669 31.171 1.00 73.25 318 PHE A O 1
ATOM 2302 N N . LYS A 1 319 ? -5.391 18.325 32.606 1.00 76.31 319 LYS A N 1
ATOM 2303 C CA . LYS A 1 319 ? -4.855 17.597 33.773 1.00 76.31 319 LYS A CA 1
ATOM 2304 C C . LYS A 1 319 ? -5.642 16.315 34.059 1.00 76.31 319 LYS A C 1
ATOM 2306 O O . LYS A 1 319 ? -5.062 15.300 34.435 1.00 76.31 319 LYS A O 1
ATOM 2311 N N . GLN A 1 320 ? -6.960 16.356 33.864 1.00 76.94 320 GLN A N 1
ATOM 2312 C CA . GLN A 1 320 ? -7.837 15.205 34.049 1.00 76.94 320 GLN A CA 1
ATOM 2313 C C . GLN A 1 320 ? -7.642 14.176 32.928 1.00 76.94 320 GLN A C 1
ATOM 2315 O O . GLN A 1 320 ? -7.645 12.983 33.216 1.00 76.94 320 GLN A O 1
ATOM 2320 N N . TYR A 1 321 ? -7.376 14.628 31.696 1.00 78.69 321 TYR A N 1
ATOM 2321 C CA . TYR A 1 321 ? -6.987 13.767 30.574 1.00 78.69 321 TYR A CA 1
ATOM 2322 C C . TYR A 1 321 ? -5.697 12.989 30.861 1.00 78.69 321 TYR A C 1
ATOM 2324 O O . TYR A 1 321 ? -5.707 11.760 30.810 1.00 78.69 321 TYR A O 1
ATOM 2332 N N . ILE A 1 322 ? -4.613 13.682 31.238 1.00 77.19 322 ILE A N 1
ATOM 2333 C CA . ILE A 1 322 ? -3.326 13.041 31.566 1.00 77.19 322 ILE A CA 1
ATOM 2334 C C . ILE A 1 322 ? -3.505 12.043 32.707 1.00 77.19 322 ILE A C 1
ATOM 2336 O O . ILE A 1 322 ? -3.044 10.906 32.618 1.00 77.19 322 ILE A O 1
ATOM 2340 N N . LYS A 1 323 ? -4.214 12.444 33.770 1.00 79.81 323 LYS A N 1
ATOM 2341 C CA . LYS A 1 323 ? -4.478 11.555 34.901 1.00 79.81 323 LYS A CA 1
ATOM 2342 C C . LYS A 1 323 ? -5.188 10.285 34.436 1.00 79.81 323 LYS A C 1
ATOM 2344 O O . LYS A 1 323 ? -4.788 9.200 34.836 1.00 79.81 323 LYS A O 1
ATOM 2349 N N . LEU A 1 324 ? -6.193 10.400 33.571 1.00 74.06 324 LEU A N 1
ATOM 2350 C CA . LEU A 1 324 ? -6.958 9.261 33.064 1.00 74.06 324 LEU A CA 1
ATOM 2351 C C . LEU A 1 324 ? -6.140 8.362 32.116 1.00 74.06 324 LEU A C 1
ATOM 2353 O O . LEU A 1 324 ? -6.327 7.151 32.134 1.00 74.06 324 LEU A O 1
ATOM 2357 N N . CYS A 1 325 ? -5.200 8.933 31.357 1.00 76.12 325 CYS A N 1
ATOM 2358 C CA . CYS A 1 325 ? -4.299 8.208 30.452 1.00 76.12 325 CYS A CA 1
ATOM 2359 C C . CYS A 1 325 ? -3.288 7.301 31.169 1.00 76.12 325 CYS A C 1
ATOM 2361 O O . CYS A 1 325 ? -2.910 6.275 30.608 1.00 76.12 325 CYS A O 1
ATOM 2363 N N . PHE A 1 326 ? -2.855 7.683 32.378 1.00 73.56 326 PHE A N 1
ATOM 2364 C CA . PHE A 1 326 ? -1.823 6.982 33.160 1.00 73.56 326 PHE A CA 1
ATOM 2365 C C . PHE A 1 326 ? -2.340 6.400 34.486 1.00 73.56 326 PHE A C 1
ATOM 2367 O O . PHE A 1 326 ? -1.561 5.890 35.293 1.00 73.56 326 PHE A O 1
ATOM 2374 N N . THR A 1 327 ? -3.649 6.465 34.751 1.00 71.19 327 THR A N 1
ATOM 2375 C CA . THR A 1 327 ? -4.221 5.813 35.935 1.00 71.19 327 THR A CA 1
ATOM 2376 C C . THR A 1 327 ? -4.193 4.303 35.725 1.00 71.19 327 THR A C 1
ATOM 2378 O O . THR A 1 327 ? -4.986 3.769 34.954 1.00 71.19 327 THR A O 1
ATOM 2381 N N . LEU A 1 328 ? -3.316 3.616 36.460 1.00 55.75 328 LEU A N 1
ATOM 2382 C CA . LEU A 1 328 ? -3.324 2.160 36.617 1.00 55.75 328 LEU A CA 1
ATOM 2383 C C . LEU A 1 328 ? -4.664 1.722 37.227 1.00 55.75 328 LEU A C 1
ATOM 2385 O O . LEU A 1 328 ? -4.826 1.699 38.448 1.00 55.75 328 LEU A O 1
ATOM 2389 N N . ARG A 1 329 ? -5.657 1.406 36.392 1.00 58.00 329 ARG A N 1
ATOM 2390 C CA . ARG A 1 329 ? -6.937 0.859 36.850 1.00 58.00 329 ARG A CA 1
ATOM 2391 C C . ARG A 1 329 ? -6.817 -0.665 36.858 1.00 58.00 329 ARG A C 1
ATOM 2393 O O . ARG A 1 329 ? -6.726 -1.290 35.811 1.00 58.00 329 ARG A O 1
ATOM 2400 N N . ARG A 1 330 ? -6.718 -1.233 38.064 1.00 48.44 330 ARG A N 1
ATOM 2401 C CA . ARG A 1 330 ? -6.333 -2.634 38.317 1.00 48.44 330 ARG A CA 1
ATOM 2402 C C . ARG A 1 330 ? -7.491 -3.637 38.226 1.00 48.44 330 ARG A C 1
ATOM 2404 O O . ARG A 1 330 ? -7.233 -4.834 38.252 1.00 48.44 330 ARG A O 1
ATOM 2411 N N . ASP A 1 331 ? -8.730 -3.166 38.083 1.00 47.53 331 ASP A N 1
ATOM 2412 C CA . ASP A 1 331 ? -9.917 -4.024 38.105 1.00 47.53 331 ASP A CA 1
ATOM 2413 C C . ASP A 1 331 ? -10.400 -4.373 36.686 1.00 47.53 331 ASP A C 1
ATOM 2415 O O . ASP A 1 331 ? -10.386 -3.507 35.804 1.00 47.53 331 ASP A O 1
ATOM 2419 N N . PRO A 1 332 ? -10.840 -5.625 36.440 1.00 50.66 332 PRO A N 1
ATOM 2420 C CA . PRO A 1 332 ? -11.260 -6.096 35.128 1.00 50.66 332 PRO A CA 1
ATOM 2421 C C . PRO A 1 332 ? -12.652 -5.546 34.822 1.00 50.66 332 PRO A C 1
ATOM 2423 O O . PRO A 1 332 ? -13.663 -6.177 35.117 1.00 50.66 332 PRO A O 1
ATOM 2426 N N . ILE A 1 333 ? -12.705 -4.343 34.266 1.00 54.75 333 ILE A N 1
ATOM 2427 C CA . ILE A 1 333 ? -13.960 -3.699 33.886 1.00 54.75 333 ILE A CA 1
ATOM 2428 C C . ILE A 1 333 ? -14.075 -3.786 32.367 1.00 54.75 333 ILE A C 1
ATOM 2430 O O . ILE A 1 333 ? -13.123 -3.496 31.641 1.00 54.75 333 ILE A O 1
ATOM 2434 N N . GLU A 1 334 ? -15.244 -4.219 31.906 1.00 57.75 334 GLU A N 1
ATOM 2435 C CA . GLU A 1 334 ? -15.673 -4.128 30.512 1.00 57.75 334 GLU A CA 1
ATOM 2436 C C . GLU A 1 334 ? -15.348 -2.738 29.931 1.00 57.75 334 GLU A C 1
ATOM 2438 O O . GLU A 1 334 ? -15.346 -1.747 30.668 1.00 57.75 334 GLU A O 1
ATOM 2443 N N . PRO A 1 335 ? -15.034 -2.629 28.628 1.00 61.44 335 PRO A N 1
ATOM 2444 C CA . PRO A 1 335 ? -14.609 -1.366 28.034 1.00 61.44 335 PRO A CA 1
ATOM 2445 C C . PRO A 1 335 ? -15.641 -0.262 28.301 1.00 61.44 335 PRO A C 1
ATOM 2447 O O . PRO A 1 335 ? -16.756 -0.287 27.784 1.00 61.44 335 PRO A O 1
ATOM 2450 N N . THR A 1 336 ? -15.267 0.720 29.124 1.00 69.56 336 THR A N 1
ATOM 2451 C CA . THR A 1 336 ? -16.123 1.869 29.422 1.00 69.56 336 THR A CA 1
ATOM 2452 C C . THR A 1 336 ? -16.104 2.853 28.247 1.00 69.56 336 THR A C 1
ATOM 2454 O O . THR A 1 336 ? -15.071 2.997 27.580 1.00 69.56 336 THR A O 1
ATOM 2457 N N . PRO A 1 337 ? -17.187 3.621 28.009 1.00 70.38 337 PRO A N 1
ATOM 2458 C CA . PRO A 1 337 ? -17.227 4.627 26.938 1.00 70.38 337 PRO A CA 1
ATOM 2459 C C . PRO A 1 337 ? -16.105 5.676 27.060 1.00 70.38 337 PRO A C 1
ATOM 2461 O O . PRO A 1 337 ? -15.632 6.220 26.064 1.00 70.38 337 PRO A O 1
ATOM 2464 N N . THR A 1 338 ? -15.624 5.924 28.279 1.00 72.44 338 THR A N 1
ATOM 2465 C CA . THR A 1 338 ? -14.480 6.798 28.557 1.00 72.44 338 THR A CA 1
ATOM 2466 C C . THR A 1 338 ? -13.151 6.217 28.091 1.00 72.44 338 THR A C 1
ATOM 2468 O O . THR A 1 338 ? -12.370 6.940 27.482 1.00 72.44 338 THR A O 1
ATOM 2471 N N . SER A 1 339 ? -12.890 4.929 28.339 1.00 76.38 339 SER A N 1
ATOM 2472 C CA . SER A 1 339 ? -11.663 4.269 27.886 1.00 76.38 339 SER A CA 1
ATOM 2473 C C . SER A 1 339 ? -11.619 4.204 26.363 1.00 76.38 339 SER A C 1
ATOM 2475 O O . SER A 1 339 ? -10.608 4.563 25.765 1.00 76.38 339 SER A O 1
ATOM 2477 N N . GLN A 1 340 ? -12.746 3.878 25.721 1.00 78.19 340 GLN A N 1
ATOM 2478 C CA . GLN A 1 340 ? -12.855 3.926 24.263 1.00 78.19 340 GLN A CA 1
ATOM 2479 C C . GLN A 1 340 ? -12.509 5.318 23.715 1.00 78.19 340 GLN A C 1
ATOM 2481 O O . GLN A 1 340 ? -11.743 5.429 22.758 1.00 78.19 340 GLN A O 1
ATOM 2486 N N . TRP A 1 341 ? -13.040 6.383 24.323 1.00 80.00 341 TRP A N 1
ATOM 2487 C CA . TRP A 1 341 ? -12.751 7.752 23.897 1.00 80.00 341 TRP A CA 1
ATOM 2488 C C . TRP A 1 341 ? -11.264 8.116 24.044 1.00 80.00 341 TRP A C 1
ATOM 2490 O O . TRP A 1 341 ? -10.695 8.715 23.129 1.00 80.00 341 TRP A O 1
ATOM 2500 N N . ILE A 1 342 ? -10.610 7.715 25.142 1.00 83.38 342 ILE A N 1
ATOM 2501 C CA . ILE A 1 342 ? -9.162 7.922 25.331 1.00 83.38 342 ILE A CA 1
ATOM 2502 C C . ILE A 1 342 ? -8.374 7.165 24.267 1.00 83.38 342 ILE A C 1
ATOM 2504 O O . ILE A 1 342 ? -7.511 7.754 23.625 1.00 83.38 342 ILE A O 1
ATOM 2508 N N . THR A 1 343 ? -8.685 5.887 24.040 1.00 85.50 343 THR A N 1
ATOM 2509 C CA . THR A 1 343 ? -8.003 5.053 23.042 1.00 85.50 343 THR A CA 1
ATOM 2510 C C . THR A 1 343 ? -8.110 5.662 21.648 1.00 85.50 343 THR A C 1
ATOM 2512 O O . THR A 1 343 ? -7.108 5.773 20.943 1.00 85.50 343 THR A O 1
ATOM 2515 N N . VAL A 1 344 ? -9.301 6.126 21.257 1.00 85.31 344 VAL A N 1
ATOM 2516 C CA . VAL A 1 344 ? -9.519 6.800 19.968 1.00 85.31 344 VAL A CA 1
ATOM 2517 C C . VAL A 1 344 ? -8.717 8.103 19.889 1.00 85.31 344 VAL A C 1
ATOM 2519 O O . VAL A 1 344 ? -8.024 8.334 18.900 1.00 85.31 344 VAL A O 1
ATOM 2522 N N . THR A 1 345 ? -8.753 8.925 20.939 1.00 87.25 345 THR A N 1
ATOM 2523 C CA . THR A 1 345 ? -8.024 10.204 20.989 1.00 87.25 345 THR A CA 1
ATOM 2524 C C . THR A 1 345 ? -6.512 9.992 20.908 1.00 87.25 345 THR A C 1
ATOM 2526 O O . THR A 1 345 ? -5.846 10.615 20.084 1.00 87.25 345 THR A O 1
ATOM 2529 N N . ASN A 1 346 ? -5.972 9.054 21.688 1.00 90.50 346 ASN A N 1
ATOM 2530 C CA . ASN A 1 346 ? -4.562 8.671 21.652 1.00 90.50 346 ASN A CA 1
ATOM 2531 C C . ASN A 1 346 ? -4.155 8.087 20.294 1.00 90.50 346 ASN A C 1
ATOM 2533 O O . ASN A 1 346 ? -3.050 8.350 19.838 1.00 90.50 346 ASN A O 1
ATOM 2537 N N . THR A 1 347 ? -5.034 7.345 19.615 1.00 90.94 347 THR A N 1
ATOM 2538 C CA . THR A 1 347 ? -4.748 6.815 18.269 1.00 90.94 347 THR A CA 1
ATOM 2539 C C . THR A 1 347 ? -4.596 7.943 17.246 1.00 90.94 347 THR A C 1
ATOM 2541 O O . THR A 1 347 ? -3.638 7.947 16.474 1.00 90.94 347 THR A O 1
ATOM 2544 N N . TYR A 1 348 ? -5.489 8.940 17.259 1.00 91.94 348 TYR A N 1
ATOM 2545 C CA . TYR A 1 348 ? -5.351 10.114 16.389 1.00 91.94 348 TYR A CA 1
ATOM 2546 C C . TYR A 1 348 ? -4.134 10.973 16.754 1.00 91.94 348 TYR A C 1
ATOM 2548 O O . TYR A 1 348 ? -3.441 11.459 15.862 1.00 91.94 348 TYR A O 1
ATOM 2556 N N . LEU A 1 349 ? -3.839 11.127 18.049 1.00 94.00 349 LEU A N 1
ATOM 2557 C CA . LEU A 1 349 ? -2.651 11.843 18.513 1.00 94.00 349 LEU A CA 1
ATOM 2558 C C . LEU A 1 349 ? -1.361 11.140 18.070 1.00 94.00 349 LEU A C 1
ATOM 2560 O O . LEU A 1 349 ? -0.435 11.804 17.615 1.00 94.00 349 LEU A O 1
ATOM 2564 N N . LEU A 1 350 ? -1.315 9.807 18.148 1.00 95.19 350 LEU A N 1
ATOM 2565 C CA . LEU A 1 350 ? -0.197 9.001 17.659 1.00 95.19 350 LEU A CA 1
ATOM 2566 C C . LEU A 1 350 ? 0.018 9.213 16.158 1.00 95.19 350 LEU A C 1
ATOM 2568 O O . LEU A 1 350 ? 1.143 9.456 15.729 1.00 95.19 350 LEU A O 1
ATOM 2572 N N . LEU A 1 351 ? -1.059 9.171 15.368 1.00 94.38 351 LEU A N 1
ATOM 2573 C CA . LEU A 1 351 ? -1.002 9.419 13.928 1.00 94.38 351 LEU A CA 1
ATOM 2574 C C . LEU A 1 351 ? -0.457 10.823 13.618 1.00 94.38 351 LEU A C 1
ATOM 2576 O O . LEU A 1 351 ? 0.418 10.962 12.767 1.00 94.38 351 LEU A O 1
ATOM 2580 N N . LEU A 1 352 ? -0.903 11.848 14.351 1.00 95.81 352 LEU A N 1
ATOM 2581 C CA . LEU A 1 352 ? -0.402 13.217 14.205 1.00 95.81 352 LEU A CA 1
ATOM 2582 C C . LEU A 1 352 ? 1.086 13.334 14.571 1.00 95.81 352 LEU A C 1
ATOM 2584 O O . LEU A 1 352 ? 1.848 13.939 13.822 1.00 95.81 352 LEU A O 1
ATOM 2588 N N . VAL A 1 353 ? 1.523 12.714 15.671 1.00 96.38 353 VAL A N 1
ATOM 2589 C CA . VAL A 1 353 ? 2.939 12.686 16.082 1.00 96.38 353 VAL A CA 1
ATOM 2590 C C . VAL A 1 353 ? 3.814 12.015 15.021 1.00 96.38 353 VAL A C 1
ATOM 2592 O O . VAL A 1 353 ? 4.880 12.536 14.696 1.00 96.38 353 VAL A O 1
ATOM 2595 N N . ILE A 1 354 ? 3.362 10.901 14.437 1.00 95.88 354 ILE A N 1
ATOM 2596 C CA . ILE A 1 354 ? 4.092 10.198 13.371 1.00 95.88 354 ILE A CA 1
ATOM 2597 C C . ILE A 1 354 ? 4.157 11.043 12.087 1.00 95.88 354 ILE A C 1
ATOM 2599 O O . ILE A 1 354 ? 5.198 11.059 11.425 1.00 95.88 354 ILE A O 1
ATOM 2603 N N . ILE A 1 355 ? 3.090 11.772 11.740 1.00 95.44 355 ILE A N 1
ATOM 2604 C CA . ILE A 1 355 ? 3.100 12.726 10.618 1.00 95.44 355 ILE A CA 1
ATOM 2605 C C . ILE A 1 355 ? 4.122 13.840 10.872 1.00 95.44 355 ILE A C 1
ATOM 2607 O O . ILE A 1 355 ? 4.949 14.111 10.003 1.00 95.44 355 ILE A O 1
ATOM 2611 N N . CYS A 1 356 ? 4.113 14.454 12.059 1.00 95.50 356 CYS A N 1
ATOM 2612 C CA . CYS A 1 356 ? 5.064 15.507 12.421 1.00 95.50 356 CYS A CA 1
ATOM 2613 C C . CYS A 1 356 ? 6.515 15.011 12.404 1.00 95.50 356 CYS A C 1
ATOM 2615 O O . CYS A 1 356 ? 7.385 15.708 11.885 1.00 95.50 356 CYS A O 1
ATOM 2617 N N . LEU A 1 357 ? 6.767 13.800 12.912 1.00 95.38 357 LEU A N 1
ATOM 2618 C CA . LEU A 1 357 ? 8.078 13.156 12.847 1.00 95.38 357 LEU A CA 1
ATOM 2619 C C . LEU A 1 357 ? 8.555 13.022 11.395 1.00 95.38 357 LEU A C 1
ATOM 2621 O O . LEU A 1 357 ? 9.662 13.442 11.075 1.00 95.38 357 LEU A O 1
ATOM 2625 N N . ASN A 1 358 ? 7.717 12.480 10.507 1.00 94.44 358 ASN A N 1
ATOM 2626 C CA . ASN A 1 358 ? 8.077 12.289 9.100 1.00 94.44 358 ASN A CA 1
ATOM 2627 C C . ASN A 1 358 ? 8.295 13.612 8.358 1.00 94.44 358 ASN A C 1
ATOM 2629 O O . ASN A 1 358 ? 9.275 13.746 7.628 1.00 94.44 358 ASN A O 1
ATOM 2633 N N . ALA A 1 359 ? 7.426 14.599 8.582 1.00 93.25 359 ALA A N 1
ATOM 2634 C CA . ALA A 1 359 ? 7.579 15.929 8.004 1.00 93.25 359 ALA A CA 1
ATOM 2635 C C . ALA A 1 359 ? 8.878 16.605 8.472 1.00 93.25 359 ALA A C 1
ATOM 2637 O O . ALA A 1 359 ? 9.600 17.172 7.656 1.00 93.25 359 ALA A O 1
ATOM 2638 N N . GLY A 1 360 ? 9.208 16.497 9.765 1.00 92.44 360 GLY A N 1
ATOM 2639 C CA . GLY A 1 360 ? 10.457 17.016 10.321 1.00 92.44 360 GLY A CA 1
ATOM 2640 C C . GLY A 1 360 ? 11.690 16.338 9.723 1.00 92.44 360 GLY A C 1
ATOM 2641 O O . GLY A 1 360 ? 12.622 17.025 9.314 1.00 92.44 360 GLY A O 1
ATOM 2642 N N . LEU A 1 361 ? 11.676 15.007 9.597 1.00 91.81 361 LEU A N 1
ATOM 2643 C CA . LEU A 1 361 ? 12.775 14.255 8.983 1.00 91.81 361 LEU A CA 1
ATOM 2644 C C . LEU A 1 361 ? 13.058 14.701 7.549 1.00 91.81 361 LEU A C 1
ATOM 2646 O O . LEU A 1 361 ? 14.210 14.925 7.198 1.00 91.81 361 LEU A O 1
ATOM 2650 N N . ILE A 1 362 ? 12.018 14.872 6.736 1.00 90.12 362 ILE A N 1
ATOM 2651 C CA . ILE A 1 362 ? 12.171 15.285 5.334 1.00 90.12 362 ILE A CA 1
ATOM 2652 C C . ILE A 1 362 ? 12.599 16.747 5.226 1.00 90.12 362 ILE A C 1
ATOM 2654 O O . ILE A 1 362 ? 13.416 17.094 4.375 1.00 90.12 362 ILE A O 1
ATOM 2658 N N . TYR A 1 363 ? 12.079 17.601 6.109 1.00 90.75 363 TYR A N 1
ATOM 2659 C CA . TYR A 1 363 ? 12.463 19.006 6.164 1.00 90.75 363 TYR A CA 1
ATOM 2660 C C . TYR A 1 363 ? 13.967 19.179 6.419 1.00 90.75 363 TYR A C 1
ATOM 2662 O O . TYR A 1 363 ? 14.617 19.970 5.735 1.00 90.75 363 TYR A O 1
ATOM 2670 N N . PHE A 1 364 ? 14.529 18.430 7.373 1.00 89.12 364 PHE A N 1
ATOM 2671 C CA . PHE A 1 364 ? 15.963 18.481 7.655 1.00 89.12 364 PHE A CA 1
ATOM 2672 C C . PHE A 1 364 ? 16.790 17.770 6.574 1.00 89.12 364 PHE A C 1
ATOM 2674 O O . PHE A 1 364 ? 17.797 18.323 6.130 1.00 89.12 364 PHE A O 1
ATOM 2681 N N . ASP A 1 365 ? 16.334 16.622 6.064 1.00 85.81 365 ASP A N 1
ATOM 2682 C CA . ASP A 1 365 ? 17.014 15.897 4.979 1.00 85.81 365 ASP A CA 1
ATOM 2683 C C . ASP A 1 365 ? 17.256 16.797 3.753 1.00 85.81 365 ASP A C 1
ATOM 2685 O O . ASP A 1 365 ? 18.397 16.943 3.302 1.00 85.81 365 ASP A O 1
ATOM 2689 N N . GLY A 1 366 ? 16.229 17.533 3.308 1.00 83.94 366 GLY A N 1
ATOM 2690 C CA . GLY A 1 366 ? 16.325 18.479 2.186 1.00 83.94 366 GLY A CA 1
ATOM 2691 C C . GLY A 1 366 ? 17.245 19.685 2.426 1.00 83.94 366 GLY A C 1
ATOM 2692 O O . GLY A 1 366 ? 17.591 20.397 1.485 1.00 83.94 366 GLY A O 1
ATOM 2693 N N . ARG A 1 367 ? 17.667 19.923 3.671 1.00 85.25 367 ARG A N 1
ATOM 2694 C CA . ARG A 1 367 ? 18.537 21.038 4.082 1.00 85.25 367 ARG A CA 1
ATOM 2695 C C . ARG A 1 367 ? 19.943 20.595 4.485 1.00 85.25 367 ARG A C 1
ATOM 2697 O O . ARG A 1 367 ? 20.761 21.420 4.894 1.00 85.25 367 ARG A O 1
ATOM 2704 N N . THR A 1 368 ? 20.262 19.314 4.315 1.00 82.75 368 THR A N 1
ATOM 2705 C CA . THR A 1 368 ? 21.586 18.756 4.627 1.00 82.75 368 THR A CA 1
ATOM 2706 C C . THR A 1 368 ? 22.709 19.439 3.839 1.00 82.75 368 THR A C 1
ATOM 2708 O O . THR A 1 368 ? 23.786 19.666 4.386 1.00 82.75 368 THR A O 1
ATOM 2711 N N . ALA A 1 369 ? 22.451 19.846 2.591 1.00 77.62 369 ALA A N 1
ATOM 2712 C CA . ALA A 1 369 ? 23.430 20.548 1.758 1.00 77.62 369 ALA A CA 1
ATOM 2713 C C . ALA A 1 369 ? 23.748 21.979 2.241 1.00 77.62 369 ALA A C 1
ATOM 2715 O O . ALA A 1 369 ? 24.855 22.459 2.020 1.00 77.62 369 ALA A O 1
ATOM 2716 N N . GLU A 1 370 ? 22.805 22.651 2.914 1.00 83.81 370 GLU A N 1
ATOM 2717 C CA . GLU A 1 370 ? 22.967 24.036 3.386 1.00 83.81 370 GLU A CA 1
ATOM 2718 C C . GLU A 1 370 ? 23.565 24.113 4.801 1.00 83.81 370 GLU A C 1
ATOM 2720 O O . GLU A 1 370 ? 24.358 25.008 5.084 1.00 83.81 370 GLU A O 1
ATOM 2725 N N . TYR A 1 371 ? 23.201 23.181 5.691 1.00 76.88 371 TYR A N 1
ATOM 2726 C CA . TYR A 1 371 ? 23.531 23.258 7.125 1.00 76.88 371 TYR A CA 1
ATOM 2727 C C . TYR A 1 371 ? 24.445 22.132 7.636 1.00 76.88 371 TYR A C 1
ATOM 2729 O O . TYR A 1 371 ? 24.799 22.126 8.818 1.00 76.88 371 TYR A O 1
ATOM 2737 N N . GLY A 1 372 ? 24.831 21.178 6.782 1.00 83.94 372 GLY A N 1
ATOM 2738 C CA . GLY A 1 372 ? 25.788 20.117 7.112 1.00 83.94 372 GLY A CA 1
ATOM 2739 C C . GLY A 1 372 ? 25.441 19.360 8.402 1.00 83.94 372 GLY A C 1
ATOM 2740 O O . GLY A 1 372 ? 24.338 18.831 8.551 1.00 83.94 372 GLY A O 1
ATOM 2741 N N . GLU A 1 373 ? 26.379 19.331 9.355 1.00 87.06 373 GLU A N 1
ATOM 2742 C CA . GLU A 1 373 ? 26.253 18.601 10.630 1.00 87.06 373 GLU A CA 1
ATOM 2743 C C . GLU A 1 373 ? 25.069 19.057 11.495 1.00 87.06 373 GLU A C 1
ATOM 2745 O O . GLU A 1 373 ? 24.483 18.248 12.217 1.00 87.06 373 GLU A O 1
ATOM 2750 N N . PHE A 1 374 ? 24.663 20.327 11.403 1.00 88.31 374 PHE A N 1
ATOM 2751 C CA . PHE A 1 374 ? 23.523 20.825 12.173 1.00 88.31 374 PHE A CA 1
ATOM 2752 C C . PHE A 1 374 ? 22.214 20.143 11.750 1.00 88.31 374 PHE A C 1
ATOM 2754 O O . PHE A 1 374 ? 21.399 19.802 12.608 1.00 88.31 374 PHE A O 1
ATOM 2761 N N . SER A 1 375 ? 22.036 19.876 10.450 1.00 88.00 375 SER A N 1
ATOM 2762 C CA . SER A 1 375 ? 20.860 19.155 9.946 1.00 88.00 375 SER A CA 1
ATOM 2763 C C . SER A 1 375 ? 20.785 17.729 10.505 1.00 88.00 375 SER A C 1
ATOM 2765 O O . SER A 1 375 ? 19.717 17.255 10.903 1.00 88.00 375 SER A O 1
ATOM 2767 N N . PHE A 1 376 ? 21.938 17.064 10.624 1.00 88.38 376 PHE A N 1
ATOM 2768 C CA . PHE A 1 376 ? 22.021 15.733 11.218 1.00 88.38 376 PHE A CA 1
ATOM 2769 C C . PHE A 1 376 ? 21.598 15.750 12.694 1.00 88.38 376 PHE A C 1
ATOM 2771 O O . PHE A 1 376 ? 20.728 14.976 13.099 1.00 88.38 376 PHE A O 1
ATOM 2778 N N . VAL A 1 377 ? 22.144 16.674 13.491 1.00 91.69 377 VAL A N 1
ATOM 2779 C CA . VAL A 1 377 ? 21.783 16.813 14.913 1.00 91.69 377 VAL A CA 1
ATOM 2780 C C . VAL A 1 377 ? 20.299 17.155 15.078 1.00 91.69 377 VAL A C 1
ATOM 2782 O O . VAL A 1 377 ? 19.624 16.562 15.921 1.00 91.69 377 VAL A O 1
ATOM 2785 N N . ALA A 1 378 ? 19.764 18.057 14.254 1.00 91.44 378 ALA A N 1
ATOM 2786 C CA . ALA A 1 378 ? 18.352 18.429 14.280 1.00 91.44 378 ALA A CA 1
ATOM 2787 C C . ALA A 1 378 ? 17.426 17.254 13.906 1.00 91.44 378 ALA A C 1
ATOM 2789 O O . ALA A 1 378 ? 16.383 17.059 14.538 1.00 91.44 378 ALA A O 1
ATOM 2790 N N . SER A 1 379 ? 17.832 16.420 12.946 1.00 91.88 379 SER A N 1
ATOM 2791 C CA . SER A 1 379 ? 17.117 15.191 12.581 1.00 91.88 379 SER A CA 1
ATOM 2792 C C . SER A 1 379 ? 17.084 14.199 13.743 1.00 91.88 379 SER A C 1
ATOM 2794 O O . SER A 1 379 ? 16.017 13.696 14.100 1.00 91.88 379 SER A O 1
ATOM 2796 N N . VAL A 1 380 ? 18.226 13.969 14.402 1.00 93.25 380 VAL A N 1
ATOM 2797 C CA . VAL A 1 380 ? 18.307 13.100 15.588 1.00 93.25 380 VAL A CA 1
ATOM 2798 C C . VAL A 1 380 ? 17.443 13.647 16.726 1.00 93.25 380 VAL A C 1
ATOM 2800 O O . VAL A 1 380 ? 16.666 12.899 17.319 1.00 93.25 380 VAL A O 1
ATOM 2803 N N . ALA A 1 381 ? 17.506 14.952 16.999 1.00 94.12 381 ALA A N 1
ATOM 2804 C CA . ALA A 1 381 ? 16.676 15.592 18.018 1.00 94.12 381 ALA A CA 1
ATOM 2805 C C . ALA A 1 381 ? 15.174 15.430 17.721 1.00 94.12 381 ALA A C 1
ATOM 2807 O O . ALA A 1 381 ? 14.395 15.124 18.623 1.00 94.12 381 ALA A O 1
ATOM 2808 N N . THR A 1 382 ? 14.773 15.554 16.454 1.00 94.06 382 THR A N 1
ATOM 2809 C CA . THR A 1 382 ? 13.388 15.340 16.002 1.00 94.06 382 THR A CA 1
ATOM 2810 C C . THR A 1 382 ? 12.929 13.906 16.269 1.00 94.06 382 THR A C 1
ATOM 2812 O O . THR A 1 382 ? 11.855 13.705 16.843 1.00 94.06 382 THR A O 1
ATOM 2815 N N . ILE A 1 383 ? 13.756 12.907 15.933 1.00 94.50 383 ILE A N 1
ATOM 2816 C CA . ILE A 1 383 ? 13.475 11.491 16.228 1.00 94.50 383 ILE A CA 1
ATOM 2817 C C . ILE A 1 383 ? 13.313 11.274 17.729 1.00 94.50 383 ILE A C 1
ATOM 2819 O O . ILE A 1 383 ? 12.371 10.607 18.147 1.00 94.50 383 ILE A O 1
ATOM 2823 N N . VAL A 1 384 ? 14.200 11.841 18.546 1.00 96.00 384 VAL A N 1
ATOM 2824 C CA . VAL A 1 384 ? 14.152 11.663 20.002 1.00 96.00 384 VAL A CA 1
ATOM 2825 C C . VAL A 1 384 ? 12.890 12.297 20.589 1.00 96.00 384 VAL A C 1
ATOM 2827 O O . VAL A 1 384 ? 12.165 11.632 21.325 1.00 96.00 384 VAL A O 1
ATOM 2830 N N . VAL A 1 385 ? 12.577 13.547 20.241 1.00 96.06 385 VAL A N 1
ATOM 2831 C CA . VAL A 1 385 ? 11.422 14.266 2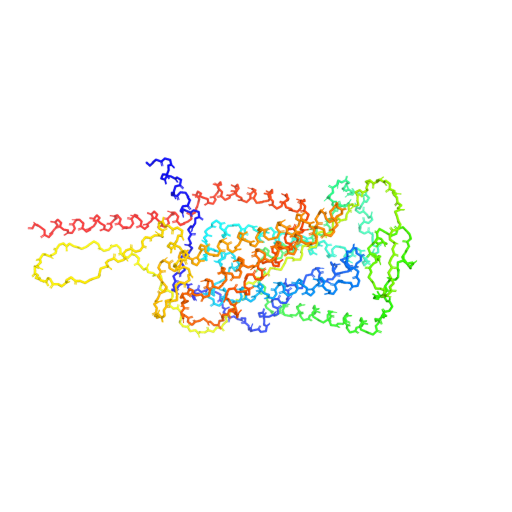0.803 1.00 96.06 385 VAL A CA 1
ATOM 2832 C C . VAL A 1 385 ? 10.105 13.601 20.404 1.00 96.06 385 VAL A C 1
ATOM 2834 O O . VAL A 1 385 ? 9.312 13.229 21.273 1.00 96.06 385 VAL A O 1
ATOM 2837 N N . PHE A 1 386 ? 9.864 13.403 19.105 1.00 96.12 386 PHE A N 1
ATOM 2838 C CA . PHE A 1 386 ? 8.618 12.785 18.646 1.00 96.12 386 PHE A CA 1
ATOM 2839 C C . PHE A 1 386 ? 8.572 11.280 18.936 1.00 96.12 386 PHE A C 1
ATOM 2841 O O . PHE A 1 386 ? 7.492 10.745 19.176 1.00 96.12 386 PHE A O 1
ATOM 2848 N N . GLY A 1 387 ? 9.722 10.606 18.993 1.00 94.19 387 GLY A N 1
ATOM 2849 C CA . GLY A 1 387 ? 9.831 9.206 19.399 1.00 94.19 387 GLY A CA 1
ATOM 2850 C C . GLY A 1 387 ? 9.450 8.994 20.862 1.00 94.19 387 GLY A C 1
ATOM 2851 O O . GLY A 1 387 ? 8.674 8.087 21.154 1.00 94.19 387 GLY A O 1
ATOM 2852 N N . ILE A 1 388 ? 9.901 9.863 21.775 1.00 95.56 388 ILE A N 1
ATOM 2853 C CA . ILE A 1 388 ? 9.472 9.834 23.184 1.00 95.56 388 ILE A CA 1
ATOM 2854 C C . ILE A 1 388 ? 7.967 10.102 23.288 1.00 95.56 388 ILE A C 1
ATOM 2856 O O . ILE A 1 388 ? 7.274 9.391 24.014 1.00 95.56 388 ILE A O 1
ATOM 2860 N N . LEU A 1 389 ? 7.433 11.077 22.544 1.00 95.44 389 LEU A N 1
ATOM 2861 C CA . LEU A 1 389 ? 5.989 11.344 22.523 1.00 95.44 389 LEU A CA 1
ATOM 2862 C C . LEU A 1 389 ? 5.189 10.130 22.024 1.00 95.44 389 LEU A C 1
ATOM 2864 O O . LEU A 1 389 ? 4.221 9.732 22.671 1.00 95.44 389 LEU A O 1
ATOM 2868 N N . ALA A 1 390 ? 5.610 9.506 20.921 1.00 94.94 390 ALA A N 1
ATOM 2869 C CA . ALA A 1 390 ? 4.983 8.296 20.395 1.00 94.94 390 ALA A CA 1
ATOM 2870 C C . ALA A 1 390 ? 5.067 7.133 21.397 1.00 94.94 390 ALA A C 1
ATOM 2872 O O . ALA A 1 390 ? 4.077 6.433 21.605 1.00 94.94 390 ALA A O 1
ATOM 2873 N N . LEU A 1 391 ? 6.210 6.970 22.074 1.00 94.25 391 LEU A N 1
ATOM 2874 C CA . LEU A 1 391 ? 6.415 5.970 23.123 1.00 94.25 391 LEU A CA 1
ATOM 2875 C C . LEU A 1 391 ? 5.440 6.186 24.285 1.00 94.25 391 LEU A C 1
ATOM 2877 O O . LEU A 1 391 ? 4.764 5.242 24.690 1.00 94.25 391 LEU A O 1
ATOM 2881 N N . LEU A 1 392 ? 5.304 7.417 24.785 1.00 93.06 392 LEU A N 1
ATOM 2882 C CA . LEU A 1 392 ? 4.363 7.749 25.861 1.00 93.06 392 LEU A CA 1
ATOM 2883 C C . LEU A 1 392 ? 2.908 7.459 25.468 1.00 93.06 392 LEU A C 1
ATOM 2885 O O . LEU A 1 392 ? 2.141 6.946 26.287 1.00 93.06 392 LEU A O 1
ATOM 2889 N N . ILE A 1 393 ? 2.529 7.743 24.219 1.00 93.38 393 ILE A N 1
ATOM 2890 C CA . ILE A 1 393 ? 1.184 7.450 23.709 1.00 93.38 393 ILE A CA 1
ATOM 2891 C C . ILE A 1 393 ? 0.966 5.937 23.578 1.00 93.38 393 ILE A C 1
ATOM 2893 O O . ILE A 1 393 ? -0.076 5.439 24.002 1.00 93.38 393 ILE A O 1
ATOM 2897 N N . CYS A 1 394 ? 1.945 5.189 23.062 1.00 92.56 394 CYS A N 1
ATOM 2898 C CA . CYS A 1 394 ? 1.888 3.727 22.989 1.00 92.56 394 CYS A CA 1
ATOM 2899 C C . CYS A 1 394 ? 1.768 3.093 24.380 1.00 92.56 394 CYS A C 1
ATOM 2901 O O . CYS A 1 394 ? 0.913 2.233 24.578 1.00 92.56 394 CYS A O 1
ATOM 2903 N N . VAL A 1 395 ? 2.545 3.557 25.363 1.00 91.25 395 VAL A N 1
ATOM 2904 C CA . VAL A 1 395 ? 2.410 3.117 26.762 1.00 91.25 395 VAL A CA 1
ATOM 2905 C C . VAL A 1 395 ? 1.012 3.438 27.293 1.00 91.25 395 VAL A C 1
ATOM 2907 O O . VAL A 1 395 ? 0.373 2.572 27.886 1.00 91.25 395 VAL A O 1
ATOM 2910 N N . SER A 1 396 ? 0.486 4.639 27.032 1.00 88.12 396 SER A N 1
ATOM 2911 C CA . SER A 1 396 ? -0.873 5.000 27.452 1.00 88.12 396 SER A CA 1
ATOM 2912 C C . SER A 1 396 ? -1.945 4.107 26.820 1.00 88.12 396 SER A C 1
ATOM 2914 O O . SER A 1 396 ? -2.908 3.748 27.494 1.00 88.12 396 SER A O 1
ATOM 2916 N N . LEU A 1 397 ? -1.777 3.716 25.554 1.00 88.12 397 LEU A N 1
ATOM 2917 C CA . LEU A 1 397 ? -2.662 2.779 24.859 1.00 88.12 397 LEU A CA 1
ATOM 2918 C C . LEU A 1 397 ? -2.584 1.363 25.452 1.00 88.12 397 LEU A C 1
ATOM 2920 O O . LEU A 1 397 ? -3.622 0.732 25.614 1.00 88.12 397 LEU A O 1
ATOM 2924 N N . GLN A 1 398 ? -1.396 0.888 25.840 1.00 87.00 398 GLN A N 1
ATOM 2925 C CA . GLN A 1 398 ? -1.234 -0.411 26.516 1.00 87.00 398 GLN A CA 1
ATOM 2926 C C . GLN A 1 398 ? -1.877 -0.462 27.901 1.00 87.00 398 GLN A C 1
ATOM 2928 O O . GLN A 1 398 ? -2.264 -1.528 28.372 1.00 87.00 398 GLN A O 1
ATOM 2933 N N . MET A 1 399 ? -1.962 0.685 28.572 1.00 82.88 399 MET A N 1
ATOM 2934 C CA . MET A 1 399 ? -2.595 0.795 29.884 1.00 82.88 399 MET A CA 1
ATOM 2935 C C . MET A 1 399 ? -4.129 0.772 29.811 1.00 82.88 399 MET A C 1
ATOM 2937 O O . MET A 1 399 ? -4.775 0.672 30.855 1.00 82.88 399 MET A O 1
ATOM 2941 N N . GLN A 1 400 ? -4.726 0.879 28.617 1.00 80.75 400 GLN A N 1
ATOM 2942 C CA . GLN A 1 400 ? -6.179 0.849 28.461 1.00 80.75 400 GLN A CA 1
ATOM 2943 C C . GLN A 1 400 ? -6.732 -0.581 28.601 1.00 80.75 400 GLN A C 1
ATOM 2945 O O . GLN A 1 400 ? -6.116 -1.532 28.119 1.00 80.75 400 GLN A O 1
ATOM 2950 N N . PRO A 1 401 ? -7.907 -0.761 29.233 1.00 72.50 401 PRO A N 1
ATOM 2951 C CA . PRO A 1 401 ? -8.558 -2.060 29.336 1.00 72.50 401 PRO A CA 1
ATOM 2952 C C . PRO A 1 401 ? -8.943 -2.602 27.953 1.00 72.50 401 PRO A C 1
ATOM 2954 O O . PRO A 1 401 ? -9.704 -1.988 27.205 1.00 72.50 401 PRO A O 1
ATOM 2957 N N . GLU A 1 402 ? -8.440 -3.789 27.626 1.00 70.56 402 GLU A N 1
ATOM 2958 C CA . GLU A 1 402 ? -8.779 -4.490 26.390 1.00 70.56 402 GLU A CA 1
ATOM 2959 C C . GLU A 1 402 ? -9.997 -5.404 26.554 1.00 70.56 402 GLU A C 1
ATOM 2961 O O . GLU A 1 402 ? -10.182 -6.073 27.575 1.00 70.56 402 GLU A O 1
ATOM 2966 N N . ASN A 1 403 ? -10.793 -5.519 25.486 1.00 69.00 403 ASN A N 1
ATOM 2967 C CA . ASN A 1 403 ? -11.822 -6.547 25.405 1.00 69.00 403 ASN A CA 1
ATOM 2968 C C . ASN A 1 403 ? -11.165 -7.935 25.257 1.00 69.00 403 ASN A C 1
ATOM 2970 O O . ASN A 1 403 ? -10.409 -8.198 24.315 1.00 69.00 403 ASN A O 1
ATOM 2974 N N . LYS A 1 404 ? -11.474 -8.850 26.182 1.00 64.69 404 LYS A N 1
ATOM 2975 C CA . LYS A 1 404 ? -10.947 -10.225 26.207 1.00 64.69 404 LYS A CA 1
ATOM 2976 C C . LYS A 1 404 ? -11.710 -11.198 25.301 1.00 64.69 404 LYS A C 1
ATOM 2978 O O . LYS A 1 404 ? -11.542 -12.409 25.443 1.00 64.69 404 LYS A O 1
ATOM 2983 N N . SER A 1 405 ? -12.527 -10.705 24.369 1.00 67.69 405 SER A N 1
ATOM 2984 C CA . SER A 1 405 ? -13.187 -11.548 23.369 1.00 67.69 405 SER A CA 1
ATOM 2985 C C . SER A 1 405 ? -12.168 -12.462 22.678 1.00 67.69 405 SER A C 1
ATOM 2987 O O . SER A 1 405 ? -11.140 -11.990 22.177 1.00 67.69 405 SER A O 1
ATOM 2989 N N . LYS A 1 406 ? -12.443 -13.772 22.665 1.00 64.00 406 LYS A N 1
ATOM 2990 C CA . LYS A 1 406 ? -11.605 -14.761 21.981 1.00 64.00 406 LYS A CA 1
ATOM 2991 C C . LYS A 1 406 ? -11.706 -14.513 20.476 1.00 64.00 406 LYS A C 1
ATOM 2993 O O . LYS A 1 406 ? -12.779 -14.661 19.908 1.00 64.00 406 LYS A O 1
ATOM 2998 N N . VAL A 1 407 ? -10.601 -14.115 19.858 1.00 70.19 407 VAL A N 1
ATOM 2999 C CA . VAL A 1 407 ? -10.459 -13.988 18.401 1.00 70.19 407 VAL A CA 1
ATOM 3000 C C . VAL A 1 407 ? -9.456 -15.031 17.922 1.00 70.19 407 VAL A C 1
ATOM 3002 O O . VAL A 1 407 ? -8.531 -15.371 18.660 1.00 70.19 407 VAL A O 1
ATOM 3005 N N . THR A 1 408 ? -9.637 -15.540 16.704 1.00 79.38 408 THR A N 1
ATOM 3006 C CA . THR A 1 408 ? -8.790 -16.598 16.126 1.00 79.38 408 THR A CA 1
ATOM 3007 C C . THR A 1 408 ? -7.328 -16.165 15.979 1.00 79.38 408 THR A C 1
ATOM 3009 O O . THR A 1 408 ? -6.428 -16.987 16.113 1.00 79.38 408 THR A O 1
ATOM 3012 N N . PHE A 1 409 ? -7.082 -14.872 15.746 1.00 84.62 409 PHE A N 1
ATOM 3013 C CA . PHE A 1 409 ? -5.746 -14.292 15.640 1.00 84.62 409 PHE A CA 1
ATOM 3014 C C . PHE A 1 409 ? -5.709 -12.888 16.260 1.00 84.62 409 PHE A C 1
ATOM 3016 O O . PHE A 1 409 ? -6.633 -12.097 16.056 1.00 84.62 409 PHE A O 1
ATOM 3023 N N . LYS A 1 410 ? -4.636 -12.581 17.000 1.00 83.38 410 LYS A N 1
ATOM 3024 C CA . LYS A 1 410 ? -4.313 -11.244 17.523 1.00 83.38 410 LYS A CA 1
ATOM 3025 C C . LYS A 1 410 ? -2.926 -10.840 17.045 1.00 83.38 410 LYS A C 1
ATOM 3027 O O . LYS A 1 410 ? -2.008 -11.661 17.100 1.00 83.38 410 LYS A O 1
ATOM 3032 N N . VAL A 1 411 ? -2.757 -9.583 16.643 1.00 88.19 411 VAL A N 1
ATOM 3033 C CA . VAL A 1 411 ? -1.433 -9.050 16.316 1.00 88.19 411 VAL A CA 1
ATOM 3034 C C . VAL A 1 411 ? -0.557 -9.047 17.576 1.00 88.19 411 VAL A C 1
ATOM 3036 O O . VAL A 1 411 ? -0.981 -8.542 18.620 1.00 88.19 411 VAL A O 1
ATOM 3039 N N . PRO A 1 412 ? 0.670 -9.587 17.520 1.00 87.88 412 PRO A N 1
ATOM 3040 C CA . PRO A 1 412 ? 1.590 -9.513 18.646 1.00 87.88 412 PRO A CA 1
ATOM 3041 C C . PRO A 1 412 ? 2.099 -8.077 18.839 1.00 87.88 412 PRO A C 1
ATOM 3043 O O . PRO A 1 412 ? 2.413 -7.378 17.880 1.00 87.88 412 PRO A O 1
ATOM 3046 N N . GLY A 1 413 ? 2.217 -7.634 20.093 1.00 86.31 413 GLY A N 1
ATOM 3047 C CA . GLY A 1 413 ? 2.851 -6.349 20.411 1.00 86.31 413 GLY A CA 1
ATOM 3048 C C . GLY A 1 413 ? 2.033 -5.105 20.043 1.00 86.31 413 GLY A C 1
ATOM 3049 O O . GLY A 1 413 ? 2.618 -4.048 19.812 1.00 86.31 413 GLY A O 1
ATOM 3050 N N . VAL A 1 414 ? 0.699 -5.189 19.991 1.00 87.25 414 VAL A N 1
ATOM 3051 C CA . VAL A 1 414 ? -0.173 -3.999 19.927 1.00 87.25 414 VAL A CA 1
ATOM 3052 C C . VAL A 1 414 ? 0.065 -3.137 21.176 1.00 87.25 414 VAL A C 1
ATOM 3054 O O . VAL A 1 414 ? 0.184 -3.686 22.276 1.00 87.25 414 VAL A O 1
ATOM 3057 N N . PRO A 1 415 ? 0.190 -1.801 21.049 1.00 88.88 415 PRO A N 1
ATOM 3058 C CA . PRO A 1 415 ? 0.036 -0.939 19.867 1.00 88.88 415 PRO A CA 1
ATOM 3059 C C . PRO A 1 415 ? 1.336 -0.656 19.085 1.00 88.88 415 PRO A C 1
ATOM 3061 O O . PRO A 1 415 ? 1.295 0.051 18.080 1.00 88.88 415 PRO A O 1
ATOM 3064 N N . TRP A 1 416 ? 2.482 -1.192 19.512 1.00 91.94 416 TRP A N 1
ATOM 3065 C CA . TRP A 1 416 ? 3.801 -0.897 18.932 1.00 91.94 416 TRP A CA 1
ATOM 3066 C C . TRP A 1 416 ? 3.939 -1.351 17.483 1.00 91.94 416 TRP A C 1
ATOM 3068 O O . TRP A 1 416 ? 4.436 -0.597 16.649 1.00 91.94 416 TRP A O 1
ATOM 3078 N N . LEU A 1 417 ? 3.491 -2.571 17.178 1.00 92.06 417 LEU A N 1
ATOM 3079 C CA . LEU A 1 417 ? 3.620 -3.136 15.834 1.00 92.06 417 LEU A CA 1
ATOM 3080 C C . LEU A 1 417 ? 2.804 -2.321 14.804 1.00 92.06 417 LEU A C 1
ATOM 3082 O O . LEU A 1 417 ? 3.398 -1.866 13.822 1.00 92.06 417 LEU A O 1
ATOM 3086 N N . PRO A 1 418 ? 1.508 -2.007 15.033 1.00 91.81 418 PRO A N 1
ATOM 3087 C CA . PRO A 1 418 ? 0.775 -1.079 14.172 1.00 91.81 418 PRO A CA 1
ATOM 3088 C C . PRO A 1 418 ? 1.414 0.313 14.071 1.00 91.81 418 PRO A C 1
ATOM 3090 O O . PRO A 1 418 ? 1.456 0.877 12.980 1.00 91.81 418 PRO A O 1
ATOM 3093 N N . ALA A 1 419 ? 1.947 0.865 15.170 1.00 93.69 419 ALA A N 1
ATOM 3094 C CA . ALA A 1 419 ? 2.605 2.174 15.156 1.00 93.69 419 ALA A CA 1
ATOM 3095 C C . ALA A 1 419 ? 3.849 2.189 14.251 1.00 93.69 419 ALA A C 1
ATOM 3097 O O . ALA A 1 419 ? 4.013 3.104 13.442 1.00 93.69 419 ALA A O 1
ATOM 3098 N N . LEU A 1 420 ? 4.686 1.150 14.336 1.00 93.62 420 LEU A N 1
ATOM 3099 C CA . LEU A 1 420 ? 5.843 0.968 13.459 1.00 93.62 420 LEU A CA 1
ATOM 3100 C C . LEU A 1 420 ? 5.412 0.814 11.994 1.00 93.62 420 LEU A C 1
ATOM 3102 O O . LEU A 1 420 ? 6.007 1.430 11.112 1.00 93.62 420 LEU A O 1
ATOM 3106 N N . SER A 1 421 ? 4.348 0.044 11.743 1.00 93.81 421 SER A N 1
ATOM 3107 C CA . SER A 1 421 ? 3.779 -0.120 10.402 1.00 93.81 421 SER A CA 1
ATOM 3108 C C . SER A 1 421 ? 3.338 1.222 9.812 1.00 93.81 421 SER A C 1
ATOM 3110 O O . SER A 1 421 ? 3.667 1.524 8.666 1.00 93.81 421 SER A O 1
ATOM 3112 N N . ILE A 1 422 ? 2.631 2.051 10.589 1.00 93.31 422 ILE A N 1
ATOM 3113 C CA . ILE A 1 422 ? 2.210 3.391 10.157 1.00 93.31 422 ILE A CA 1
ATOM 3114 C C . ILE A 1 422 ? 3.435 4.269 9.893 1.00 93.31 422 ILE A C 1
ATOM 3116 O O . ILE A 1 422 ? 3.485 4.915 8.854 1.00 93.31 422 ILE A O 1
ATOM 3120 N N . LEU A 1 423 ? 4.435 4.265 10.781 1.00 94.75 423 LEU A N 1
ATOM 3121 C CA . LEU A 1 423 ? 5.651 5.068 10.625 1.00 94.75 423 LEU A CA 1
ATOM 3122 C C . LEU A 1 423 ? 6.381 4.756 9.318 1.00 94.75 423 LEU A C 1
ATOM 3124 O O . LEU A 1 423 ? 6.676 5.682 8.564 1.00 94.75 423 LEU A O 1
ATOM 3128 N N . VAL A 1 424 ? 6.648 3.477 9.040 1.00 92.69 424 VAL A N 1
ATOM 3129 C CA . VAL A 1 424 ? 7.395 3.064 7.842 1.00 92.69 424 VAL A CA 1
ATOM 3130 C C . VAL A 1 424 ? 6.598 3.361 6.573 1.00 92.69 424 VAL A C 1
ATOM 3132 O O . VAL A 1 424 ? 7.130 3.986 5.659 1.00 92.69 424 VAL A O 1
ATOM 3135 N N . ASN A 1 425 ? 5.318 2.978 6.514 1.00 92.12 425 ASN A N 1
ATOM 3136 C CA . ASN A 1 425 ? 4.501 3.222 5.320 1.00 92.12 425 ASN A CA 1
ATOM 3137 C C . ASN A 1 425 ? 4.305 4.717 5.062 1.00 92.12 425 ASN A C 1
ATOM 3139 O O . ASN A 1 425 ? 4.396 5.155 3.918 1.00 92.12 425 ASN A O 1
ATOM 3143 N N . LEU A 1 426 ? 4.101 5.515 6.111 1.00 92.94 426 LEU A N 1
ATOM 3144 C CA . LEU A 1 426 ? 3.970 6.957 5.963 1.00 92.94 426 LEU A CA 1
ATOM 3145 C C . LEU A 1 426 ? 5.282 7.587 5.483 1.00 92.94 426 LEU A C 1
ATOM 3147 O O . LEU A 1 426 ? 5.251 8.427 4.590 1.00 92.94 426 LEU A O 1
ATOM 3151 N N . HIS A 1 427 ? 6.433 7.147 5.999 1.00 91.81 427 HIS A N 1
ATOM 3152 C CA . HIS A 1 427 ? 7.731 7.618 5.514 1.00 91.81 427 HIS A CA 1
ATOM 3153 C C . HIS A 1 427 ? 7.909 7.362 4.012 1.00 91.81 427 HIS A C 1
ATOM 3155 O O . HIS A 1 427 ? 8.311 8.257 3.269 1.00 91.81 427 HIS A O 1
ATOM 3161 N N . LEU A 1 428 ? 7.551 6.156 3.554 1.00 88.56 428 LEU A N 1
ATOM 3162 C CA . LEU A 1 428 ? 7.586 5.798 2.135 1.00 88.56 428 LEU A CA 1
ATOM 3163 C C . LEU A 1 428 ? 6.635 6.673 1.308 1.00 88.56 428 LEU A C 1
ATOM 3165 O O . LEU A 1 428 ? 7.014 7.143 0.239 1.00 88.56 428 LEU A O 1
ATOM 3169 N N . MET A 1 429 ? 5.430 6.947 1.816 1.00 87.81 429 MET A N 1
ATOM 3170 C CA . MET A 1 429 ? 4.463 7.812 1.134 1.00 87.81 429 MET A CA 1
ATOM 3171 C C . MET A 1 429 ? 4.952 9.259 0.997 1.00 87.81 429 MET A C 1
ATOM 3173 O O . MET A 1 429 ? 4.753 9.873 -0.049 1.00 87.81 429 MET A O 1
ATOM 3177 N N . PHE A 1 430 ? 5.602 9.822 2.016 1.00 87.25 430 PHE A N 1
ATOM 3178 C CA . PHE A 1 430 ? 6.106 11.196 1.942 1.00 87.25 430 PHE A CA 1
ATOM 3179 C C . PHE A 1 430 ? 7.320 11.353 1.009 1.00 87.25 430 PHE A C 1
ATOM 3181 O O . PHE A 1 430 ? 7.570 12.457 0.535 1.00 87.25 430 PHE A O 1
ATOM 3188 N N . LYS A 1 431 ? 8.061 10.271 0.730 1.00 85.06 431 LYS A N 1
ATOM 3189 C CA . LYS A 1 431 ? 9.163 10.274 -0.247 1.00 85.06 431 LYS A CA 1
ATOM 3190 C C . LYS A 1 431 ? 8.702 10.188 -1.706 1.00 85.06 431 LYS A C 1
ATOM 3192 O O . LYS A 1 431 ? 9.531 10.315 -2.602 1.00 85.06 431 LYS A O 1
ATOM 3197 N N . MET A 1 432 ? 7.409 9.978 -1.955 1.00 83.31 432 MET A N 1
ATOM 3198 C CA . MET A 1 432 ? 6.862 10.001 -3.311 1.00 83.31 432 MET A CA 1
ATOM 3199 C C . MET A 1 432 ? 6.933 11.404 -3.919 1.00 83.31 432 MET A C 1
ATOM 3201 O O . MET A 1 432 ? 6.871 12.416 -3.220 1.00 83.31 432 MET A O 1
ATOM 3205 N N . SER A 1 433 ? 7.031 11.454 -5.246 1.00 83.94 433 SER A N 1
ATOM 3206 C CA . SER A 1 433 ? 7.119 12.707 -5.990 1.00 83.94 433 SER A CA 1
ATOM 3207 C C . SER A 1 433 ? 5.862 13.578 -5.823 1.00 83.94 433 SER A C 1
ATOM 3209 O O . SER A 1 433 ? 4.749 13.084 -5.609 1.00 83.94 433 SER A O 1
ATOM 3211 N N . GLY A 1 434 ? 6.020 14.899 -5.951 1.00 84.81 434 GLY A N 1
ATOM 3212 C CA . GLY A 1 434 ? 4.894 15.835 -5.866 1.00 84.81 434 GLY A CA 1
ATOM 3213 C C . GLY A 1 434 ? 3.835 15.607 -6.952 1.00 84.81 434 GLY A C 1
ATOM 3214 O O . GLY A 1 434 ? 2.648 15.804 -6.701 1.00 84.81 434 GLY A O 1
ATOM 3215 N N . THR A 1 435 ? 4.233 15.129 -8.135 1.00 83.12 435 THR A N 1
ATOM 3216 C CA . THR A 1 435 ? 3.315 14.805 -9.239 1.00 83.12 435 THR A CA 1
ATOM 3217 C C . THR A 1 435 ? 2.402 13.630 -8.894 1.00 83.12 435 THR A C 1
ATOM 3219 O O . THR A 1 435 ? 1.205 13.684 -9.193 1.00 83.12 435 THR A O 1
ATOM 3222 N N . THR A 1 436 ? 2.916 12.616 -8.191 1.00 86.38 436 THR A N 1
ATOM 3223 C CA . THR A 1 436 ? 2.121 11.487 -7.682 1.00 86.38 436 THR A CA 1
ATOM 3224 C C . THR A 1 436 ? 1.029 11.981 -6.726 1.00 86.38 436 THR A C 1
ATOM 3226 O O . THR A 1 436 ? -0.141 11.613 -6.857 1.00 86.38 436 THR A O 1
ATOM 3229 N N . TRP A 1 437 ? 1.375 12.885 -5.802 1.00 89.06 437 TRP A N 1
ATOM 3230 C CA . TRP A 1 437 ? 0.420 13.468 -4.852 1.00 89.06 437 TRP A CA 1
ATOM 3231 C C . TRP A 1 437 ? -0.635 14.349 -5.521 1.00 89.06 437 TRP A C 1
ATOM 3233 O O . TRP A 1 437 ? -1.810 14.273 -5.159 1.00 89.06 437 TRP A O 1
ATOM 3243 N N . ILE A 1 438 ? -0.240 15.152 -6.512 1.00 89.62 438 ILE A N 1
ATOM 3244 C CA . ILE A 1 438 ? -1.176 15.965 -7.299 1.00 89.62 438 ILE A CA 1
ATOM 3245 C C . ILE A 1 438 ? -2.163 15.056 -8.038 1.00 89.62 438 ILE A C 1
ATOM 3247 O O . ILE A 1 438 ? -3.372 15.270 -7.954 1.00 89.62 438 ILE A O 1
ATOM 3251 N N . SER A 1 439 ? -1.670 14.007 -8.699 1.00 87.12 439 SER A N 1
ATOM 3252 C CA . SER A 1 439 ? -2.506 13.050 -9.436 1.00 87.12 439 SER A CA 1
ATOM 3253 C C . SER A 1 439 ? -3.500 12.344 -8.512 1.00 87.12 439 SER A C 1
ATOM 3255 O O . SER A 1 439 ? -4.695 12.267 -8.812 1.00 87.12 439 SER A O 1
ATOM 3257 N N . TYR A 1 440 ? -3.034 11.909 -7.339 1.00 89.06 440 TYR A N 1
ATOM 3258 C CA . TYR A 1 440 ? -3.888 11.336 -6.302 1.00 89.06 440 TYR A CA 1
ATOM 3259 C C . TYR A 1 440 ? -4.956 12.331 -5.815 1.00 89.06 440 TYR A C 1
ATOM 3261 O O . TYR A 1 440 ? -6.128 11.972 -5.708 1.00 89.06 440 TYR A O 1
ATOM 3269 N N . ALA A 1 441 ? -4.591 13.593 -5.567 1.00 91.06 441 ALA A N 1
ATOM 3270 C CA . ALA A 1 441 ? -5.526 14.624 -5.117 1.00 91.06 441 ALA A CA 1
ATOM 3271 C C . ALA A 1 441 ? -6.613 14.927 -6.162 1.00 91.06 441 ALA A C 1
ATOM 3273 O O . ALA A 1 441 ? -7.793 15.017 -5.813 1.00 91.06 441 ALA A O 1
ATOM 3274 N N . VAL A 1 442 ? -6.237 15.025 -7.442 1.00 91.75 442 VAL A N 1
ATOM 3275 C CA . VAL A 1 442 ? -7.182 15.200 -8.557 1.00 91.75 442 VAL A CA 1
ATOM 3276 C C . VAL A 1 442 ? -8.145 14.016 -8.635 1.00 91.75 442 VAL A C 1
ATOM 3278 O O . VAL A 1 442 ? -9.358 14.204 -8.737 1.00 91.75 442 VAL A O 1
ATOM 3281 N N . TRP A 1 443 ? -7.642 12.787 -8.519 1.00 90.69 443 TRP A N 1
ATOM 3282 C CA . TRP A 1 443 ? -8.497 11.602 -8.545 1.00 90.69 443 TRP A CA 1
ATOM 3283 C C . TRP A 1 443 ? -9.449 11.521 -7.345 1.00 90.69 443 TRP A C 1
ATOM 3285 O O . TRP A 1 443 ? -10.625 11.168 -7.488 1.00 90.69 443 TRP A O 1
ATOM 3295 N N . MET A 1 444 ? -8.969 11.883 -6.156 1.00 92.88 444 MET A N 1
ATOM 3296 C CA . MET A 1 444 ? -9.798 11.965 -4.955 1.00 92.88 444 MET A CA 1
ATOM 3297 C C . MET A 1 444 ? -10.892 13.024 -5.087 1.00 92.88 444 MET A C 1
ATOM 3299 O O . MET A 1 444 ? -12.015 12.791 -4.637 1.00 92.88 444 MET A O 1
ATOM 3303 N N . PHE A 1 445 ? -10.604 14.156 -5.734 1.00 93.62 445 PHE A N 1
ATOM 3304 C CA . PHE A 1 445 ? -11.600 15.189 -6.008 1.00 93.62 445 PHE A CA 1
ATOM 3305 C C . PHE A 1 445 ? -12.769 14.646 -6.843 1.00 93.62 445 PHE A C 1
ATOM 3307 O O . PHE A 1 445 ? -13.926 14.832 -6.459 1.00 93.62 445 PHE A O 1
ATOM 3314 N N . PHE A 1 446 ? -12.493 13.898 -7.918 1.00 92.06 446 PHE A N 1
ATOM 3315 C CA . PHE A 1 446 ? -13.544 13.241 -8.708 1.00 92.06 446 PHE A CA 1
ATOM 3316 C C . PHE A 1 446 ? -14.331 12.207 -7.899 1.00 92.06 446 PHE A C 1
ATOM 3318 O O . PHE A 1 446 ? -15.560 12.161 -7.991 1.00 92.06 446 PHE A O 1
ATOM 3325 N N . GLY A 1 447 ? -13.650 11.422 -7.061 1.00 90.62 447 GLY A N 1
ATOM 3326 C CA . GLY A 1 447 ? -14.309 10.485 -6.153 1.00 90.62 447 GLY A CA 1
ATOM 3327 C C . GLY A 1 447 ? -15.301 11.186 -5.232 1.00 90.62 447 GLY A C 1
ATOM 3328 O O . GLY A 1 447 ? -16.472 10.810 -5.169 1.00 90.62 447 GLY A O 1
ATOM 3329 N N . PHE A 1 448 ? -14.867 12.254 -4.561 1.00 90.50 448 PHE A N 1
ATOM 3330 C CA . PHE A 1 448 ? -15.748 13.030 -3.692 1.00 90.50 448 PHE A CA 1
ATOM 3331 C C . PHE A 1 448 ? -16.894 13.691 -4.457 1.00 90.50 448 PHE A C 1
ATOM 3333 O O . PHE A 1 448 ? -18.016 13.703 -3.951 1.00 90.50 448 PHE A O 1
ATOM 3340 N N . LEU A 1 449 ? -16.658 14.177 -5.677 1.00 90.50 449 LEU A N 1
ATOM 3341 C CA . LEU A 1 449 ? -17.716 14.734 -6.519 1.00 90.50 449 LEU A CA 1
ATOM 3342 C C . LEU A 1 449 ? -18.820 13.698 -6.778 1.00 90.50 449 LEU A C 1
ATOM 3344 O O . LEU A 1 449 ? -19.997 13.991 -6.574 1.00 90.50 449 LEU A O 1
ATOM 3348 N N . ILE A 1 450 ? -18.448 12.468 -7.145 1.00 88.19 450 ILE A N 1
ATOM 3349 C CA . ILE A 1 450 ? -19.396 11.363 -7.360 1.00 88.19 450 ILE A CA 1
ATOM 3350 C C . ILE A 1 450 ? -20.099 10.983 -6.051 1.00 88.19 450 ILE A C 1
ATOM 3352 O O . ILE A 1 450 ? -21.316 10.779 -6.030 1.00 88.19 450 ILE A O 1
ATOM 3356 N N . TYR A 1 451 ? -19.360 10.921 -4.944 1.00 84.81 451 TYR A N 1
ATOM 3357 C CA . TYR A 1 451 ? -19.921 10.603 -3.633 1.00 84.81 451 TYR A CA 1
ATOM 3358 C C . TYR A 1 451 ? -20.979 11.620 -3.194 1.00 84.81 451 TYR A C 1
ATOM 3360 O O . TYR A 1 451 ? -22.074 11.226 -2.796 1.00 84.81 451 TYR A O 1
ATOM 3368 N N . PHE A 1 452 ? -20.701 12.920 -3.303 1.00 83.44 452 PHE A N 1
ATOM 3369 C CA . PHE A 1 452 ? -21.649 13.957 -2.892 1.00 83.44 452 PHE A CA 1
ATOM 3370 C C . PHE A 1 452 ? -22.795 14.151 -3.888 1.00 83.44 452 PHE A C 1
ATOM 3372 O O . PHE A 1 452 ? -23.911 14.440 -3.455 1.00 83.44 452 PHE A O 1
ATOM 3379 N N . ALA A 1 453 ? -22.563 13.960 -5.190 1.00 81.94 453 ALA A N 1
ATOM 3380 C CA . ALA A 1 453 ? -23.612 14.073 -6.203 1.00 81.94 453 ALA A CA 1
ATOM 3381 C C . ALA A 1 453 ? -24.584 12.882 -6.177 1.00 81.94 453 ALA A C 1
ATOM 3383 O O . ALA A 1 453 ? -25.796 13.070 -6.244 1.00 81.94 453 ALA A O 1
ATOM 3384 N N . TYR A 1 454 ? -24.067 11.656 -6.058 1.00 77.75 454 TYR A N 1
ATOM 3385 C CA . TYR A 1 454 ? -24.863 10.431 -6.162 1.00 77.75 454 TYR A CA 1
ATOM 3386 C C . TYR A 1 454 ? -24.998 9.690 -4.825 1.00 77.75 454 TYR A C 1
ATOM 3388 O O . TYR A 1 454 ? -26.111 9.391 -4.385 1.00 77.75 454 TYR A O 1
ATOM 3396 N N . GLY A 1 455 ? -23.872 9.408 -4.163 1.00 68.69 455 GLY A N 1
ATOM 3397 C CA . GLY A 1 455 ? -23.813 8.568 -2.959 1.00 68.69 455 GLY A CA 1
ATOM 3398 C C . GLY A 1 455 ? -24.606 9.130 -1.778 1.00 68.69 455 GLY A C 1
ATOM 3399 O O . GLY A 1 455 ? -25.429 8.424 -1.194 1.00 68.69 455 GLY A O 1
ATOM 3400 N N . PHE A 1 456 ? -24.438 10.420 -1.480 1.00 66.25 456 PHE A N 1
ATOM 3401 C CA . PHE A 1 456 ? -25.126 11.089 -0.372 1.00 66.25 456 PHE A CA 1
ATOM 3402 C C . PHE A 1 456 ? -26.653 11.116 -0.555 1.00 66.25 456 PHE A C 1
ATOM 3404 O O . PHE A 1 456 ? -27.410 10.969 0.405 1.00 66.25 456 PHE A O 1
ATOM 3411 N N . TRP A 1 457 ? -27.124 11.269 -1.795 1.00 59.53 457 TRP A N 1
ATOM 3412 C CA . TRP A 1 457 ? -28.551 11.400 -2.099 1.00 59.53 457 TRP A CA 1
ATOM 3413 C C . TRP A 1 457 ? -29.269 10.053 -2.202 1.00 59.53 457 TRP A C 1
ATOM 3415 O O . TRP A 1 457 ? -30.463 9.981 -1.908 1.00 59.53 457 TRP A O 1
ATOM 3425 N N . LYS A 1 458 ? -28.562 8.982 -2.591 1.00 60.88 458 LYS A N 1
ATOM 3426 C CA . LYS A 1 458 ? -29.151 7.657 -2.847 1.00 60.88 458 LYS A CA 1
ATOM 3427 C C . LYS A 1 458 ? -28.825 6.594 -1.790 1.00 60.88 458 LYS A C 1
ATOM 3429 O O . LYS A 1 458 ? -29.210 5.441 -1.979 1.00 60.88 458 LYS A O 1
ATOM 3434 N N . SER A 1 459 ? -28.159 6.958 -0.690 1.00 56.28 459 SER A N 1
ATOM 3435 C CA . SER A 1 459 ? -27.778 6.015 0.369 1.00 56.28 459 SER A CA 1
ATOM 3436 C C . SER A 1 459 ? -28.981 5.212 0.887 1.00 56.28 459 SER A C 1
ATOM 3438 O O . SER A 1 459 ? -29.941 5.751 1.442 1.00 56.28 459 SER A O 1
ATOM 3440 N N . THR A 1 460 ? -28.916 3.893 0.687 1.00 51.44 460 THR A N 1
ATOM 3441 C CA . THR A 1 460 ? -29.934 2.897 1.055 1.00 51.44 460 THR A CA 1
ATOM 3442 C C . THR A 1 460 ? -30.219 2.873 2.560 1.00 51.44 460 THR A C 1
ATOM 3444 O O . THR A 1 460 ? -31.306 2.485 2.974 1.00 51.44 460 THR A O 1
ATOM 3447 N N . GLU A 1 461 ? -29.281 3.333 3.389 1.00 52.59 461 GLU A N 1
ATOM 3448 C CA . GLU A 1 461 ? -29.465 3.405 4.842 1.00 52.59 461 GLU A CA 1
ATOM 3449 C C . GLU A 1 461 ? -30.395 4.552 5.257 1.00 52.59 461 GLU A C 1
ATOM 3451 O O . GLU A 1 461 ? -31.173 4.378 6.187 1.00 52.59 461 GLU A O 1
ATOM 3456 N N . ARG A 1 462 ? -30.435 5.674 4.517 1.00 52.12 462 ARG A N 1
ATOM 3457 C CA . ARG A 1 462 ? -31.452 6.724 4.731 1.00 52.12 462 ARG A CA 1
ATOM 3458 C C . ARG A 1 462 ? -32.864 6.202 4.447 1.00 52.12 462 ARG A C 1
ATOM 3460 O O . ARG A 1 462 ? -33.815 6.630 5.089 1.00 52.12 462 ARG A O 1
ATOM 3467 N N . LYS A 1 463 ? -33.006 5.267 3.498 1.00 50.53 463 LYS A N 1
ATOM 3468 C CA . LYS A 1 463 ? -34.288 4.590 3.245 1.00 50.53 463 LYS A CA 1
ATOM 3469 C C . LYS A 1 463 ? -34.669 3.655 4.391 1.00 50.53 463 LYS A C 1
ATOM 3471 O O . LYS A 1 463 ? -35.805 3.733 4.827 1.00 50.53 463 LYS A O 1
ATOM 3476 N N . ARG A 1 464 ? -33.729 2.860 4.923 1.00 54.34 464 ARG A N 1
ATOM 3477 C CA . ARG A 1 464 ? -33.985 2.005 6.098 1.00 54.34 464 ARG A CA 1
ATOM 3478 C C . ARG A 1 464 ? -34.331 2.813 7.344 1.00 54.34 464 ARG A C 1
ATOM 3480 O O . ARG A 1 464 ? -35.198 2.399 8.095 1.00 54.34 464 ARG A O 1
ATOM 3487 N N . GLU A 1 465 ? -33.672 3.945 7.570 1.00 52.78 465 GLU A N 1
ATOM 3488 C CA . GLU A 1 465 ? -33.952 4.841 8.701 1.00 52.78 465 GLU A CA 1
ATOM 3489 C C . GLU A 1 465 ? -35.358 5.449 8.566 1.00 52.78 465 GLU A C 1
ATOM 3491 O O . GLU A 1 465 ? -36.154 5.340 9.489 1.00 52.78 465 GLU A O 1
ATOM 3496 N N . ASN A 1 466 ? -35.726 5.926 7.369 1.00 52.56 466 ASN A N 1
ATOM 3497 C CA . ASN A 1 466 ? -37.093 6.369 7.073 1.00 52.56 466 ASN A CA 1
ATOM 3498 C C . ASN A 1 466 ? -38.141 5.243 7.200 1.00 52.56 466 ASN A C 1
ATOM 3500 O O . ASN A 1 466 ? -39.260 5.514 7.617 1.00 52.56 466 ASN A O 1
ATOM 3504 N N . GLU A 1 467 ? -37.809 4.002 6.826 1.00 55.03 467 GLU A N 1
ATOM 3505 C CA . GLU A 1 467 ? -38.686 2.828 6.987 1.00 55.03 467 GLU A CA 1
ATOM 3506 C C . GLU A 1 467 ? -38.826 2.426 8.463 1.00 55.03 467 GLU A C 1
ATOM 3508 O O . GLU A 1 467 ? -39.925 2.125 8.908 1.00 55.03 467 GLU A O 1
ATOM 3513 N N . THR A 1 468 ? -37.744 2.486 9.246 1.00 54.22 468 THR A N 1
ATOM 3514 C CA . THR A 1 468 ? -37.761 2.161 10.683 1.00 54.22 468 THR A CA 1
ATOM 3515 C C . THR A 1 468 ? -38.518 3.229 11.480 1.00 54.22 468 THR A C 1
ATOM 3517 O O . THR A 1 468 ? -39.290 2.889 12.374 1.00 54.22 468 THR A O 1
ATOM 3520 N N . ASP A 1 469 ? -38.360 4.509 11.125 1.00 55.41 469 ASP A N 1
ATOM 3521 C CA . ASP A 1 469 ? -39.127 5.623 11.701 1.00 55.41 469 ASP A CA 1
ATOM 3522 C C . ASP A 1 469 ? -40.612 5.573 11.283 1.00 55.41 469 ASP A C 1
ATOM 3524 O O . ASP A 1 469 ? -41.502 5.890 12.081 1.00 55.41 469 ASP A O 1
ATOM 3528 N N . ALA A 1 470 ? -40.910 5.126 10.056 1.00 55.19 470 ALA A N 1
ATOM 3529 C CA . ALA A 1 470 ? -42.279 4.868 9.606 1.00 55.19 470 ALA A CA 1
ATOM 3530 C C . ALA A 1 470 ? -42.921 3.697 10.376 1.00 55.19 470 ALA A C 1
ATOM 3532 O O . ALA A 1 470 ? -44.041 3.826 10.864 1.00 55.19 470 ALA A O 1
ATOM 3533 N N . ASP A 1 471 ? -42.206 2.589 10.575 1.00 57.84 471 ASP A N 1
ATOM 3534 C CA . ASP A 1 471 ? -42.703 1.450 11.356 1.00 57.84 471 ASP A CA 1
ATOM 3535 C C . ASP A 1 471 ? -42.911 1.812 12.838 1.00 57.84 471 ASP A C 1
ATOM 3537 O O . ASP A 1 471 ? -43.916 1.421 13.439 1.00 57.84 471 ASP A O 1
ATOM 3541 N N . ALA A 1 472 ? -42.005 2.599 13.429 1.00 58.38 472 ALA A N 1
ATOM 3542 C CA . ALA A 1 472 ? -42.117 3.057 14.815 1.00 58.38 472 ALA A CA 1
ATOM 3543 C C . ALA A 1 472 ? -43.303 4.014 15.029 1.00 58.38 472 ALA A C 1
ATOM 3545 O O . ALA A 1 472 ? -44.018 3.902 16.028 1.00 58.38 472 ALA A O 1
ATOM 3546 N N . SER A 1 473 ? -43.553 4.925 14.083 1.00 61.16 473 SER A N 1
ATOM 3547 C CA . SER A 1 473 ? -44.714 5.825 14.136 1.00 61.16 473 SER A CA 1
ATOM 3548 C C . SER A 1 473 ? -46.038 5.072 13.960 1.00 61.16 473 SER A C 1
ATOM 3550 O O . SER A 1 473 ? -46.965 5.304 14.737 1.00 61.16 473 SER A O 1
ATOM 3552 N N . ILE A 1 474 ? -46.104 4.088 13.055 1.00 65.31 474 ILE A N 1
ATOM 3553 C CA . ILE A 1 474 ? -47.278 3.211 12.880 1.00 65.31 474 ILE A CA 1
ATOM 3554 C C . ILE A 1 474 ? -47.564 2.377 14.144 1.00 65.31 474 ILE A C 1
ATOM 3556 O O . ILE A 1 474 ? -48.726 2.148 14.492 1.00 65.31 474 ILE A O 1
ATOM 3560 N N . GLN A 1 475 ? -46.531 1.903 14.848 1.00 57.50 475 GLN A N 1
ATOM 3561 C CA . GLN A 1 475 ? -46.694 1.161 16.106 1.00 57.50 475 GLN A CA 1
ATOM 3562 C C . GLN A 1 475 ? -47.226 2.039 17.247 1.00 57.50 475 GLN A C 1
ATOM 3564 O O . GLN A 1 475 ? -48.103 1.601 17.993 1.00 57.50 475 GLN A O 1
ATOM 3569 N N . LEU A 1 476 ? -46.736 3.275 17.372 1.00 62.59 476 LEU A N 1
ATOM 3570 C CA . LEU A 1 476 ? -47.228 4.231 18.370 1.00 62.59 476 LEU A CA 1
ATOM 3571 C C . LEU A 1 476 ? -48.689 4.615 18.120 1.00 62.59 476 LEU A C 1
ATOM 3573 O O . LEU A 1 476 ? -49.475 4.658 19.066 1.00 62.59 476 LEU A O 1
ATOM 3577 N N . GLU A 1 477 ? -49.073 4.817 16.859 1.00 61.44 477 GLU A N 1
ATOM 3578 C CA . GLU A 1 477 ? -50.462 5.100 16.490 1.00 61.44 477 GLU A CA 1
ATOM 3579 C C . GLU A 1 477 ? -51.378 3.918 16.842 1.00 61.44 477 GLU A C 1
ATOM 3581 O O . GLU A 1 477 ? -52.404 4.091 17.498 1.00 61.44 477 GLU A O 1
ATOM 3586 N N . ARG A 1 478 ? -50.963 2.686 16.514 1.00 54.62 478 ARG A N 1
ATOM 3587 C CA . ARG A 1 478 ? -51.709 1.459 16.845 1.00 54.62 478 ARG A CA 1
ATOM 3588 C C . ARG A 1 478 ? -51.868 1.252 18.354 1.00 54.62 478 ARG A C 1
ATOM 3590 O O . ARG A 1 478 ? -52.938 0.847 18.801 1.00 54.62 478 ARG A O 1
ATOM 3597 N N . ASN A 1 479 ? -50.831 1.552 19.134 1.00 56.56 479 ASN A N 1
ATOM 3598 C CA . ASN A 1 479 ? -50.900 1.483 20.592 1.00 56.56 479 ASN A CA 1
ATOM 3599 C C . ASN A 1 479 ? -51.818 2.567 21.178 1.00 56.56 479 ASN A C 1
ATOM 3601 O O . ASN A 1 479 ? -52.503 2.287 22.155 1.00 56.56 479 ASN A O 1
ATOM 3605 N N . SER A 1 480 ? -51.903 3.751 20.561 1.00 56.56 480 SER A N 1
ATOM 3606 C CA . SER A 1 480 ? -52.862 4.792 20.956 1.00 56.56 480 SER A CA 1
ATOM 3607 C C . SER A 1 480 ? -54.314 4.336 20.756 1.00 56.56 480 SER A C 1
ATOM 3609 O O . SER A 1 480 ? -55.111 4.434 21.684 1.00 56.56 480 SER A O 1
ATOM 3611 N N . TYR A 1 481 ? -54.645 3.740 19.603 1.00 53.47 481 TYR A N 1
ATOM 3612 C CA . TYR A 1 481 ? -55.997 3.214 19.345 1.00 53.47 481 TYR A CA 1
ATOM 3613 C C . TYR A 1 481 ? -56.382 2.048 20.275 1.00 53.47 481 TYR A C 1
ATOM 3615 O O . TYR A 1 481 ? -57.544 1.922 20.660 1.00 53.47 481 TYR A O 1
ATOM 3623 N N . CYS A 1 482 ? -55.425 1.200 20.668 1.00 47.09 482 CYS A N 1
ATOM 3624 C CA . CYS A 1 482 ? -55.673 0.128 21.639 1.00 47.09 482 CYS A CA 1
ATOM 3625 C C . CYS A 1 482 ? -55.920 0.646 23.066 1.00 47.09 482 CYS A C 1
ATOM 3627 O O . CYS A 1 482 ? -56.644 -0.003 23.817 1.00 47.09 482 CYS A O 1
ATOM 3629 N N . VAL A 1 483 ? -55.343 1.789 23.454 1.00 53.03 483 VAL A N 1
ATOM 3630 C CA . VAL A 1 483 ? -55.582 2.400 24.774 1.00 53.03 483 VAL A CA 1
ATOM 3631 C C . VAL A 1 483 ? -56.986 3.009 24.852 1.00 53.03 483 VAL A C 1
ATOM 3633 O O . VAL A 1 483 ? -57.663 2.830 25.865 1.00 53.03 483 VAL A O 1
ATOM 3636 N N . ASP A 1 484 ? -57.473 3.628 23.774 1.00 49.19 484 ASP A N 1
ATOM 3637 C CA . ASP A 1 484 ? -58.822 4.210 23.736 1.00 49.19 484 ASP A CA 1
ATOM 3638 C C . ASP A 1 484 ? -59.930 3.135 23.797 1.00 49.19 484 ASP A C 1
ATOM 3640 O O . ASP A 1 484 ? -60.923 3.309 24.506 1.00 49.19 484 ASP A O 1
ATOM 3644 N N . LEU A 1 485 ? -59.724 1.974 23.161 1.00 50.75 485 LEU A N 1
ATOM 3645 C CA . LEU A 1 485 ? -60.660 0.832 23.166 1.00 50.75 485 LEU A CA 1
ATOM 3646 C C . LEU A 1 485 ? -60.767 0.079 24.505 1.00 50.75 485 LEU A C 1
ATOM 3648 O O . LEU A 1 485 ? -61.720 -0.667 24.698 1.00 50.75 485 LEU A O 1
ATOM 3652 N N . VAL A 1 486 ? -59.810 0.246 25.422 1.00 50.91 486 VAL A N 1
ATOM 3653 C CA . VAL A 1 486 ? -59.847 -0.357 26.774 1.00 50.91 486 VAL A CA 1
ATOM 3654 C C . VAL A 1 486 ? -60.426 0.625 27.811 1.00 50.91 486 VAL A C 1
ATOM 3656 O O . VAL A 1 486 ? -60.693 0.246 28.950 1.00 50.91 486 VAL A O 1
ATOM 3659 N N . SER A 1 487 ? -60.648 1.886 27.421 1.00 47.31 487 SER A N 1
ATOM 3660 C CA . SER A 1 487 ? -61.172 2.960 28.281 1.00 47.31 487 SER A CA 1
ATOM 3661 C C . SER A 1 487 ? -62.682 3.231 28.139 1.00 47.31 487 SER A C 1
ATOM 3663 O O . SER A 1 487 ? -63.201 4.126 28.809 1.00 47.31 487 SER A O 1
ATOM 3665 N N . THR A 1 488 ? -63.381 2.456 27.302 1.00 42.31 488 THR A N 1
ATOM 3666 C CA . THR A 1 488 ? -64.851 2.447 27.145 1.00 42.31 488 THR A CA 1
ATOM 3667 C C . THR A 1 488 ? -65.417 1.121 27.616 1.00 42.31 488 THR A C 1
ATOM 3669 O O . THR A 1 488 ? -66.515 1.150 28.216 1.00 42.31 488 THR A O 1
#

pLDDT: mean 71.22, std 22.72, range [20.86, 96.38]

Foldseek 3Di:
DDPVVVVVVVVCQQFAADDDALVCLPDDPDDPPADPLLLVLVLLLVLPALCVVPVLVVCCQPPQPLNSVVVVVLVVLLVVLVVQVLVQLCLVRLDFDGPLNSCRHPGHNNSSLVVVLVVVVLVVVRLLVRLVSVLVVVCVVVVNPQVVVQLVVAADPDQPDDRGDDVSSVVVSVVVVVVVVVVPDDDSVVSSVSSVVSVVVVVVCVVVCVVVDDVVSSQDALVPDPPPDPCSVVNPDDDDDDDDDDDDDDDDDDDDDPDDDPPPSSSPSRPRRRRDDDDDDDDPDDDPPPPDDDDDDDDDDDDDDDDDDCPPDADPDPVVLVCLLPPQPPDQDDQDPRLVVNLVVLVVVLLVLLLQLLVQLVVLVVCCVPPPVVSVVSNVVSCVVSVVVNVSSQVSNVSGRDDPGDTPHDRPPPPVSVSVSSNSVVNVVVPDDPVVVVVSVVSVVVSVVCCVVPVVVPPVVVVVVVVVVVVVVVVVVVVVVVVVVVVD

Secondary structure (DSSP, 8-state):
--HHHHHHHHHHHHT------HHHHS--SS-----HHHHHHHHHHHH-SHIIIIIHHHHIIIIIGGGHHHHHHHHHHHHHHHHHHHHHHHHH--SS-HHHHHHHHHT-HHHHHHHHHHHHHHHHHHHHHHHHHHHHHHHHHTTTHHHHHHHHHSB---TTS-SB--HHHHHHHHHHHHHHHTT----HHHHHHHHHHHHHHHHHHHHHHHHH--GGGGS--TTSS-TT-GGGGGGSSS---------------------------------PPP--------------------------------------PPPSSHHHHHHHHH----S-----HHHHHHHHHHHHHHHHHHHHHHHHHHHHHTTHHHHTHHHHHHHHHHHHHHHHHHHHHHHHHHTSPPP----S---TTTTHHHHHHHHHHHHHHHTS-HHHHHHHHHHHHHHHHHIIIIIHHH-HHHHHHHHHHHHHHHHHHHHHHHHHHH--